Protein AF-A0A1F6C4P4-F1 (afdb_monomer)

Organism: Handelsmanbacteria sp. (strain RIFCSPLOWO2_12_FULL_64_10) (NCBI:txid1817868)

Mean predicted aligned error: 14.85 Å

Foldseek 3Di:
DDFQDDPNDGFQKDWAWDADPVQFWIKIKIFGNPLVVNLVQCVPVVSVVVVLVSQLVVNVVNCVVNLQDAQFAVVQSSVQSVVCSVCSNVVVHGMGMTTGGGWFAWFAKAAKDKAFPPAVPRDQLVVDDLVRRQPPVSFFDWAAAFAFGMFIDAIGAIGWIAGSNRDTHGDPDGHHGDDLVQQADEQWDDDPRTIGGNHTATWDADPSRHIHGAAEDEDAEADPVCAEVVNFFEASHEYEHAAEYDAQHEYHYQAEYHAHFLVYFHEYEELYEYHYQEYFGQAEHDYDQQDVCVQVVVLLQDFPVVSVVNVVRQNSQEYEYEAEYHYQEYENHEYEYQEYAYNEEYENYHYHHAAEYFHCEEYAAGEYEHNAEYAHLYEYYDPVLHAYEYEDEPDVVLCVVLVVLVVVLVVLVVVLVVLVVVLVVLVVVLVVVLVVDVLSVCVVVVHDDDDDDDVSVVVVVVSVVSVVVNVVSVVVNVSSVNNSVNSVVVSVVSPDDDDDPFHWYKYFYQFKHDFNYKYKYKDFDDPLQFAAWWAFPVPPGDTDGNVVVLVVQLVVLCVQQVVVVVVLVVVQVVQCVVCPPPPDGDDRDDDTWHKDKTKIFGDDPDPDDPDPPDAPPDPQWGKIKMWMDISRGSVTIMIMIMITGRHMDHRWMWIWHQDPSGIGTDIDRHPDRDDRVLPVPVSLSVQSSRDRPRDTSNSSNVD

Nearest PDB structures (foldseek):
  4ovu-assembly1_B  TM=3.794E-01  e=8.054E-01  Homo sapiens
  8qhx-assembly1_D  TM=4.792E-01  e=4.291E+00  Synechocystis sp. PCC 6803
  7o3x-assembly1_B  TM=4.342E-01  e=5.529E+00  Synechocystis sp. PCC 6803 substr. Kazusa
  6zw5-assembly1_B  TM=4.478E-01  e=7.494E+00  Nostoc punctiforme
  4zwt-assembly2_K  TM=4.305E-01  e=7.124E+00  Tequatrovirus T4

pLDDT: mean 82.95, std 13.8, range [29.17, 98.5]

Solvent-accessible surface area (backbone atoms only — not comparable to full-atom values): 36366 Å² total; per-residue (Å²): 133,88,71,55,65,59,97,91,40,72,52,44,56,48,78,47,61,47,73,38,82,92,37,38,28,27,34,39,36,41,35,42,78,36,43,71,65,41,27,62,49,51,70,39,70,72,49,34,51,52,49,53,53,51,50,50,53,50,48,52,53,39,32,52,72,72,43,49,75,28,49,68,37,65,68,43,48,54,50,37,52,50,50,28,52,50,24,28,66,69,69,77,36,51,61,27,74,38,70,29,22,42,27,47,77,42,41,71,35,45,60,24,46,70,40,20,84,86,32,72,92,33,39,63,55,78,81,42,56,81,76,59,54,43,47,103,80,57,62,71,50,74,43,49,57,67,37,80,52,34,40,53,44,77,48,38,83,43,45,68,14,31,23,13,58,66,46,82,34,70,42,96,58,81,49,45,82,70,63,66,75,82,35,56,30,58,49,44,42,81,61,84,60,28,32,21,27,63,43,54,24,37,55,44,63,50,101,84,53,19,44,24,40,37,36,68,46,80,44,64,51,35,37,94,87,65,41,33,40,44,82,50,35,60,36,73,35,31,37,37,24,38,48,19,39,36,62,75,32,41,41,27,24,71,26,42,36,40,23,24,43,81,90,40,68,1,32,36,36,39,41,26,30,39,32,23,30,26,36,38,29,43,21,47,37,41,38,52,84,62,57,63,48,64,55,71,67,46,49,65,65,41,56,70,71,56,37,50,53,52,51,54,58,50,62,44,32,28,33,43,26,60,42,41,33,37,30,31,27,38,32,22,31,42,37,35,19,27,28,35,39,28,61,36,39,36,34,40,21,37,41,39,18,61,33,28,37,40,29,42,19,36,42,31,22,23,31,39,36,47,60,39,36,38,38,26,30,22,26,39,19,35,96,87,43,39,56,19,34,40,47,43,70,86,65,60,57,68,58,50,51,50,48,49,51,51,49,50,37,51,54,43,46,55,52,34,54,53,45,48,52,53,41,52,54,52,51,51,50,54,52,57,47,28,76,74,33,72,68,53,35,38,48,75,73,67,49,91,71,84,61,84,52,76,66,43,46,52,52,51,53,54,48,52,54,51,50,53,50,47,55,50,42,54,48,55,42,55,30,39,52,40,36,39,50,44,45,52,50,52,68,66,68,66,76,72,74,83,73,82,89,80,74,59,38,39,36,40,30,33,24,41,38,21,29,36,27,30,43,33,36,54,44,74,61,51,80,84,55,32,74,45,62,27,24,38,73,93,63,84,64,53,75,44,37,46,47,57,54,51,55,51,51,48,47,59,39,48,72,58,38,54,73,46,50,56,56,39,51,52,50,42,54,52,47,51,65,76,41,65,93,51,94,79,71,81,82,76,78,72,81,76,56,44,59,48,73,49,52,33,34,57,62,78,76,75,92,80,71,93,57,96,74,85,78,75,74,35,91,46,60,48,58,37,36,36,42,33,34,32,46,78,42,67,87,51,45,33,34,36,42,34,38,33,32,68,49,73,39,62,26,29,28,40,37,41,39,81,50,101,89,46,76,46,72,38,57,43,74,44,92,64,66,56,75,47,60,95,72,36,68,68,56,47,53,57,28,44,74,42,65,59,98,75,44,26,51,36,63,43,61,72,117

Sequence (703 aa):
MDHLVLDGERLPCRVKVAVYQGGLAAGLGIAAADPARMANLLSDGAKAGLIREALRKQVGEELARQGVTSGVQEEAILAAVEEFVGRVATGSGAMATRKVAEGQPPEPGEDGWLEYPMNPGGHPLHTLGRADQVSASGKVHQVKEGEILVVRHPPRAGQDGCDVRGERVAPGRPPREVSLEGVAGMNTTVAGEKLVAAIEGAYREDSRGRVRVVQEVETEEVNAATGDLPRSGVAATHFWVRRGVRSGFRVFTTEDVFVGSVQEAGALDRDTRVRARNLFVRGQVAGGPLPAEYLDGEMEGLEEAERRRIAHHIERSQIEVEEVFGAREVLGRNASAGTILIQTHSIMAALDAAEDVLVDGNLAGGVVSFGRRLQVVGNLGDAEGSVTRIRVGEEDRAGQKQGRLKADLQGRKAALETLVGRLEAHQEGMERQAKKGAYWAALLKGEKRPPRGPVESRILVQFFQAAKQKARLEQEVADGKREVADLGQMLQGDTGEGGEEGAALEACVGGTVYPGVLVELVRPLETADLEEKVLRKAGGGRVCSLQEIKKELSKEVSDYVTPRQERLEERRQALDQMFKGREQRPHAPELPNKRFQAEVLFAASDEEGAGKDGGVEAPGLHREGVLYVYAREPQKVYFKRVWRVEDPLKDATITVEKGDHGHTVRCVPSRTPPTPWQQDPEVLRRLEAIQILGQSARALLSG

Secondary structure (DSSP, 8-state):
-PPPEETTEEPSEEEEEEEEGGGTEEEEEEEESSHHHHHHHHSSHHHHHHHHHHHHHHHHHHHHHTT--SSB-HHHHHHHHHHHHHHHHTTS-SEEEEEEEE-BPPBPPBPPEEE-TTSGGGS-GGGS-TTTSS-TT-PPPEE-TT-EEEEEE--BPPBPEE-TTS-EE--SSPPPP--STTTB-TTEEE-SSEEEESSSEEEEE-TTS-EEEEEEEEEEEESTTT-SBSSSS-BSEEEEEEEEE-TT-EEEBSS-EEES-SSS--EE-TT-EEEESSEEEEEEEE-PPPPHHHHHT-GGGS-HHHHHHHHHHHHTTEEEESSEEEEEEEES-EEEEEEEEESS-EEEEEEEEEEEEEESS-EEEEEEE-SSEEEESS-BS-TT---EEEEES---HHHHHHHHHHHHHHHHHHHHHHHHHHHHHHHHHHHHHHHH-HHHHHHHTT------SHHHHHHHHHHHHHHHHHHHHHHHHHHHHHHHHHHHHHHHH----PPPTTPPEEEEESSEE-TTEEEEEEEE--GGGTT-EEEEGGGTS-EEEHHHHHHHHHHHHHHHHHHHHHHHHHHHHHHHHHTTT-S--PPPP-----EEEEEEEEPP--S----SS-----TTEEEEEEEEEETTEEEEEEEEEEEEE-S-EESEEEEEEEETTEEEEEEEE-SSPPPPGGG-HHHHHHHHH-EETTEEHHHHH--

InterPro domains:
  IPR005646 Flagellar assembly protein A [PTHR38032] (57-434)
  IPR046866 Flagellar Assembly Protein A , N-terminal region [PF20250] (56-203)

Radius of gyration: 42.53 Å; Cα contacts (8 Å, |Δi|>4): 1517; chains: 1; bounding box: 84×93×125 Å

Structure (mmCIF, N/CA/C/O backbone):
data_AF-A0A1F6C4P4-F1
#
_entry.id   AF-A0A1F6C4P4-F1
#
loop_
_atom_site.group_PDB
_atom_site.id
_atom_site.type_symbol
_atom_site.label_atom_id
_atom_site.label_alt_id
_atom_site.label_comp_id
_atom_site.label_asym_id
_atom_site.label_entity_id
_atom_site.label_seq_id
_atom_site.pdbx_PDB_ins_code
_atom_site.Cartn_x
_atom_site.Cartn_y
_atom_site.Cartn_z
_atom_site.occupancy
_atom_site.B_iso_or_equiv
_atom_site.auth_seq_id
_atom_site.auth_comp_id
_atom_site.auth_asym_id
_atom_site.auth_atom_id
_atom_site.pdbx_PDB_model_num
ATOM 1 N N . MET A 1 1 ? -42.824 43.815 55.209 1.00 46.16 1 MET A N 1
ATOM 2 C CA . MET A 1 1 ? -41.808 43.625 56.264 1.00 46.16 1 MET A CA 1
ATOM 3 C C . MET A 1 1 ? -42.543 43.717 57.574 1.00 46.16 1 MET A C 1
ATOM 5 O O . MET A 1 1 ? -42.784 44.824 58.040 1.00 46.16 1 MET A O 1
ATOM 9 N N . ASP A 1 2 ? -42.951 42.573 58.105 1.00 52.94 2 ASP A N 1
ATOM 10 C CA . ASP A 1 2 ? -43.588 42.527 59.414 1.00 52.94 2 ASP A CA 1
ATOM 11 C C . ASP A 1 2 ? -42.540 42.888 60.457 1.00 52.94 2 ASP A C 1
ATOM 13 O O . ASP A 1 2 ? -41.380 42.473 60.397 1.00 52.94 2 ASP A O 1
ATOM 17 N N . HIS A 1 3 ? -42.905 43.805 61.331 1.00 61.62 3 HIS A N 1
ATOM 18 C CA . HIS A 1 3 ? -42.030 44.258 62.387 1.00 61.62 3 HIS A CA 1
ATOM 19 C C . HIS A 1 3 ? -42.250 43.355 63.587 1.00 61.62 3 HIS A C 1
ATOM 21 O O . HIS A 1 3 ? -43.394 43.148 63.974 1.00 61.62 3 HIS A O 1
ATOM 27 N N . LEU A 1 4 ? -41.177 42.815 64.162 1.00 69.75 4 LEU A N 1
ATOM 28 C CA . LEU A 1 4 ? -41.292 41.984 65.353 1.00 69.75 4 LEU A CA 1
ATOM 29 C C . LEU A 1 4 ? -41.823 42.862 66.494 1.00 69.75 4 LEU A C 1
ATOM 31 O O . LEU A 1 4 ? -41.204 43.880 66.803 1.00 69.75 4 LEU A O 1
ATOM 35 N N . VAL A 1 5 ? -42.977 42.522 67.066 1.00 71.56 5 VAL A N 1
ATOM 36 C CA . VAL A 1 5 ? -43.606 43.287 68.153 1.00 71.56 5 VAL A CA 1
ATOM 37 C C . VAL A 1 5 ? -43.563 42.460 69.432 1.00 71.56 5 VAL A C 1
ATOM 39 O O . VAL A 1 5 ? -43.991 41.309 69.431 1.00 71.56 5 VAL A O 1
ATOM 42 N N . LEU A 1 6 ? -43.065 43.055 70.513 1.00 72.69 6 LEU A N 1
ATOM 43 C CA . LEU A 1 6 ? -43.081 42.498 71.863 1.00 72.69 6 LEU A CA 1
ATOM 44 C C . LEU A 1 6 ? -43.790 43.503 72.778 1.00 72.69 6 LEU A C 1
ATOM 46 O O . LEU A 1 6 ? -43.426 44.676 72.783 1.00 72.69 6 LEU A O 1
ATOM 50 N N . ASP A 1 7 ? -44.833 43.073 73.490 1.00 67.12 7 ASP A N 1
ATOM 51 C CA . ASP A 1 7 ? -45.642 43.921 74.387 1.00 67.12 7 ASP A CA 1
ATOM 52 C C . ASP A 1 7 ? -46.199 45.207 73.737 1.00 67.12 7 ASP A C 1
ATOM 54 O O . ASP A 1 7 ? -46.300 46.259 74.361 1.00 67.12 7 ASP A O 1
ATOM 58 N N . GLY A 1 8 ? -46.556 45.141 72.449 1.00 68.25 8 GLY A N 1
ATOM 59 C CA . GLY A 1 8 ? -47.055 46.294 71.686 1.00 68.25 8 GLY A CA 1
ATOM 60 C C . GLY A 1 8 ? -45.961 47.225 71.146 1.00 68.25 8 GLY A C 1
ATOM 61 O O . GLY A 1 8 ? -46.262 48.129 70.366 1.00 68.25 8 GLY A O 1
ATOM 62 N N . GLU A 1 9 ? -44.688 46.976 71.471 1.00 69.69 9 GLU A N 1
ATOM 63 C CA . GLU A 1 9 ? -43.547 47.724 70.953 1.00 69.69 9 GLU A CA 1
ATOM 64 C C . GLU A 1 9 ? -42.798 46.987 69.843 1.00 69.69 9 GLU A C 1
ATOM 66 O O . GLU A 1 9 ? -42.481 45.802 69.925 1.00 69.69 9 GLU A O 1
ATOM 71 N N . ARG A 1 10 ? -42.434 47.729 68.797 1.00 78.50 10 ARG A N 1
ATOM 72 C CA . ARG A 1 10 ? -41.608 47.224 67.701 1.00 78.50 10 ARG A CA 1
ATOM 73 C C . ARG A 1 10 ? -40.156 47.033 68.145 1.00 78.50 10 ARG A C 1
ATOM 75 O O . ARG A 1 10 ? -39.471 48.007 68.465 1.00 78.50 10 ARG A O 1
ATOM 82 N N . LEU A 1 11 ? -39.662 45.803 68.052 1.00 82.31 11 LEU A N 1
ATOM 83 C CA . LEU A 1 11 ? -38.263 45.473 68.284 1.00 82.31 11 LEU A CA 1
ATOM 84 C C . LEU A 1 11 ? -37.377 46.091 67.189 1.00 82.31 11 LEU A C 1
ATOM 86 O O . LEU A 1 11 ? -37.686 45.981 65.995 1.00 82.31 11 LEU A O 1
ATOM 90 N N . PRO A 1 12 ? -36.247 46.718 67.555 1.00 86.25 12 PRO A N 1
ATOM 91 C CA . PRO A 1 12 ? -35.350 47.356 66.602 1.00 86.25 12 PRO A CA 1
ATOM 92 C C . PRO A 1 12 ? -34.404 46.339 65.943 1.00 86.25 12 PRO A C 1
ATOM 94 O O . PRO A 1 12 ? -33.187 46.496 65.980 1.00 86.25 12 PRO A O 1
ATOM 97 N N . CYS A 1 13 ? -34.944 45.287 65.325 1.00 86.56 13 CYS A N 1
ATOM 98 C CA . CYS A 1 13 ? -34.177 44.330 64.525 1.00 86.56 13 CYS A CA 1
ATOM 99 C C . CYS A 1 13 ? -34.817 44.050 63.167 1.00 86.56 13 CYS A C 1
ATOM 101 O O . CYS A 1 13 ? -35.974 44.382 62.901 1.00 86.56 13 CYS A O 1
ATOM 103 N N . ARG A 1 14 ? -34.022 43.441 62.292 1.00 88.25 14 ARG A N 1
ATOM 104 C CA . ARG A 1 14 ? -34.433 42.893 61.007 1.00 88.25 14 ARG A CA 1
ATOM 105 C C . ARG A 1 14 ? -33.856 41.495 60.872 1.00 88.25 14 ARG A C 1
ATOM 107 O O . ARG A 1 14 ? -32.670 41.291 61.116 1.00 88.25 14 ARG A O 1
ATOM 114 N N . VAL A 1 15 ? -34.704 40.572 60.449 1.00 90.69 15 VAL A N 1
ATOM 115 C CA . VAL A 1 15 ? -34.337 39.208 60.080 1.00 90.69 15 VAL A CA 1
ATOM 116 C C . VAL A 1 15 ? -34.494 39.100 58.571 1.00 90.69 15 VAL A C 1
ATOM 118 O O . VAL A 1 15 ? -35.497 39.559 58.023 1.00 90.69 15 VAL A O 1
ATOM 121 N N . LYS A 1 16 ? -33.493 38.546 57.894 1.00 91.94 16 LYS A N 1
ATOM 122 C CA . LYS A 1 16 ? -33.543 38.295 56.456 1.00 91.94 16 LYS A CA 1
ATOM 123 C C . LYS A 1 16 ? -32.917 36.945 56.154 1.00 91.94 16 LYS A C 1
ATOM 125 O O . LYS A 1 16 ? -31.813 36.666 56.616 1.00 91.94 16 LYS A O 1
ATOM 130 N N . VAL A 1 17 ? -33.596 36.150 55.338 1.00 93.62 17 VAL A N 1
ATOM 131 C CA . VAL A 1 17 ? -33.035 34.937 54.745 1.00 93.62 17 VAL A CA 1
ATOM 132 C C . VAL A 1 17 ? -32.751 35.213 53.275 1.00 93.62 17 VAL A C 1
ATOM 134 O O . VAL A 1 17 ? -33.504 35.921 52.605 1.00 93.62 17 VAL A O 1
ATOM 137 N N . ALA A 1 18 ? -31.643 34.684 52.775 1.00 92.25 18 ALA A N 1
ATOM 138 C CA . ALA A 1 18 ? -31.328 34.689 51.356 1.00 92.25 18 ALA A CA 1
ATOM 139 C C . ALA A 1 18 ? -30.876 33.295 50.924 1.00 92.25 18 ALA A C 1
ATOM 141 O O . ALA A 1 18 ? -30.028 32.687 51.577 1.00 92.25 18 ALA A O 1
ATOM 142 N N . VAL A 1 19 ? -31.425 32.817 49.810 1.00 91.62 19 VAL A N 1
ATOM 143 C CA . VAL A 1 19 ? -30.978 31.593 49.138 1.00 91.62 19 VAL A CA 1
ATOM 144 C C . VAL A 1 19 ? -29.890 31.964 48.130 1.00 91.62 19 VAL A C 1
ATOM 146 O O . VAL A 1 19 ? -30.028 32.946 47.400 1.00 91.62 19 VAL A O 1
ATOM 149 N N . TYR A 1 20 ? -28.797 31.209 48.104 1.00 89.19 20 TYR A N 1
ATOM 150 C CA . TYR A 1 20 ? -27.655 31.435 47.216 1.00 89.19 20 TYR A CA 1
ATOM 151 C C . TYR A 1 20 ? -27.092 30.099 46.701 1.00 89.19 20 TYR A C 1
ATOM 153 O O . TYR A 1 20 ? -27.682 29.047 46.935 1.00 89.19 20 TYR A O 1
ATOM 161 N N . GLN A 1 21 ? -25.997 30.135 45.925 1.00 82.75 21 GLN A N 1
ATOM 162 C CA . GLN A 1 21 ? -25.419 28.944 45.268 1.00 82.75 21 GLN A CA 1
ATOM 163 C C . GLN A 1 21 ? -26.441 28.177 44.407 1.00 82.75 21 GLN A C 1
ATOM 165 O O . GLN A 1 21 ? -26.529 26.955 44.453 1.00 82.75 21 GLN A O 1
ATOM 170 N N . GLY A 1 22 ? -27.258 28.915 43.648 1.00 79.69 22 GLY A N 1
ATOM 171 C CA . GLY A 1 22 ? -28.255 28.319 42.756 1.00 79.69 22 GLY A CA 1
ATOM 172 C C . GLY A 1 22 ? -29.361 27.531 43.467 1.00 79.69 22 GLY A C 1
ATOM 173 O O . GLY A 1 22 ? -29.998 26.717 42.817 1.00 79.69 22 GLY A O 1
ATOM 174 N N . GLY A 1 23 ? -29.577 27.751 44.772 1.00 85.25 23 GLY A N 1
ATOM 175 C CA . GLY A 1 23 ? -30.575 27.019 45.564 1.00 85.25 23 GLY A CA 1
ATOM 176 C C . GLY A 1 23 ? -29.976 26.104 46.634 1.00 85.25 23 GLY A C 1
ATOM 177 O O . GLY A 1 23 ? -30.681 25.698 47.549 1.00 85.25 23 GLY A O 1
ATOM 178 N N . LEU A 1 24 ? -28.677 25.795 46.579 1.00 90.56 24 LEU A N 1
ATOM 179 C CA . LEU A 1 24 ? -28.063 24.786 47.455 1.00 90.56 24 LEU A CA 1
ATOM 180 C C . LEU A 1 24 ? -27.768 25.262 48.884 1.00 90.56 24 LEU A C 1
ATOM 182 O O . LEU A 1 24 ? -27.412 24.449 49.731 1.00 90.56 24 LEU A O 1
ATOM 186 N N . ALA A 1 25 ? -27.917 26.548 49.193 1.00 93.25 25 ALA A N 1
ATOM 187 C CA . ALA A 1 25 ? -27.703 27.044 50.548 1.00 93.25 25 ALA A CA 1
ATOM 188 C C . ALA A 1 25 ? -28.628 28.214 50.891 1.00 93.25 25 ALA A C 1
ATOM 190 O O . ALA A 1 25 ? -28.911 29.067 50.047 1.00 93.25 25 ALA A O 1
ATOM 191 N N . ALA A 1 26 ? -29.041 28.290 52.159 1.00 94.56 26 ALA A N 1
ATOM 192 C CA . ALA A 1 26 ? -29.739 29.443 52.718 1.00 94.56 26 ALA A CA 1
ATOM 193 C C . ALA A 1 26 ? -28.927 30.075 53.850 1.00 94.56 26 ALA A C 1
ATOM 195 O O . ALA A 1 26 ? -28.479 29.402 54.783 1.00 94.56 26 ALA A O 1
ATOM 196 N N . GLY A 1 27 ? -28.767 31.392 53.782 1.00 94.00 27 GLY A N 1
ATOM 197 C CA . GLY A 1 27 ? -28.119 32.200 54.806 1.00 94.00 27 GLY A CA 1
ATOM 198 C C . GLY A 1 27 ? -29.134 33.028 55.565 1.00 94.00 27 GLY A C 1
ATOM 199 O O . GLY A 1 27 ? -30.015 33.643 54.969 1.00 94.00 27 GLY A O 1
ATOM 200 N N . LEU A 1 28 ? -28.968 33.076 56.878 1.00 95.19 28 LEU A N 1
ATOM 201 C CA . LEU A 1 28 ? -29.705 33.927 57.791 1.00 95.19 28 LEU A CA 1
ATOM 202 C C . LEU A 1 28 ? -28.851 35.135 58.162 1.00 95.19 28 LEU A C 1
ATOM 204 O O . LEU A 1 28 ? -27.700 34.974 58.561 1.00 95.19 28 LEU A O 1
ATOM 208 N N . GLY A 1 29 ? -29.433 36.328 58.082 1.00 93.12 29 GLY A N 1
ATOM 209 C CA . GLY A 1 29 ? -28.898 37.560 58.647 1.00 93.12 29 GLY A CA 1
ATOM 210 C C . GLY A 1 29 ? -29.860 38.156 59.670 1.00 93.12 29 GLY A C 1
ATOM 211 O O . GLY A 1 29 ? -31.028 38.397 59.360 1.00 93.12 29 GLY A O 1
ATOM 212 N N . ILE A 1 30 ? -29.363 38.427 60.875 1.00 92.62 30 ILE A N 1
ATOM 213 C CA . ILE A 1 30 ? -30.084 39.152 61.927 1.00 92.62 30 ILE A CA 1
ATOM 214 C C . ILE A 1 30 ? -29.311 40.436 62.211 1.00 92.62 30 ILE A C 1
ATOM 216 O O . ILE A 1 30 ? -28.121 40.374 62.512 1.00 92.62 30 ILE A O 1
ATOM 220 N N . ALA A 1 31 ? -29.967 41.591 62.106 1.00 90.94 31 ALA A N 1
ATOM 221 C CA . ALA A 1 31 ? -29.341 42.896 62.306 1.00 90.94 31 ALA A CA 1
ATOM 222 C C . ALA A 1 31 ? -30.178 43.805 63.213 1.00 90.94 31 ALA A C 1
ATOM 224 O O . ALA A 1 31 ? -31.398 43.886 63.063 1.00 90.94 31 ALA A O 1
ATOM 225 N N . ALA A 1 32 ? -29.530 44.533 64.121 1.00 89.38 32 ALA A N 1
ATOM 226 C CA . ALA A 1 32 ? -30.155 45.556 64.948 1.00 89.38 32 ALA A CA 1
ATOM 227 C C . ALA A 1 32 ? -30.252 46.867 64.154 1.00 89.38 32 ALA A C 1
ATOM 229 O O . ALA A 1 32 ? -29.249 47.400 63.688 1.00 89.38 32 ALA A O 1
ATOM 230 N N . ALA A 1 33 ? -31.467 47.389 63.998 1.00 85.19 33 ALA A N 1
ATOM 231 C CA . ALA A 1 33 ? -31.714 48.694 63.386 1.00 85.19 33 ALA A CA 1
ATOM 232 C C . ALA A 1 33 ? -31.376 49.851 64.344 1.00 85.19 33 ALA A C 1
ATOM 234 O O . ALA A 1 33 ? -31.032 50.936 63.889 1.00 85.19 33 ALA A O 1
ATOM 235 N N . ASP A 1 34 ? -31.464 49.599 65.652 1.00 87.88 34 ASP A N 1
ATOM 236 C CA . ASP A 1 34 ? -31.007 50.481 66.728 1.00 87.88 34 ASP A CA 1
ATOM 237 C C . ASP A 1 34 ? -30.320 49.605 67.797 1.00 87.88 34 ASP A C 1
ATOM 239 O O . ASP A 1 34 ? -31.000 49.003 68.637 1.00 87.88 34 ASP A O 1
ATOM 243 N N . PRO A 1 35 ? -28.982 49.450 67.727 1.00 86.50 35 PRO A N 1
ATOM 244 C CA . PRO A 1 35 ? -28.232 48.571 68.623 1.00 86.50 35 PRO A CA 1
ATOM 245 C C . PRO A 1 35 ? -28.314 48.987 70.092 1.00 86.50 35 PRO A C 1
ATOM 247 O O . PRO A 1 35 ? -28.383 48.118 70.956 1.00 86.50 35 PRO A O 1
ATOM 250 N N . ALA A 1 36 ? -28.351 50.293 70.379 1.00 85.25 36 ALA A N 1
ATOM 251 C CA . ALA A 1 36 ? -28.417 50.804 71.746 1.00 85.25 36 ALA A CA 1
ATOM 252 C C . ALA A 1 36 ? -29.770 50.470 72.385 1.00 85.25 36 ALA A C 1
ATOM 254 O O . ALA A 1 36 ? -29.829 49.948 73.501 1.00 85.25 36 ALA A O 1
ATOM 255 N N . ARG A 1 37 ? -30.866 50.683 71.645 1.00 86.56 37 ARG A N 1
ATOM 256 C CA . ARG A 1 37 ? -32.201 50.284 72.100 1.00 86.56 37 ARG A CA 1
ATOM 257 C C . ARG A 1 37 ? -32.326 48.767 72.233 1.00 86.56 37 ARG A C 1
ATOM 259 O O . ARG A 1 37 ? -32.931 48.298 73.191 1.00 86.56 37 ARG A O 1
ATOM 266 N N . MET A 1 38 ? -31.749 47.998 71.309 1.00 87.56 38 MET A N 1
ATOM 267 C CA . MET A 1 38 ? -31.763 46.536 71.394 1.00 87.56 38 MET A CA 1
ATOM 268 C C . MET A 1 38 ? -30.986 46.020 72.617 1.00 87.56 38 MET A C 1
ATOM 270 O O . MET A 1 38 ? -31.487 45.151 73.323 1.00 87.56 38 MET A O 1
ATOM 274 N N . ALA A 1 39 ? -29.806 46.572 72.912 1.00 86.12 39 ALA A N 1
ATOM 275 C CA . ALA A 1 39 ? -29.010 46.184 74.078 1.00 86.12 39 ALA A CA 1
ATOM 276 C C . ALA A 1 39 ? -29.758 46.439 75.398 1.00 86.12 39 ALA A C 1
ATOM 278 O O . ALA A 1 39 ? -29.762 45.581 76.278 1.00 86.12 39 ALA A O 1
ATOM 279 N N . ASN A 1 40 ? -30.470 47.568 75.499 1.00 85.94 40 ASN A N 1
ATOM 280 C CA . ASN A 1 40 ? -31.311 47.884 76.658 1.00 85.94 40 ASN A CA 1
ATOM 281 C C . ASN A 1 40 ? -32.488 46.913 76.837 1.00 85.94 40 ASN A C 1
ATOM 283 O O . ASN A 1 40 ? -32.909 46.659 77.958 1.00 85.94 40 ASN A O 1
ATOM 287 N N . LEU A 1 41 ? -33.036 46.373 75.747 1.00 85.56 41 LEU A N 1
ATOM 288 C CA . LEU A 1 41 ? -34.099 45.366 75.815 1.00 85.56 41 LEU A CA 1
ATOM 289 C C . LEU A 1 41 ? -33.562 43.980 76.207 1.00 85.56 41 LEU A C 1
ATOM 291 O O . LEU A 1 41 ? -34.283 43.198 76.819 1.00 85.56 41 LEU A O 1
ATOM 295 N N . LEU A 1 42 ? -32.305 43.685 75.869 1.00 86.56 42 LEU A N 1
ATOM 296 C CA . LEU A 1 42 ? -31.632 42.421 76.178 1.00 86.56 42 LEU A CA 1
ATOM 297 C C . LEU A 1 42 ? -31.017 42.373 77.588 1.00 86.56 42 LEU A C 1
ATOM 299 O O . LEU A 1 42 ? -30.671 41.285 78.046 1.00 86.56 42 LEU A O 1
ATOM 303 N N . SER A 1 43 ? -30.865 43.511 78.276 1.00 84.31 43 SER A N 1
ATOM 304 C CA . SER A 1 43 ? -30.339 43.561 79.651 1.00 84.31 43 SER A CA 1
ATOM 305 C C . SER A 1 43 ? -31.354 43.096 80.705 1.00 84.31 43 SER A C 1
ATOM 307 O O . SER A 1 43 ? -30.963 42.689 81.799 1.00 84.31 43 SER A O 1
ATOM 309 N N . ASP A 1 44 ? -32.645 43.100 80.367 1.00 84.38 44 ASP A N 1
ATOM 310 C CA . ASP A 1 44 ? -33.716 42.494 81.158 1.00 84.38 44 ASP A CA 1
ATOM 311 C C . ASP A 1 44 ? -33.814 40.997 80.826 1.00 84.38 44 ASP A C 1
ATOM 313 O O . ASP A 1 44 ? -34.205 40.611 79.723 1.00 84.38 44 ASP A O 1
ATOM 317 N N . GLY A 1 45 ? -33.461 40.140 81.788 1.00 76.88 45 GLY A N 1
ATOM 318 C CA . GLY A 1 45 ? -33.409 38.689 81.594 1.00 76.88 45 GLY A CA 1
ATOM 319 C C . GLY A 1 45 ? -34.740 38.054 81.172 1.00 76.88 45 GLY A C 1
ATOM 320 O O . GLY A 1 45 ? -34.727 37.094 80.400 1.00 76.88 45 GLY A O 1
ATOM 321 N N . ALA A 1 46 ? -35.884 38.597 81.609 1.00 79.50 46 ALA A N 1
ATOM 322 C CA . ALA A 1 46 ? -37.198 38.092 81.209 1.00 79.50 46 ALA A CA 1
ATOM 323 C C . ALA A 1 46 ? -37.512 38.472 79.752 1.00 79.50 46 ALA A C 1
ATOM 325 O O . ALA A 1 46 ? -37.931 37.626 78.957 1.00 79.50 46 ALA A O 1
ATOM 326 N N . LYS A 1 47 ? -37.220 39.720 79.364 1.00 81.50 47 LYS A N 1
ATOM 327 C CA . LYS A 1 47 ? -37.386 40.193 77.979 1.00 81.50 47 LYS A CA 1
ATOM 328 C C . LYS A 1 47 ? -36.402 39.532 77.022 1.00 81.50 47 LYS A C 1
ATOM 330 O O . LYS A 1 47 ? -36.775 39.199 75.902 1.00 81.50 47 LYS A O 1
ATOM 335 N N . ALA A 1 48 ? -35.174 39.264 77.455 1.00 82.75 48 ALA A N 1
ATOM 336 C CA . ALA A 1 48 ? -34.161 38.596 76.646 1.00 82.75 48 ALA A CA 1
ATOM 337 C C . ALA A 1 48 ? -34.552 37.155 76.270 1.00 82.75 48 ALA A C 1
ATOM 339 O O . ALA A 1 48 ? -34.175 36.682 75.195 1.00 82.75 48 ALA A O 1
ATOM 340 N N . GLY A 1 49 ? -35.302 36.452 77.128 1.00 83.12 49 GLY A N 1
ATOM 341 C CA . GLY A 1 49 ? -35.894 35.150 76.801 1.00 83.12 49 GLY A CA 1
ATOM 342 C C . GLY A 1 49 ? -36.961 35.269 75.710 1.00 83.12 49 GLY A C 1
ATOM 343 O O . GLY A 1 49 ? -36.872 34.599 74.681 1.00 83.12 49 GLY A O 1
ATOM 344 N N . LEU A 1 50 ? -37.900 36.203 75.883 1.00 85.31 50 LEU A N 1
ATOM 345 C CA . LEU A 1 50 ? -38.979 36.460 74.922 1.00 85.31 50 LEU A CA 1
ATOM 346 C C . LEU A 1 50 ? -38.462 36.953 73.559 1.00 85.31 50 LEU A C 1
ATOM 348 O O . LEU A 1 50 ? -38.987 36.566 72.518 1.00 85.31 50 LEU A O 1
ATOM 352 N N . ILE A 1 51 ? -37.397 37.762 73.536 1.00 87.44 51 ILE A N 1
ATOM 353 C CA . ILE A 1 51 ? -36.771 38.251 72.297 1.00 87.44 51 ILE A CA 1
ATOM 354 C C . ILE A 1 51 ? -36.134 37.103 71.511 1.00 87.44 51 ILE A C 1
ATOM 356 O O . ILE A 1 51 ? -36.265 37.068 70.289 1.00 87.44 51 ILE A O 1
ATOM 360 N N . ARG A 1 52 ? -35.474 36.145 72.176 1.00 89.38 52 ARG A N 1
ATOM 361 C CA . ARG A 1 52 ? -34.921 34.955 71.503 1.00 89.38 52 ARG A CA 1
ATOM 362 C C . ARG A 1 52 ? -36.018 34.123 70.857 1.00 89.38 52 ARG A C 1
ATOM 364 O O . ARG A 1 52 ? -35.868 33.703 69.713 1.00 89.38 52 ARG A O 1
ATOM 371 N N . GLU A 1 53 ? -37.110 33.904 71.579 1.00 86.38 53 GLU A N 1
ATOM 372 C CA . GLU A 1 53 ? -38.249 33.132 71.089 1.00 86.38 53 GLU A CA 1
ATOM 373 C C . GLU A 1 53 ? -38.934 33.836 69.907 1.00 86.38 53 GLU A C 1
ATOM 375 O O . GLU A 1 53 ? -39.165 33.225 68.862 1.00 86.38 53 GLU A O 1
ATOM 380 N N . ALA A 1 54 ? -39.140 35.152 70.012 1.00 86.81 54 ALA A N 1
ATOM 381 C CA . ALA A 1 54 ? -39.679 35.970 68.933 1.00 86.81 54 ALA A CA 1
ATOM 382 C C . ALA A 1 54 ? -38.756 35.994 67.699 1.00 86.81 54 ALA A C 1
ATOM 384 O O . ALA A 1 54 ? -39.233 35.854 66.573 1.00 86.81 54 ALA A O 1
ATOM 385 N N . LEU A 1 55 ? -37.433 36.100 67.883 1.00 89.00 55 LEU A N 1
ATOM 386 C CA . LEU A 1 55 ? -36.460 36.018 66.789 1.00 89.00 55 LEU A CA 1
ATOM 387 C C . LEU A 1 55 ? -36.502 34.655 66.097 1.00 89.00 55 LEU A C 1
ATOM 389 O O . LEU A 1 55 ? -36.528 34.617 64.871 1.00 89.00 55 LEU A O 1
ATOM 393 N N . ARG A 1 56 ? -36.565 33.544 66.841 1.00 89.00 56 ARG A N 1
ATOM 394 C CA . ARG A 1 56 ? -36.678 32.196 66.252 1.00 89.00 56 ARG A CA 1
ATOM 395 C C . ARG A 1 56 ? -37.957 32.035 65.443 1.00 89.00 56 ARG A C 1
ATOM 397 O O . ARG A 1 56 ? -37.900 31.562 64.311 1.00 89.00 56 ARG A O 1
ATOM 404 N N . LYS A 1 57 ? -39.091 32.497 65.977 1.00 88.19 57 LYS A N 1
ATOM 405 C CA . LYS A 1 57 ? -40.365 32.489 65.250 1.00 88.19 57 LYS A CA 1
ATOM 406 C C . LYS A 1 57 ? -40.259 33.271 63.937 1.00 88.19 57 LYS A C 1
ATOM 408 O O . LYS A 1 57 ? -40.637 32.761 62.888 1.00 88.19 57 LYS A O 1
ATOM 413 N N . GLN A 1 58 ? -39.663 34.462 63.978 1.00 88.50 58 GLN A N 1
ATOM 414 C CA . GLN A 1 58 ? -39.454 35.290 62.789 1.00 88.50 58 GLN A CA 1
ATOM 415 C C . GLN A 1 58 ? -38.494 34.666 61.775 1.00 88.50 58 GLN A C 1
ATOM 417 O O . GLN A 1 58 ? -38.687 34.832 60.573 1.00 88.50 58 GLN A O 1
ATOM 422 N N . VAL A 1 59 ? -37.452 33.972 62.243 1.00 91.38 59 VAL A N 1
ATOM 423 C CA . VAL A 1 59 ? -36.543 33.207 61.380 1.00 91.38 59 VAL A CA 1
ATOM 424 C C . VAL A 1 59 ? -37.308 32.091 60.677 1.00 91.38 59 VAL A C 1
ATOM 426 O O . VAL A 1 59 ? -37.173 31.965 59.466 1.00 91.38 59 VAL A O 1
ATOM 429 N N . GLY A 1 60 ? -38.150 31.341 61.394 1.00 88.38 60 GLY A N 1
ATOM 430 C CA . GLY A 1 60 ? -39.008 30.310 60.804 1.00 88.38 60 GLY A CA 1
ATOM 431 C C . GLY A 1 60 ? -39.974 30.872 59.756 1.00 88.38 60 GLY A C 1
ATOM 432 O O . GLY A 1 60 ? -40.077 30.330 58.659 1.00 88.38 60 GLY A O 1
ATOM 433 N N . GLU A 1 61 ? -40.622 32.004 60.047 1.00 89.56 61 GLU A N 1
ATOM 434 C CA . GLU A 1 61 ? -41.501 32.696 59.094 1.00 89.56 61 GLU A CA 1
ATOM 435 C C . GLU A 1 61 ? -40.746 33.191 57.854 1.00 89.56 61 GLU A C 1
ATOM 437 O O . GLU A 1 61 ? -41.258 33.102 56.740 1.00 89.56 61 GLU A O 1
ATOM 442 N N . GLU A 1 62 ? -39.525 33.705 58.020 1.00 91.12 62 GLU A N 1
ATOM 443 C CA . GLU A 1 62 ? -38.706 34.176 56.902 1.00 91.12 62 GLU A CA 1
ATOM 444 C C . GLU A 1 62 ? -38.128 33.013 56.077 1.00 91.12 62 GLU A C 1
ATOM 446 O O . GLU A 1 62 ? -38.117 33.099 54.852 1.00 91.12 62 GLU A O 1
ATOM 451 N N . LEU A 1 63 ? -37.711 31.908 56.707 1.00 91.31 63 LEU A N 1
ATOM 452 C CA . LEU A 1 63 ? -37.318 30.674 56.014 1.00 91.31 63 LEU A CA 1
ATOM 453 C C . LEU A 1 63 ? -38.481 30.146 55.168 1.00 91.31 63 LEU A C 1
ATOM 455 O O . LEU A 1 63 ? -38.312 29.935 53.967 1.00 91.31 63 LEU A O 1
ATOM 459 N N . ALA A 1 64 ? -39.677 30.044 55.758 1.00 89.88 64 ALA A N 1
ATOM 460 C CA . ALA A 1 64 ? -40.889 29.635 55.054 1.00 89.88 64 ALA A CA 1
ATOM 461 C C . ALA A 1 64 ? -41.242 30.598 53.907 1.00 89.88 64 ALA A C 1
ATOM 463 O O . ALA A 1 64 ? -41.566 30.161 52.804 1.00 89.88 64 ALA A O 1
ATOM 464 N N . ARG A 1 65 ? -41.116 31.914 54.127 1.00 90.12 65 ARG A N 1
ATOM 465 C CA . ARG A 1 65 ? -41.348 32.951 53.106 1.00 90.12 65 ARG A CA 1
ATOM 466 C C . ARG A 1 65 ? -40.388 32.840 51.921 1.00 90.12 65 ARG A C 1
ATOM 468 O O . ARG A 1 65 ? -40.802 33.097 50.795 1.00 90.12 65 ARG A O 1
ATOM 475 N N . GLN A 1 66 ? -39.129 32.465 52.157 1.00 91.38 66 GLN A N 1
ATOM 476 C CA . GLN A 1 66 ? -38.137 32.224 51.098 1.00 91.38 66 GLN A CA 1
ATOM 477 C C . GLN A 1 66 ? -38.236 30.818 50.477 1.00 91.38 66 GLN A C 1
ATOM 479 O O . GLN A 1 66 ? -37.444 30.482 49.589 1.00 91.38 66 GLN A O 1
ATOM 484 N N . GLY A 1 67 ? -39.204 30.011 50.926 1.00 90.00 67 GLY A N 1
ATOM 485 C CA . GLY A 1 67 ? -39.435 28.649 50.458 1.00 90.00 67 GLY A CA 1
ATOM 486 C C . GLY A 1 67 ? -38.396 27.645 50.946 1.00 90.00 67 GLY A C 1
ATOM 487 O O . GLY A 1 67 ? -38.271 26.594 50.339 1.00 90.00 67 GLY A O 1
ATOM 488 N N . VAL A 1 68 ? -37.632 27.952 51.998 1.00 92.75 68 VAL A N 1
ATOM 489 C CA . VAL A 1 68 ? -36.624 27.045 52.561 1.00 92.75 68 VAL A CA 1
ATOM 490 C C . VAL A 1 68 ? -37.329 25.984 53.404 1.00 92.75 68 VAL A C 1
ATOM 492 O O . VAL A 1 68 ? -37.818 26.273 54.495 1.00 92.75 68 VAL A O 1
ATOM 495 N N . THR A 1 69 ? -37.404 24.766 52.882 1.00 90.31 69 THR A N 1
ATOM 496 C CA . THR A 1 69 ? -38.183 23.646 53.439 1.00 90.31 69 THR A CA 1
ATOM 497 C C . THR A 1 69 ? -37.333 22.406 53.709 1.00 90.31 69 THR A C 1
ATOM 499 O O . THR A 1 69 ? -37.768 21.522 54.445 1.00 90.31 69 THR A O 1
ATOM 502 N N . SER A 1 70 ? -36.123 22.345 53.148 1.00 87.56 70 SER A N 1
ATOM 503 C CA . SER A 1 70 ? -35.212 21.205 53.234 1.00 87.56 70 SER A CA 1
ATOM 504 C C . SER A 1 70 ? -33.829 21.636 53.727 1.00 87.56 70 SER A C 1
ATOM 506 O O . SER A 1 70 ? -33.407 22.778 53.535 1.00 87.56 70 SER A O 1
ATOM 508 N N . GLY A 1 71 ? -33.123 20.721 54.396 1.00 89.38 71 GLY A N 1
ATOM 509 C CA . GLY A 1 71 ? -31.742 20.941 54.833 1.00 89.38 71 GLY A CA 1
ATOM 510 C C . GLY A 1 71 ? -31.559 21.984 55.938 1.00 89.38 71 GLY A C 1
ATOM 511 O O . GLY A 1 71 ? -30.437 22.443 56.143 1.00 89.38 71 GLY A O 1
ATOM 512 N N . VAL A 1 72 ? -32.633 22.385 56.631 1.00 93.19 72 VAL A N 1
ATOM 513 C CA . VAL A 1 72 ? -32.597 23.377 57.718 1.00 93.19 72 VAL A CA 1
ATOM 514 C C . VAL A 1 72 ? -31.831 22.825 58.920 1.00 93.19 72 VAL A C 1
ATOM 516 O O . VAL A 1 72 ? -32.127 21.750 59.434 1.00 93.19 72 VAL A O 1
ATOM 519 N N . GLN A 1 73 ? -30.849 23.590 59.384 1.00 93.62 73 GLN A N 1
ATOM 520 C CA . GLN A 1 73 ? -29.973 23.247 60.496 1.00 93.62 73 GLN A CA 1
ATOM 521 C C . GLN A 1 73 ? -30.388 24.047 61.730 1.00 93.62 73 GLN A C 1
ATOM 523 O O . GLN A 1 73 ? -29.952 25.183 61.932 1.00 93.62 73 GLN A O 1
ATOM 528 N N . GLU A 1 74 ? -31.230 23.448 62.571 1.00 91.62 74 GLU A N 1
ATOM 529 C CA . GLU A 1 74 ? -31.804 24.122 63.742 1.00 91.62 74 GLU A CA 1
ATOM 530 C C . GLU A 1 74 ? -30.720 24.645 64.698 1.00 91.62 74 GLU A C 1
ATOM 532 O O . GLU A 1 74 ? -30.771 25.786 65.152 1.00 91.62 74 GLU A O 1
ATOM 537 N N . GLU A 1 75 ? -29.656 23.873 64.920 1.00 91.88 75 GLU A N 1
ATOM 538 C CA . GLU A 1 75 ? -28.512 24.299 65.736 1.00 91.88 75 GLU A CA 1
ATOM 539 C C . GLU A 1 75 ? -27.818 25.552 65.183 1.00 91.88 75 GLU A C 1
ATOM 541 O O . GLU A 1 75 ? -27.389 26.422 65.946 1.00 91.88 75 GLU A O 1
ATOM 546 N N . ALA A 1 76 ? -27.743 25.694 63.856 1.00 92.06 76 ALA A N 1
ATOM 547 C CA . ALA A 1 76 ? -27.170 26.874 63.222 1.00 92.06 76 ALA A CA 1
ATOM 548 C C . ALA A 1 76 ? -28.071 28.104 63.406 1.00 92.06 76 ALA A C 1
ATOM 550 O O . ALA A 1 76 ? -27.558 29.203 63.620 1.00 92.06 76 ALA A O 1
ATOM 551 N N . ILE A 1 77 ? -29.395 27.933 63.385 1.00 93.25 77 ILE A N 1
ATOM 552 C CA . ILE A 1 77 ? -30.352 29.006 63.691 1.00 93.25 77 ILE A CA 1
ATOM 553 C C . ILE A 1 77 ? -30.188 29.462 65.142 1.00 93.25 77 ILE A C 1
ATOM 555 O O . ILE A 1 77 ? -30.043 30.659 65.400 1.00 93.25 77 ILE A O 1
ATOM 559 N N . LEU A 1 78 ? -30.151 28.513 66.083 1.00 92.19 78 LEU A N 1
ATOM 560 C CA . LEU A 1 78 ? -29.943 28.789 67.506 1.00 92.19 78 LEU A CA 1
ATOM 561 C C . LEU A 1 78 ? -28.644 29.561 67.733 1.00 92.19 78 LEU A C 1
ATOM 563 O O . LEU A 1 78 ? -28.643 30.607 68.383 1.00 92.19 78 LEU A O 1
ATOM 567 N N . ALA A 1 79 ? -27.553 29.087 67.135 1.00 91.94 79 ALA A N 1
ATOM 568 C CA . ALA A 1 79 ? -26.259 29.736 67.236 1.00 91.94 79 ALA A CA 1
ATOM 569 C C . ALA A 1 79 ? -26.259 31.142 66.618 1.00 91.94 79 ALA A C 1
ATOM 571 O O . ALA A 1 79 ? -25.661 32.042 67.196 1.00 91.94 79 ALA A O 1
ATOM 572 N N . ALA A 1 80 ? -26.948 31.368 65.493 1.00 92.31 80 ALA A N 1
ATOM 573 C CA . ALA A 1 80 ? -27.062 32.697 64.887 1.00 92.31 80 ALA A CA 1
ATOM 574 C C . ALA A 1 80 ? -27.827 33.688 65.781 1.00 92.31 80 ALA A C 1
ATOM 576 O O . ALA A 1 80 ? -27.450 34.859 65.869 1.00 92.31 80 ALA A O 1
ATOM 577 N N . VAL A 1 81 ? -28.883 33.224 66.459 1.00 92.25 81 VAL A N 1
ATOM 578 C CA . VAL A 1 81 ? -29.656 34.034 67.412 1.00 92.25 81 VAL A CA 1
ATOM 579 C C . VAL A 1 81 ? -28.816 34.371 68.644 1.00 92.25 81 VAL A C 1
ATOM 581 O O . VAL A 1 81 ? -28.755 35.541 69.022 1.00 92.25 81 VAL A O 1
ATOM 584 N N . GLU A 1 82 ? -28.128 33.396 69.243 1.00 92.06 82 GLU A N 1
ATOM 585 C CA . GLU A 1 82 ? -27.259 33.658 70.401 1.00 92.06 82 GLU A CA 1
ATOM 586 C C . GLU A 1 82 ? -26.056 34.534 70.036 1.00 92.06 82 GLU A C 1
ATOM 588 O O . GLU A 1 82 ? -25.693 35.432 70.792 1.00 92.06 82 GLU A O 1
ATOM 593 N N . GLU A 1 83 ? -25.469 34.335 68.856 1.00 91.25 83 GLU A N 1
ATOM 594 C CA . GLU A 1 83 ? -24.388 35.173 68.337 1.00 91.25 83 GLU A CA 1
ATOM 595 C C . GLU A 1 83 ? -24.849 36.624 68.157 1.00 91.25 83 GLU A C 1
ATOM 597 O O . GLU A 1 83 ? -24.150 37.548 68.574 1.00 91.25 83 GLU A O 1
ATOM 602 N N . PHE A 1 84 ? -26.042 36.845 67.595 1.00 93.06 84 PHE A N 1
ATOM 603 C CA . PHE A 1 84 ? -26.631 38.179 67.477 1.00 93.06 84 PHE A CA 1
ATOM 604 C C . PHE A 1 84 ? -26.861 38.824 68.848 1.00 93.06 84 PHE A C 1
ATOM 606 O O . PHE A 1 84 ? -26.409 39.946 69.084 1.00 93.06 84 PHE A O 1
ATOM 613 N N . VAL A 1 85 ? -27.529 38.111 69.760 1.00 89.94 85 VAL A N 1
ATOM 614 C CA . VAL A 1 85 ? -27.832 38.604 71.111 1.00 89.94 85 VAL A CA 1
ATOM 615 C C . VAL A 1 85 ? -26.545 38.933 71.869 1.00 89.94 85 VAL A C 1
ATOM 617 O O . VAL A 1 85 ? -26.435 40.017 72.439 1.00 89.94 85 VAL A O 1
ATOM 620 N N . GLY A 1 86 ? -25.546 38.050 71.822 1.00 88.25 86 GLY A N 1
ATOM 621 C CA . GLY A 1 86 ? -24.248 38.257 72.458 1.00 88.25 86 GLY A CA 1
ATOM 622 C C . GLY A 1 86 ? -23.487 39.450 71.878 1.00 88.25 86 GLY A C 1
ATOM 623 O O . GLY A 1 86 ? -22.948 40.260 72.636 1.00 88.25 86 GLY A O 1
ATOM 624 N N . ARG A 1 87 ? -23.479 39.617 70.548 1.00 89.31 87 ARG A N 1
ATOM 625 C CA . ARG A 1 87 ? -22.815 40.754 69.885 1.00 89.31 87 ARG A CA 1
ATOM 626 C C . ARG A 1 87 ? -23.433 42.094 70.258 1.00 89.31 87 ARG A C 1
ATOM 628 O O . ARG A 1 87 ? -22.701 43.038 70.554 1.00 89.31 87 ARG A O 1
ATOM 635 N N . VAL A 1 88 ? -24.762 42.160 70.300 1.00 87.81 88 VAL A N 1
ATOM 636 C CA . VAL A 1 88 ? -25.476 43.384 70.675 1.00 87.81 88 VAL A CA 1
ATOM 637 C C . VAL A 1 88 ? -25.305 43.685 72.166 1.00 87.81 88 VAL A C 1
ATOM 639 O O . VAL A 1 88 ? -25.016 44.826 72.516 1.00 87.81 88 VAL A O 1
ATOM 642 N N . ALA A 1 89 ? -25.406 42.679 73.041 1.00 83.94 89 ALA A N 1
ATOM 643 C CA . ALA A 1 89 ? -25.247 42.854 74.488 1.00 83.94 89 ALA A CA 1
ATOM 644 C C . ALA A 1 89 ? -23.829 43.298 74.894 1.00 83.94 89 ALA A C 1
ATOM 646 O O . ALA A 1 89 ? -23.665 44.047 75.852 1.00 83.94 89 ALA A O 1
ATOM 647 N N . THR A 1 90 ? -22.803 42.864 74.155 1.00 83.62 90 THR A N 1
ATOM 648 C CA . THR A 1 90 ? -21.394 43.235 74.398 1.00 83.62 90 THR A CA 1
ATOM 649 C C . THR A 1 90 ? -20.942 44.479 73.632 1.00 83.62 90 THR A C 1
ATOM 651 O O . THR A 1 90 ? -19.802 44.910 73.792 1.00 83.62 90 THR A O 1
ATOM 654 N N . GLY A 1 91 ? -21.795 45.044 72.771 1.00 79.62 91 GLY A N 1
ATOM 655 C CA . GLY A 1 91 ? -21.440 46.162 71.892 1.00 79.62 91 GLY A CA 1
ATOM 656 C C . GLY A 1 91 ? -20.413 45.816 70.803 1.00 79.62 91 GLY A C 1
ATOM 657 O O . GLY A 1 91 ? -19.907 46.714 70.136 1.00 79.62 91 GLY A O 1
ATOM 658 N N . SER A 1 92 ? -20.099 44.532 70.607 1.00 75.44 92 SER A N 1
ATOM 659 C CA . SER A 1 92 ? -19.076 44.056 69.665 1.00 75.44 92 SER A CA 1
ATOM 660 C C . SER A 1 92 ? -19.562 43.979 68.211 1.00 75.44 92 SER A C 1
ATOM 662 O O . SER A 1 92 ? -18.756 43.816 67.296 1.00 75.44 92 SER A O 1
ATOM 664 N N . GLY A 1 93 ? -20.867 44.128 67.967 1.00 78.69 93 GLY A N 1
ATOM 665 C CA . GLY A 1 93 ? -21.426 44.229 66.621 1.00 78.69 93 GLY A CA 1
ATOM 666 C C . GLY A 1 93 ? -22.953 44.295 66.602 1.00 78.69 93 GLY A C 1
ATOM 667 O O . GLY A 1 93 ? -23.622 43.905 67.553 1.00 78.69 93 GLY A O 1
ATOM 668 N N . ALA A 1 94 ? -23.517 44.772 65.491 1.00 84.31 94 ALA A N 1
ATOM 669 C CA . ALA A 1 94 ? -24.965 44.932 65.311 1.00 84.31 94 ALA A CA 1
ATOM 670 C C . ALA A 1 94 ? -25.600 43.866 64.401 1.00 84.31 94 ALA A C 1
ATOM 672 O O . ALA A 1 94 ? -26.777 43.979 64.066 1.00 84.31 94 ALA A O 1
ATOM 673 N N . MET A 1 95 ? -24.838 42.862 63.955 1.00 89.25 95 MET A N 1
ATOM 674 C CA . MET A 1 95 ? -25.302 41.865 62.989 1.00 89.25 95 MET A CA 1
ATOM 675 C C . MET A 1 95 ? -24.661 40.495 63.228 1.00 89.25 95 MET A C 1
ATOM 677 O O . MET A 1 95 ? -23.478 40.405 63.566 1.00 89.25 95 MET A O 1
ATOM 681 N N . ALA A 1 96 ? -25.428 39.434 62.986 1.00 89.75 96 ALA A N 1
ATOM 682 C CA . ALA A 1 96 ? -24.934 38.068 62.846 1.00 89.75 96 ALA A CA 1
ATOM 683 C C . ALA A 1 96 ? -25.416 37.480 61.516 1.00 89.75 96 ALA A C 1
ATOM 685 O O . ALA A 1 96 ? -26.561 37.701 61.116 1.00 89.75 96 ALA A O 1
ATOM 686 N N . THR A 1 97 ? -24.540 36.741 60.835 1.00 91.81 97 THR A N 1
ATOM 687 C CA . THR A 1 97 ? -24.864 36.037 59.590 1.00 91.81 97 THR A CA 1
ATOM 688 C C . THR A 1 97 ? -24.372 34.603 59.652 1.00 91.81 97 THR A C 1
ATOM 690 O O . THR A 1 97 ? -23.223 34.378 60.028 1.00 91.81 97 THR A O 1
ATOM 693 N N . ARG A 1 98 ? -25.202 33.639 59.252 1.00 93.12 98 ARG A N 1
ATOM 694 C CA . ARG A 1 98 ? -24.847 32.214 59.287 1.00 93.12 98 ARG A CA 1
ATOM 695 C C . ARG A 1 98 ? -25.572 31.431 58.194 1.00 93.12 98 ARG A C 1
ATOM 697 O O . ARG A 1 98 ? -26.712 31.750 57.870 1.00 93.12 98 ARG A O 1
ATOM 704 N N . LYS A 1 99 ? -24.929 30.400 57.638 1.00 94.75 99 LYS A N 1
ATOM 705 C CA . LYS A 1 99 ? -25.599 29.398 56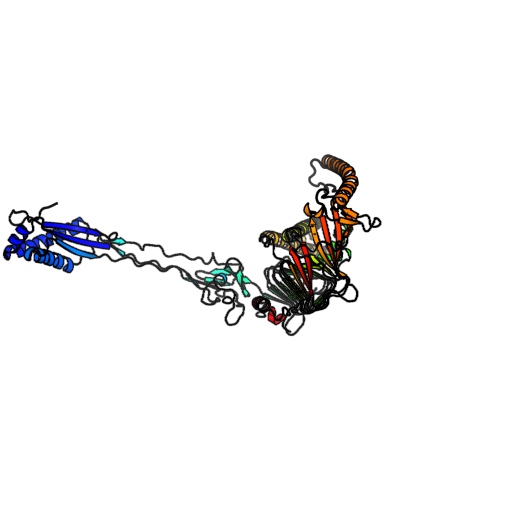.792 1.00 94.75 99 LYS A CA 1
ATOM 706 C C . LYS A 1 99 ? -26.503 28.551 57.687 1.00 94.75 99 LYS A C 1
ATOM 708 O O . LYS A 1 99 ? -26.018 27.989 58.662 1.00 94.75 99 LYS A O 1
ATOM 713 N N . VAL A 1 100 ? -27.795 28.514 57.389 1.00 94.38 100 VAL A N 1
ATOM 714 C CA . VAL A 1 100 ? -28.817 27.855 58.222 1.00 94.38 100 VAL A CA 1
ATOM 715 C C . VAL A 1 100 ? -29.589 26.772 57.487 1.00 94.38 100 VAL A C 1
ATOM 717 O O . VAL A 1 100 ? -30.336 26.041 58.124 1.00 94.38 100 VAL A O 1
ATOM 720 N N . ALA A 1 101 ? -29.414 26.646 56.173 1.00 94.12 101 ALA A N 1
ATOM 721 C CA . ALA A 1 101 ? -29.851 25.468 55.444 1.00 94.12 101 ALA A CA 1
ATOM 722 C C . ALA A 1 101 ? -28.852 25.105 54.347 1.00 94.12 101 ALA A C 1
ATOM 724 O O . ALA A 1 101 ? -28.206 25.988 53.771 1.00 94.12 101 ALA A O 1
ATOM 725 N N . GLU A 1 102 ? -28.740 23.814 54.064 1.00 94.50 102 GLU A N 1
ATOM 726 C CA . GLU A 1 102 ? -27.865 23.261 53.035 1.00 94.50 102 GLU A CA 1
ATOM 727 C C . GLU A 1 102 ? -28.590 22.145 52.287 1.00 94.50 102 GLU A C 1
ATOM 729 O O . GLU A 1 102 ? -29.054 21.180 52.890 1.00 94.50 102 GLU A O 1
ATOM 734 N N . GLY A 1 103 ? -28.717 22.319 50.975 1.00 91.25 103 GLY A N 1
ATOM 735 C CA . GLY A 1 103 ? -29.223 21.304 50.068 1.00 91.25 103 GLY A CA 1
ATOM 736 C C . GLY A 1 103 ? -28.173 20.227 49.808 1.00 91.25 103 GLY A C 1
ATOM 737 O O . GLY A 1 103 ? -26.991 20.384 50.117 1.00 91.25 103 GLY A O 1
ATOM 738 N N . GLN A 1 104 ? -28.605 19.131 49.199 1.00 91.44 104 GLN A N 1
ATOM 739 C CA . GLN A 1 104 ? -27.729 18.063 48.741 1.00 91.44 104 GLN A CA 1
ATOM 740 C C . GLN A 1 104 ? -27.288 18.367 47.300 1.00 91.44 104 GLN A C 1
ATOM 742 O O . GLN A 1 104 ? -28.143 18.407 46.414 1.00 91.44 104 GLN A O 1
ATOM 747 N N . PRO A 1 105 ? -25.995 18.612 47.026 1.00 88.75 105 PRO A N 1
ATOM 748 C CA . PRO A 1 105 ? -25.530 18.832 45.659 1.00 88.75 105 PRO A CA 1
ATOM 749 C C . PRO A 1 105 ? -25.701 17.560 44.805 1.00 88.75 105 PRO A C 1
ATOM 751 O O . PRO A 1 105 ? -25.599 16.458 45.345 1.00 88.75 105 PRO A O 1
ATOM 754 N N . PRO A 1 106 ? -25.944 17.688 43.486 1.00 89.69 106 PRO A N 1
ATOM 755 C CA . PRO A 1 106 ? -25.998 16.536 42.588 1.00 89.69 106 PRO A CA 1
ATOM 756 C C . PRO A 1 106 ? -24.631 15.861 42.442 1.00 89.69 106 PRO A C 1
ATOM 758 O O . PRO A 1 106 ? -23.594 16.530 42.453 1.00 89.69 106 PRO A O 1
ATOM 761 N N . GLU A 1 107 ? -24.638 14.549 42.216 1.00 89.62 107 GLU A N 1
ATOM 762 C CA . GLU A 1 107 ? -23.435 13.777 41.900 1.00 89.62 107 GLU A CA 1
ATOM 763 C C . GLU A 1 107 ? -23.295 13.635 40.376 1.00 89.62 107 GLU A C 1
ATOM 765 O O . GLU A 1 107 ? -24.250 13.224 39.707 1.00 89.62 107 GLU A O 1
ATOM 770 N N . PRO A 1 108 ? -22.134 13.975 39.785 1.00 86.50 108 PRO A N 1
ATOM 771 C CA . PRO A 1 108 ? -21.919 13.792 38.356 1.00 86.50 108 PRO A CA 1
ATOM 772 C C . PRO A 1 108 ? -21.957 12.307 37.983 1.00 86.50 108 PRO A C 1
ATOM 774 O O . PRO A 1 108 ? -21.543 11.446 38.754 1.00 86.50 108 PRO A O 1
ATOM 777 N N . GLY A 1 109 ? -22.452 12.019 36.780 1.00 87.38 109 GLY A N 1
ATOM 778 C CA . GLY A 1 109 ? -22.388 10.674 36.215 1.00 87.38 109 GLY A CA 1
ATOM 779 C C . GLY A 1 109 ? -21.001 10.331 35.672 1.00 87.38 109 GLY A C 1
ATOM 780 O O . GLY A 1 109 ? -20.123 11.191 35.586 1.00 87.38 109 GLY A O 1
ATOM 781 N N . GLU A 1 110 ? -20.826 9.076 35.269 1.00 90.12 110 GLU A N 1
ATOM 782 C CA . GLU A 1 110 ? -19.593 8.577 34.652 1.00 90.12 110 GLU A CA 1
ATOM 783 C C . GLU A 1 110 ? -19.760 8.529 33.130 1.00 90.12 110 GLU A C 1
ATOM 785 O O . GLU A 1 110 ? -20.750 7.990 32.625 1.00 90.12 110 GLU A O 1
ATOM 790 N N . ASP A 1 111 ? -18.791 9.081 32.397 1.00 92.50 111 ASP A N 1
ATOM 791 C CA . ASP A 1 111 ? -18.764 9.025 30.935 1.00 92.50 111 ASP A CA 1
ATOM 792 C C . ASP A 1 111 ? -18.623 7.573 30.449 1.00 92.50 111 ASP A C 1
ATOM 794 O O . ASP A 1 111 ? -17.893 6.765 31.029 1.00 92.50 111 ASP A O 1
ATOM 798 N N . GLY A 1 112 ? -19.304 7.248 29.350 1.00 92.00 112 GLY A N 1
ATOM 799 C CA . GLY A 1 112 ? -19.105 5.982 28.661 1.00 92.00 112 GLY A CA 1
ATOM 800 C C . GLY A 1 112 ? -17.739 5.948 27.981 1.00 92.00 112 GLY A C 1
ATOM 801 O O . GLY A 1 112 ? -17.213 6.977 27.545 1.00 92.00 112 GLY A O 1
ATOM 802 N N . TRP A 1 113 ? -17.160 4.758 27.861 1.00 92.44 113 TRP A N 1
ATOM 803 C CA . TRP A 1 113 ? -15.851 4.577 27.238 1.00 92.44 113 TRP A CA 1
ATOM 804 C C . TRP A 1 113 ? -15.756 3.242 26.495 1.00 92.44 113 TRP A C 1
ATOM 806 O O . TRP A 1 113 ? -16.580 2.344 26.670 1.00 92.44 113 TRP A O 1
ATOM 816 N N . LEU A 1 114 ? -14.774 3.148 25.601 1.00 92.44 114 LEU A N 1
ATOM 817 C CA . LEU A 1 114 ? -14.505 1.953 24.806 1.00 92.44 114 LEU A CA 1
ATOM 818 C C . LEU A 1 114 ? -13.195 1.327 25.272 1.00 92.44 114 LEU A C 1
ATOM 820 O O . LEU A 1 114 ? -12.169 2.005 25.309 1.00 92.44 114 LEU A O 1
ATOM 824 N N . GLU A 1 115 ? -13.246 0.043 25.594 1.00 92.00 115 GLU A N 1
ATOM 825 C CA . GLU A 1 115 ? -12.094 -0.774 25.957 1.00 92.00 115 GLU A CA 1
ATOM 826 C C . GLU A 1 115 ? -11.623 -1.572 24.745 1.00 92.00 115 GLU A C 1
ATOM 828 O O . GLU A 1 115 ? -12.439 -2.212 24.078 1.00 92.00 115 GLU A O 1
ATOM 833 N N . TYR A 1 116 ? -10.314 -1.569 24.488 1.00 90.81 116 TYR A N 1
ATOM 834 C CA . TYR A 1 116 ? -9.675 -2.293 23.385 1.00 90.81 116 TYR A CA 1
ATOM 835 C C . TYR A 1 116 ? -8.781 -3.408 23.949 1.00 90.81 116 TYR A C 1
ATOM 837 O O . TYR A 1 116 ? -7.589 -3.175 24.154 1.00 90.81 116 TYR A O 1
ATOM 845 N N . PRO A 1 117 ? -9.305 -4.623 24.210 1.00 87.12 117 PRO A N 1
ATOM 846 C CA . PRO A 1 117 ? -8.575 -5.666 24.938 1.00 87.12 117 PRO A CA 1
ATOM 847 C C . PRO A 1 117 ? -7.295 -6.140 24.236 1.00 87.12 117 PRO A C 1
ATOM 849 O O . PRO A 1 117 ? -6.398 -6.680 24.877 1.00 87.12 117 PRO A O 1
ATOM 852 N N . MET A 1 118 ? -7.219 -5.950 22.917 1.00 81.44 118 MET A N 1
ATOM 853 C CA . MET A 1 118 ? -6.084 -6.347 22.076 1.00 81.44 118 MET A CA 1
ATOM 854 C C . MET A 1 118 ? -5.020 -5.252 21.944 1.00 81.44 118 MET A C 1
ATOM 856 O O . MET A 1 118 ? -3.940 -5.508 21.413 1.00 81.44 118 MET A O 1
ATOM 860 N N . ASN A 1 119 ? -5.298 -4.036 22.419 1.00 80.00 119 ASN A N 1
ATOM 861 C CA . ASN A 1 119 ? -4.382 -2.913 22.289 1.00 80.00 119 ASN A CA 1
ATOM 862 C C . ASN A 1 119 ? -3.634 -2.647 23.606 1.00 80.00 119 ASN A C 1
ATOM 864 O O . ASN A 1 119 ? -4.205 -2.796 24.693 1.00 80.00 119 ASN A O 1
ATOM 868 N N . PRO A 1 120 ? -2.372 -2.186 23.543 1.00 70.62 120 PRO A N 1
ATOM 869 C CA . PRO A 1 120 ? -1.641 -1.748 24.726 1.00 70.62 120 PRO A CA 1
ATOM 870 C C . PRO A 1 120 ? -2.410 -0.668 25.501 1.00 70.62 120 PRO A C 1
ATOM 872 O O . PRO A 1 120 ? -2.855 0.329 24.937 1.00 70.62 120 PRO A O 1
ATOM 875 N N . GLY A 1 121 ? -2.588 -0.877 26.807 1.00 69.94 121 GLY A N 1
ATOM 876 C CA . GLY A 1 121 ? -3.281 0.075 27.682 1.00 69.94 121 GLY A CA 1
ATOM 877 C C . GLY A 1 121 ? -4.795 0.189 27.462 1.00 69.94 121 GLY A C 1
ATOM 878 O O . GLY A 1 121 ? -5.411 1.043 28.085 1.00 69.94 121 GLY A O 1
ATOM 879 N N . GLY A 1 122 ? -5.407 -0.646 26.613 1.00 74.56 122 GLY A N 1
ATOM 880 C CA . GLY A 1 122 ? -6.856 -0.624 26.387 1.00 74.56 122 GLY A CA 1
ATOM 881 C C . GLY A 1 122 ? -7.349 0.550 25.536 1.00 74.56 122 GLY A C 1
ATOM 882 O O . GLY A 1 122 ? -8.549 0.822 25.527 1.00 74.56 122 GLY A O 1
ATOM 883 N N . HIS A 1 123 ? -6.447 1.237 24.829 1.00 75.62 123 HIS A N 1
ATOM 884 C CA . HIS A 1 123 ? -6.736 2.416 24.008 1.00 75.62 123 HIS A CA 1
ATOM 885 C C . HIS A 1 123 ? -6.634 2.111 22.504 1.00 75.62 123 HIS A C 1
ATOM 887 O O . HIS A 1 123 ? -5.954 1.160 22.125 1.00 75.62 123 HIS A O 1
ATOM 893 N N . PRO A 1 124 ? -7.264 2.901 21.616 1.00 75.44 124 PRO A N 1
ATOM 894 C CA . PRO A 1 124 ? -7.101 2.730 20.172 1.00 75.44 124 PRO A CA 1
ATOM 895 C C . PRO A 1 124 ? -5.632 2.877 19.733 1.00 75.44 124 PRO A C 1
ATOM 897 O O . PRO A 1 124 ? -4.944 3.794 20.191 1.00 75.44 124 PRO A O 1
ATOM 900 N N . LEU A 1 125 ? -5.156 2.042 18.806 1.00 71.94 125 LEU A N 1
ATOM 901 C CA . LEU A 1 125 ? -3.777 2.066 18.302 1.00 71.94 125 LEU A CA 1
ATOM 902 C C . LEU A 1 125 ? -3.423 3.428 17.703 1.00 71.94 125 LEU A C 1
ATOM 904 O O . LEU A 1 125 ? -2.338 3.935 17.969 1.00 71.94 125 LEU A O 1
ATOM 908 N N . HIS A 1 126 ? -4.334 4.068 16.963 1.00 69.69 126 HIS A N 1
ATOM 909 C CA . HIS A 1 126 ? -4.074 5.386 16.366 1.00 69.69 126 HIS A CA 1
ATOM 910 C C . HIS A 1 126 ? -3.803 6.507 17.390 1.00 69.69 126 HIS A C 1
ATOM 912 O O . HIS A 1 126 ? -3.282 7.556 17.015 1.00 69.69 126 HIS A O 1
ATOM 918 N N . THR A 1 127 ? -4.137 6.307 18.672 1.00 69.19 127 THR A N 1
ATOM 919 C CA . THR A 1 127 ? -3.833 7.262 19.757 1.00 69.19 127 THR A CA 1
ATOM 920 C C . THR A 1 127 ? -2.463 7.037 20.402 1.00 69.19 127 THR A C 1
ATOM 922 O O . THR A 1 127 ? -1.999 7.878 21.171 1.00 69.19 127 THR A O 1
ATOM 925 N N . LEU A 1 128 ? -1.805 5.922 20.078 1.00 63.75 128 LEU A N 1
ATOM 926 C CA . LEU A 1 128 ? -0.494 5.540 20.592 1.00 63.75 128 LEU A CA 1
ATOM 927 C C . LEU A 1 128 ? 0.608 5.948 19.605 1.00 63.75 128 LEU A C 1
ATOM 929 O O . LEU A 1 128 ? 0.413 5.924 18.386 1.00 63.75 128 LEU A O 1
ATOM 933 N N . GLY A 1 129 ? 1.798 6.279 20.116 1.00 55.59 129 GLY A N 1
ATOM 934 C CA . GLY A 1 129 ? 2.974 6.477 19.270 1.00 55.59 129 GLY A CA 1
ATOM 935 C C . GLY A 1 129 ? 3.305 5.202 18.486 1.00 55.59 129 GLY A C 1
ATOM 936 O O . GLY A 1 129 ? 3.068 4.096 18.961 1.00 55.59 129 GLY A O 1
ATOM 937 N N . ARG A 1 130 ? 3.891 5.317 17.285 1.00 55.09 130 ARG A N 1
ATOM 938 C CA . ARG A 1 130 ? 4.193 4.157 16.412 1.00 55.09 130 ARG A CA 1
ATOM 939 C C . ARG A 1 130 ? 5.064 3.089 17.098 1.00 55.09 130 ARG A C 1
ATOM 941 O O . ARG A 1 130 ? 4.962 1.917 16.762 1.00 55.09 130 ARG A O 1
ATOM 948 N N . ALA A 1 131 ? 5.909 3.494 18.052 1.00 51.72 131 ALA A N 1
ATOM 949 C CA . ALA A 1 131 ? 6.709 2.592 18.886 1.00 51.72 131 ALA A CA 1
ATOM 950 C C . ALA A 1 131 ? 5.875 1.855 19.953 1.00 51.72 131 ALA A C 1
ATOM 952 O O . ALA A 1 131 ? 6.197 0.719 20.283 1.00 51.72 131 ALA A O 1
ATOM 953 N N . ASP A 1 132 ? 4.793 2.474 20.432 1.00 52.06 132 ASP A N 1
ATOM 954 C CA . ASP A 1 132 ? 3.893 1.953 21.469 1.00 52.06 132 ASP A CA 1
ATOM 955 C C . ASP A 1 132 ? 2.730 1.128 20.883 1.00 52.06 132 ASP A C 1
ATOM 957 O O . ASP A 1 132 ? 2.114 0.337 21.590 1.00 52.06 132 ASP A O 1
ATOM 961 N N . GLN A 1 133 ? 2.433 1.281 19.584 1.00 52.72 133 GLN A N 1
ATOM 962 C CA . GLN A 1 133 ? 1.486 0.437 18.831 1.00 52.72 133 GLN A CA 1
ATOM 963 C C . GLN A 1 133 ? 2.002 -0.993 18.623 1.00 52.72 133 GLN A C 1
ATOM 965 O O . GLN A 1 133 ? 1.229 -1.924 18.394 1.00 52.72 133 GLN A O 1
ATOM 970 N N . VAL A 1 134 ? 3.320 -1.171 18.681 1.00 48.78 134 VAL A N 1
ATOM 971 C CA . VAL A 1 134 ? 3.973 -2.473 18.615 1.00 48.78 134 VAL A CA 1
ATOM 972 C C . VAL A 1 134 ? 3.888 -3.061 20.020 1.00 48.78 134 VAL A C 1
ATOM 974 O O . VAL A 1 134 ? 4.478 -2.524 20.954 1.00 48.78 134 VAL A O 1
ATOM 977 N N . SER A 1 135 ? 3.121 -4.143 20.204 1.00 48.56 135 SER A N 1
ATOM 978 C CA . SER A 1 135 ? 3.050 -4.818 21.508 1.00 48.56 135 SER A CA 1
ATOM 979 C C . SER A 1 135 ? 4.464 -5.137 22.018 1.00 48.56 135 SER A C 1
ATOM 981 O O . SER A 1 135 ? 5.390 -5.290 21.224 1.00 48.56 135 SER A O 1
ATOM 983 N N . ALA A 1 136 ? 4.654 -5.347 23.324 1.00 43.75 136 ALA A N 1
ATOM 984 C CA . ALA A 1 136 ? 5.938 -5.838 23.847 1.00 43.75 136 ALA A CA 1
ATOM 985 C C . ALA A 1 136 ? 6.403 -7.165 23.191 1.00 43.75 136 ALA A C 1
ATOM 987 O O . ALA A 1 136 ? 7.562 -7.548 23.329 1.00 43.75 136 ALA A O 1
ATOM 988 N N . SER A 1 137 ? 5.513 -7.861 22.465 1.00 44.69 137 SER A N 1
ATOM 989 C CA . SER A 1 137 ? 5.829 -9.045 21.655 1.00 44.69 137 SER A CA 1
ATOM 990 C C . SER A 1 137 ? 5.995 -8.772 20.153 1.00 44.69 137 SER A C 1
ATOM 992 O O . SER A 1 137 ? 6.414 -9.669 19.427 1.00 44.69 137 SER A O 1
ATOM 994 N N . GLY A 1 138 ? 5.657 -7.572 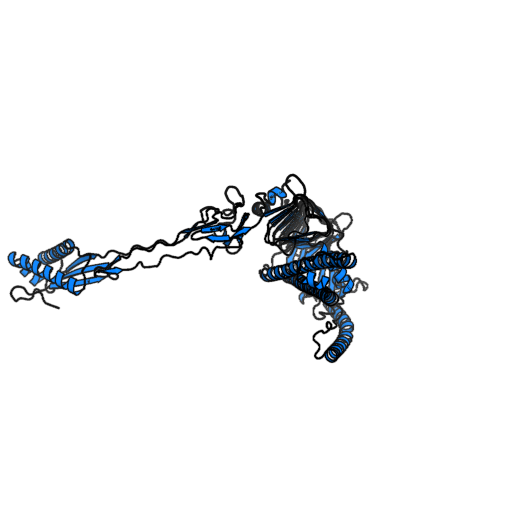19.680 1.00 51.91 138 GLY A N 1
ATOM 995 C CA . GLY A 1 138 ? 5.723 -7.158 18.283 1.00 51.91 138 GLY A CA 1
ATOM 996 C C . GLY A 1 138 ? 4.771 -7.882 17.339 1.00 51.91 138 GLY A C 1
ATOM 997 O O . GLY A 1 138 ? 4.894 -7.701 16.139 1.00 51.91 138 GLY A O 1
ATOM 998 N N . LYS A 1 139 ? 3.840 -8.702 17.837 1.00 58.75 139 LYS A N 1
ATOM 999 C CA . LYS A 1 139 ? 2.989 -9.568 17.007 1.00 58.75 139 LYS A CA 1
ATOM 1000 C C . LYS A 1 139 ? 1.632 -8.944 16.711 1.00 58.75 139 LYS A C 1
ATOM 1002 O O . LYS A 1 139 ? 1.003 -8.367 17.598 1.00 58.75 139 LYS A O 1
ATOM 1007 N N . VAL A 1 140 ? 1.171 -9.126 15.478 1.00 71.12 140 VAL A N 1
ATOM 1008 C CA . VAL A 1 140 ? -0.221 -8.896 15.071 1.00 71.12 140 VAL A CA 1
ATOM 1009 C C . VAL A 1 140 ? -1.127 -9.925 15.742 1.00 71.12 140 VAL A C 1
ATOM 1011 O O . VAL A 1 140 ? -0.837 -11.123 15.717 1.00 71.12 140 VAL A O 1
ATOM 1014 N N . HIS A 1 141 ? -2.220 -9.461 16.350 1.00 81.75 141 HIS A N 1
ATOM 1015 C CA . HIS A 1 141 ? -3.189 -10.336 17.004 1.00 81.75 141 HIS A CA 1
ATOM 1016 C C . HIS A 1 141 ? -4.035 -11.062 15.956 1.00 81.75 141 HIS A C 1
ATOM 1018 O O . HIS A 1 141 ? -4.683 -10.429 15.123 1.00 81.75 141 HIS A O 1
ATOM 1024 N N . GLN A 1 142 ? -4.023 -12.390 16.015 1.00 87.56 142 GLN A N 1
ATOM 1025 C CA . GLN A 1 142 ? -4.938 -13.236 15.256 1.00 87.56 142 GLN A CA 1
ATOM 1026 C C . GLN A 1 142 ? -6.217 -13.423 16.055 1.00 87.56 142 GLN A C 1
ATOM 1028 O O . GLN A 1 142 ? -6.150 -13.691 17.255 1.00 87.56 142 GLN A O 1
ATOM 1033 N N . VAL A 1 143 ? -7.355 -13.294 15.385 1.00 91.56 143 VAL A N 1
ATOM 1034 C CA . VAL A 1 143 ? -8.677 -13.399 15.996 1.00 91.56 143 VAL A CA 1
ATOM 1035 C C . VAL A 1 143 ? -9.520 -14.420 15.260 1.00 91.56 143 VAL A C 1
ATOM 1037 O O . VAL A 1 143 ? -9.434 -14.543 14.038 1.00 91.56 143 VAL A O 1
ATOM 1040 N N . LYS A 1 144 ? -10.356 -15.143 15.999 1.00 94.94 144 LYS A N 1
ATOM 1041 C CA . LYS A 1 144 ? -11.360 -16.044 15.423 1.00 94.94 144 LYS A CA 1
ATOM 1042 C C . LYS A 1 144 ? -12.675 -15.314 15.189 1.00 94.94 144 LYS A C 1
ATOM 1044 O O . LYS A 1 144 ? -12.981 -14.329 15.858 1.00 94.94 144 LYS A O 1
ATOM 1049 N N . GLU A 1 145 ? -13.494 -15.843 14.285 1.00 96.00 145 GLU A N 1
ATOM 1050 C CA . GLU A 1 145 ? -14.875 -15.382 14.128 1.00 96.00 145 GLU A CA 1
ATOM 1051 C C . GLU A 1 145 ? -15.616 -15.421 15.481 1.00 96.00 145 GLU A C 1
ATOM 1053 O O . GLU A 1 145 ? -15.559 -16.409 16.217 1.00 96.00 145 GLU A O 1
ATOM 1058 N N . GLY A 1 146 ? -16.289 -14.320 15.821 1.00 95.88 146 GLY A N 1
ATOM 1059 C CA . GLY A 1 146 ? -16.999 -14.125 17.085 1.00 95.88 146 GLY A CA 1
ATOM 1060 C C . GLY A 1 146 ? -16.139 -13.639 18.258 1.00 95.88 146 GLY A C 1
ATOM 1061 O O . GLY A 1 146 ? -16.687 -13.354 19.325 1.00 95.88 146 GLY A O 1
ATOM 1062 N N . GLU A 1 147 ? -14.820 -13.515 18.096 1.00 97.00 147 GLU A N 1
ATOM 1063 C CA . GLU A 1 147 ? -13.933 -13.010 19.146 1.00 97.00 147 GLU A CA 1
ATOM 1064 C C . GLU A 1 147 ? -14.150 -11.512 19.410 1.00 97.00 147 GLU A C 1
ATOM 1066 O O . GLU A 1 147 ? -14.478 -10.742 18.506 1.00 97.00 147 GLU A O 1
ATOM 1071 N N . ILE A 1 148 ? -14.009 -11.095 20.671 1.00 96.19 148 ILE A N 1
ATOM 1072 C CA . ILE A 1 148 ? -14.308 -9.730 21.121 1.00 96.19 148 ILE A CA 1
ATOM 1073 C C . ILE A 1 148 ? -13.139 -8.810 20.781 1.00 96.19 148 ILE A C 1
ATOM 1075 O O . ILE A 1 148 ? -12.032 -9.025 21.260 1.00 96.19 148 ILE A O 1
ATOM 1079 N N . LEU A 1 149 ? -13.415 -7.753 20.022 1.00 94.88 149 LEU A N 1
ATOM 1080 C CA . LEU A 1 149 ? -12.419 -6.777 19.583 1.00 94.88 149 LEU A CA 1
ATOM 1081 C C . LEU A 1 149 ? -12.463 -5.485 20.403 1.00 94.88 149 LEU A C 1
ATOM 1083 O O . LEU A 1 149 ? -11.423 -4.918 20.723 1.00 94.88 149 LEU A O 1
ATOM 1087 N N . VAL A 1 150 ? -13.669 -5.019 20.737 1.00 95.62 150 VAL A N 1
ATOM 1088 C CA . VAL A 1 150 ? -13.904 -3.806 21.536 1.00 95.62 150 VAL A CA 1
ATOM 1089 C C . VAL A 1 150 ? -15.079 -4.058 22.471 1.00 95.62 150 VAL A C 1
ATOM 1091 O O . VAL A 1 150 ? -16.071 -4.674 22.072 1.00 95.62 150 VAL A O 1
ATOM 1094 N N . VAL A 1 151 ? -14.990 -3.568 23.704 1.00 96.25 151 VAL A N 1
ATOM 1095 C CA . VAL A 1 151 ? -16.093 -3.593 24.673 1.00 96.25 151 VAL A CA 1
ATOM 1096 C C . VAL A 1 151 ? -16.552 -2.166 24.938 1.00 96.25 151 VAL A C 1
ATOM 1098 O O . VAL A 1 151 ? -15.742 -1.289 25.233 1.00 96.25 151 VAL A O 1
ATOM 1101 N N . ARG A 1 152 ? -17.858 -1.923 24.831 1.00 95.69 152 ARG A N 1
ATOM 1102 C CA . ARG A 1 152 ? -18.474 -0.658 25.222 1.00 95.69 152 ARG A CA 1
ATOM 1103 C C . ARG A 1 152 ? -18.873 -0.718 26.686 1.00 95.69 152 ARG A C 1
ATOM 1105 O O . ARG A 1 152 ? -19.607 -1.605 27.113 1.00 95.69 152 ARG A O 1
ATOM 1112 N N . HIS A 1 153 ? -18.420 0.278 27.434 1.00 94.31 153 HIS A N 1
ATOM 1113 C CA . HIS A 1 153 ? -18.882 0.553 28.785 1.00 94.31 153 HIS A CA 1
ATOM 1114 C C . HIS A 1 153 ? -19.842 1.744 28.706 1.00 94.31 153 HIS A C 1
ATOM 1116 O O . HIS A 1 153 ? -19.388 2.862 28.441 1.00 94.31 153 HIS A O 1
ATOM 1122 N N . PRO A 1 154 ? -21.164 1.527 28.843 1.00 92.06 154 PRO A N 1
ATOM 1123 C CA . PRO A 1 154 ? -22.144 2.597 28.697 1.00 92.06 154 PRO A CA 1
ATOM 1124 C C . PRO A 1 154 ? -22.000 3.636 29.819 1.00 92.06 154 PRO A C 1
ATOM 1126 O O . PRO A 1 154 ? -21.570 3.288 30.925 1.00 92.06 154 PRO A O 1
ATOM 1129 N N . PRO A 1 155 ? -22.376 4.901 29.564 1.00 92.88 155 PRO A N 1
ATOM 1130 C CA . PRO A 1 155 ? -22.343 5.930 30.592 1.00 92.88 155 PRO A CA 1
ATOM 1131 C C . PRO A 1 155 ? -23.260 5.593 31.770 1.00 92.88 155 PRO A C 1
ATOM 1133 O O . PRO A 1 155 ? -24.324 4.988 31.604 1.00 92.88 155 PRO A O 1
ATOM 1136 N N . ARG A 1 156 ? -22.890 6.060 32.964 1.00 90.25 156 ARG A N 1
ATOM 1137 C CA . ARG A 1 156 ? -23.746 5.984 34.154 1.00 90.25 156 ARG A CA 1
ATOM 1138 C C . ARG A 1 156 ? -24.342 7.345 34.449 1.00 90.25 156 ARG A C 1
ATOM 1140 O O . ARG A 1 156 ? -23.622 8.334 34.555 1.00 90.25 156 ARG A O 1
ATOM 1147 N N . ALA A 1 157 ? -25.664 7.388 34.597 1.00 86.50 157 ALA A N 1
ATOM 1148 C CA . ALA A 1 157 ? -26.357 8.602 35.001 1.00 86.50 157 ALA A CA 1
ATOM 1149 C C . ALA A 1 157 ? -25.856 9.074 36.374 1.00 86.50 157 ALA A C 1
ATOM 1151 O O . ALA A 1 157 ? -25.650 8.264 37.278 1.00 86.50 157 ALA A O 1
ATOM 1152 N N . GLY A 1 158 ? -25.673 10.387 36.512 1.00 85.88 158 GLY A N 1
ATOM 1153 C CA . GLY A 1 158 ? -25.422 11.006 37.809 1.00 85.88 158 GLY A CA 1
ATOM 1154 C C . GLY A 1 158 ? -26.660 10.954 38.699 1.00 85.88 158 GLY A C 1
ATOM 1155 O O . GLY A 1 158 ? -27.770 10.697 38.222 1.00 85.88 158 GLY A O 1
ATOM 1156 N N . GLN A 1 159 ? -26.473 11.222 39.987 1.00 89.31 159 GLN A N 1
ATOM 1157 C CA . GLN A 1 159 ? -27.573 11.293 40.943 1.00 89.31 159 GLN A CA 1
ATOM 1158 C C . GLN A 1 159 ? -28.030 12.737 41.100 1.00 89.31 159 GLN A C 1
ATOM 1160 O O . GLN A 1 159 ? -27.218 13.661 41.191 1.00 89.31 159 GLN A O 1
ATOM 1165 N N . ASP A 1 160 ? -29.343 12.937 41.133 1.00 91.06 160 ASP A N 1
ATOM 1166 C CA . ASP A 1 160 ? -29.892 14.259 41.382 1.00 91.06 160 ASP A CA 1
ATOM 1167 C C . ASP A 1 160 ? -29.642 14.696 42.822 1.00 91.06 160 ASP A C 1
ATOM 1169 O O . ASP A 1 160 ? -29.756 13.914 43.765 1.00 91.06 160 ASP A O 1
ATOM 1173 N N . GLY A 1 161 ? -29.355 15.981 42.973 1.00 90.69 161 GLY A N 1
ATOM 1174 C CA . GLY A 1 161 ? -29.365 16.663 44.250 1.00 90.69 161 GLY A CA 1
ATOM 1175 C C . GLY A 1 161 ? -30.748 17.215 44.580 1.00 90.69 161 GLY A C 1
ATOM 1176 O O . GLY A 1 161 ? -31.696 17.141 43.790 1.00 90.69 161 GLY A O 1
ATOM 1177 N N . CYS A 1 162 ? -30.845 17.845 45.742 1.00 92.31 162 CYS A N 1
ATOM 1178 C CA . CYS A 1 162 ? -32.033 18.552 46.189 1.00 92.31 162 CYS A CA 1
ATOM 1179 C C . CYS A 1 162 ? -31.625 19.897 46.789 1.00 92.31 162 CYS A C 1
ATOM 1181 O O . CYS A 1 162 ? -30.726 19.961 47.627 1.00 92.31 162 CYS A O 1
ATOM 1183 N N . ASP A 1 163 ? -32.253 20.978 46.345 1.00 93.31 163 ASP A N 1
ATOM 1184 C CA . ASP A 1 163 ? -31.971 22.315 46.854 1.00 93.31 163 ASP A CA 1
ATOM 1185 C C . ASP A 1 163 ? -32.634 22.552 48.230 1.00 93.31 163 ASP A C 1
ATOM 1187 O O . ASP A 1 163 ? -33.375 21.714 48.752 1.00 93.31 163 ASP A O 1
ATOM 1191 N N . VAL A 1 164 ? -32.389 23.709 48.853 1.00 93.75 164 VAL A N 1
ATOM 1192 C CA . VAL A 1 164 ? -32.986 24.032 50.166 1.00 93.75 164 VAL A CA 1
ATOM 1193 C C . VAL A 1 164 ? -34.507 24.239 50.112 1.00 93.75 164 VAL A C 1
ATOM 1195 O O . VAL A 1 164 ? -35.144 24.355 51.160 1.00 93.75 164 VAL A O 1
ATOM 1198 N N . ARG A 1 165 ? -35.102 24.301 48.914 1.00 92.00 165 ARG A N 1
ATOM 1199 C CA . ARG A 1 165 ? -36.547 24.434 48.678 1.00 92.00 165 ARG A CA 1
ATOM 1200 C C . ARG A 1 165 ? -37.245 23.098 48.434 1.00 92.00 165 ARG A C 1
ATOM 1202 O O . ARG A 1 165 ? -38.472 23.066 48.336 1.00 92.00 165 ARG A O 1
ATOM 1209 N N . GLY A 1 166 ? -36.488 22.004 48.374 1.00 86.75 166 GLY A N 1
ATOM 1210 C CA . GLY A 1 166 ? -37.014 20.682 48.052 1.00 86.75 166 GLY A CA 1
ATOM 1211 C C . GLY A 1 166 ? -37.107 20.411 46.547 1.00 86.75 166 GLY A C 1
ATOM 1212 O O . GLY A 1 166 ? -37.683 19.400 46.149 1.00 86.75 166 GLY A O 1
ATOM 1213 N N . GLU A 1 167 ? -36.567 21.291 45.700 1.00 90.00 167 GLU A N 1
ATOM 1214 C CA . GLU A 1 167 ? -36.568 21.129 44.249 1.00 90.00 167 GLU A CA 1
ATOM 1215 C C . GLU A 1 167 ? -35.393 20.250 43.794 1.00 90.00 167 GLU A C 1
ATOM 1217 O O . GLU A 1 167 ? -34.307 20.251 44.379 1.00 90.00 167 GLU A O 1
ATOM 1222 N N . ARG A 1 168 ? -35.617 19.467 42.733 1.00 89.56 168 ARG A N 1
ATOM 1223 C CA . ARG A 1 168 ? -34.606 18.584 42.137 1.00 89.56 168 ARG A CA 1
ATOM 1224 C C . ARG A 1 168 ? -33.531 19.414 41.434 1.00 89.56 168 ARG A C 1
ATOM 1226 O O . ARG A 1 168 ? -33.850 20.206 40.549 1.00 89.56 168 ARG A O 1
ATOM 1233 N N . VAL A 1 169 ? -32.262 19.146 41.737 1.00 88.19 169 VAL A N 1
ATOM 1234 C CA . VAL A 1 169 ? -31.108 19.738 41.043 1.00 88.19 169 VAL A CA 1
ATOM 1235 C C . VAL A 1 169 ? -30.425 18.656 40.213 1.00 88.19 169 VAL A C 1
ATOM 1237 O O . VAL A 1 169 ? -29.880 17.707 40.767 1.00 88.19 169 VAL A O 1
ATOM 1240 N N . ALA A 1 170 ? -30.455 18.778 38.886 1.00 84.81 170 ALA A N 1
ATOM 1241 C CA . ALA A 1 170 ? -29.804 17.817 37.996 1.00 84.81 170 ALA A CA 1
ATOM 1242 C C . ALA A 1 170 ? -28.274 18.036 37.936 1.00 84.81 170 ALA A C 1
ATOM 1244 O O . ALA A 1 170 ? -27.810 19.168 38.114 1.00 84.81 170 ALA A O 1
ATOM 1245 N N . PRO A 1 171 ? -27.477 16.994 37.633 1.00 85.31 171 PRO A N 1
ATOM 1246 C CA . PRO A 1 171 ? -26.047 17.138 37.365 1.00 85.31 171 PRO A CA 1
ATOM 1247 C C . PRO A 1 171 ? -25.761 18.142 36.238 1.00 85.31 171 PRO A C 1
ATOM 1249 O O . PRO A 1 171 ? -26.484 18.211 35.246 1.00 85.31 171 PRO A O 1
ATOM 1252 N N . GLY A 1 172 ? -24.669 18.903 36.366 1.00 78.50 172 GLY A N 1
ATOM 1253 C CA . GLY A 1 172 ? -24.363 20.026 35.465 1.00 78.50 172 GLY A CA 1
ATOM 1254 C C . GLY A 1 172 ? -24.022 19.649 34.017 1.00 78.50 172 GLY A C 1
ATOM 1255 O O . GLY A 1 172 ? -24.044 20.512 33.141 1.00 78.50 172 GLY A O 1
ATOM 1256 N N . ARG A 1 173 ? -23.710 18.378 33.741 1.00 81.31 173 ARG A N 1
ATOM 1257 C CA . ARG A 1 173 ? -23.456 17.869 32.388 1.00 81.31 173 ARG A CA 1
ATOM 1258 C C . ARG A 1 173 ? -23.993 16.440 32.263 1.00 81.31 173 ARG A C 1
ATOM 1260 O O . ARG A 1 173 ? -23.737 15.638 33.162 1.00 81.31 173 ARG A O 1
ATOM 1267 N N . PRO A 1 174 ? -24.692 16.096 31.166 1.00 78.69 174 PRO A N 1
ATOM 1268 C CA . PRO A 1 174 ? -25.022 14.707 30.886 1.00 78.69 174 PRO A CA 1
ATOM 1269 C C . PRO A 1 174 ? -23.740 13.901 30.604 1.00 78.69 174 PRO A C 1
ATOM 1271 O O . PRO A 1 174 ? -22.833 14.427 29.947 1.00 78.69 174 PRO A O 1
ATOM 1274 N N . PRO A 1 175 ? -23.664 12.638 31.055 1.00 85.88 175 PRO A N 1
ATOM 1275 C CA . PRO A 1 175 ? -22.568 11.742 30.702 1.00 85.88 175 PRO A CA 1
ATOM 1276 C C . PRO A 1 175 ? -22.360 11.644 29.189 1.00 85.88 175 PRO A C 1
ATOM 1278 O O . PRO A 1 175 ? -23.320 11.648 28.412 1.00 85.88 175 PRO A O 1
ATOM 1281 N N . ARG A 1 176 ? -21.104 11.544 28.756 1.00 88.50 176 ARG A N 1
ATOM 1282 C CA . ARG A 1 176 ? -20.758 11.364 27.345 1.00 88.50 176 ARG A CA 1
ATOM 1283 C C . ARG A 1 176 ? -21.098 9.947 26.883 1.00 88.50 176 ARG A C 1
ATOM 1285 O O . ARG A 1 176 ? -20.666 8.969 27.483 1.00 88.50 176 ARG A O 1
ATOM 1292 N N . GLU A 1 177 ? -21.808 9.856 25.765 1.00 90.31 177 GLU A N 1
ATOM 1293 C CA . GLU A 1 177 ? -22.051 8.600 25.053 1.00 90.31 177 GLU A CA 1
ATOM 1294 C C . GLU A 1 177 ? -20.885 8.230 24.129 1.00 90.31 177 GLU A C 1
ATOM 1296 O O . GLU A 1 177 ? -20.207 9.092 23.557 1.00 90.31 177 GLU A O 1
ATOM 1301 N N . VAL A 1 178 ? -20.698 6.925 23.945 1.00 90.62 178 VAL A N 1
ATOM 1302 C CA . VAL A 1 178 ? -19.762 6.328 22.983 1.00 90.62 178 VAL A CA 1
ATOM 1303 C C . VAL A 1 178 ? -20.497 5.276 22.159 1.00 90.62 178 VAL A C 1
ATOM 1305 O O . VAL A 1 178 ? -21.434 4.654 22.652 1.00 90.62 178 VAL A O 1
ATOM 1308 N N . SER A 1 179 ? -20.089 5.074 20.908 1.00 90.75 179 SER A N 1
ATOM 1309 C CA . SER A 1 179 ? -20.754 4.166 19.964 1.00 90.75 179 SER A CA 1
ATOM 1310 C C . SER A 1 179 ? -19.748 3.183 19.377 1.00 90.75 179 SER A C 1
ATOM 1312 O O . SER A 1 179 ? -18.639 3.573 19.003 1.00 90.75 179 SER A O 1
ATOM 1314 N N . LEU A 1 180 ? -20.151 1.912 19.287 1.00 93.81 180 LEU A N 1
ATOM 1315 C CA . LEU A 1 180 ? -19.358 0.868 18.637 1.00 93.81 180 LEU A CA 1
ATOM 1316 C C . LEU A 1 180 ? -19.399 1.004 17.114 1.00 93.81 180 LEU A C 1
ATOM 1318 O O . LEU A 1 180 ? -18.410 0.720 16.451 1.00 93.81 180 LEU A O 1
ATOM 1322 N N . GLU A 1 181 ? -20.499 1.506 16.555 1.00 91.31 181 GLU A N 1
ATOM 1323 C CA . GLU A 1 181 ? -20.649 1.769 15.121 1.00 91.31 181 GLU A CA 1
ATOM 1324 C C . GLU A 1 181 ? -19.628 2.798 14.625 1.00 91.31 181 GLU A C 1
ATOM 1326 O O . GLU A 1 181 ? -19.124 2.682 13.510 1.00 91.31 181 GLU A O 1
ATOM 1331 N N . GLY A 1 182 ? -19.285 3.782 15.465 1.00 86.50 182 GLY A N 1
ATOM 1332 C CA . GLY A 1 182 ? -18.273 4.792 15.148 1.00 86.50 182 GLY A CA 1
ATOM 1333 C C . GLY A 1 182 ? -16.854 4.231 15.005 1.00 86.50 182 GLY A C 1
ATOM 1334 O O . GLY A 1 182 ? -16.032 4.836 14.320 1.00 86.50 182 GLY A O 1
ATOM 1335 N N . VAL A 1 183 ? -16.576 3.075 15.615 1.00 90.00 183 VAL A N 1
ATOM 1336 C CA . VAL A 1 183 ? -15.255 2.423 15.602 1.00 90.00 183 VAL A CA 1
ATOM 1337 C C . VAL A 1 183 ? -15.250 1.097 14.837 1.00 90.00 183 VAL A C 1
ATOM 1339 O O . VAL A 1 183 ? -14.194 0.489 14.683 1.00 90.00 183 VAL A O 1
ATOM 1342 N N . ALA A 1 184 ? -16.404 0.656 14.329 1.00 89.81 184 ALA A N 1
ATOM 1343 C CA . ALA A 1 184 ? -16.551 -0.567 13.553 1.00 89.81 184 ALA A CA 1
ATOM 1344 C C . ALA A 1 184 ? -16.004 -0.389 12.129 1.00 89.81 184 ALA A C 1
ATOM 1346 O O . ALA A 1 184 ? -16.477 0.434 11.339 1.00 89.81 184 ALA A O 1
ATOM 1347 N N . GLY A 1 185 ? -14.992 -1.179 11.795 1.00 88.69 185 GLY A N 1
ATOM 1348 C CA . GLY A 1 185 ? -14.411 -1.300 10.466 1.00 88.69 185 GLY A CA 1
ATOM 1349 C C . GLY A 1 185 ? -14.861 -2.574 9.751 1.00 88.69 185 GLY A C 1
ATOM 1350 O O . GLY A 1 185 ? -15.780 -3.282 10.166 1.00 88.69 185 GLY A O 1
ATOM 1351 N N . MET A 1 186 ? -14.209 -2.870 8.629 1.00 82.44 186 MET A N 1
ATOM 1352 C CA . MET A 1 186 ? -14.547 -4.015 7.781 1.00 82.44 186 MET A CA 1
ATOM 1353 C C . MET A 1 186 ? -14.400 -5.355 8.521 1.00 82.44 186 MET A C 1
ATOM 1355 O O . MET A 1 186 ? -13.498 -5.530 9.338 1.00 82.44 186 MET A O 1
ATOM 1359 N N . ASN A 1 187 ? -15.281 -6.307 8.205 1.00 92.25 187 ASN A N 1
ATOM 1360 C CA . ASN A 1 187 ? -15.319 -7.643 8.810 1.00 92.25 187 ASN A CA 1
ATOM 1361 C C . ASN A 1 187 ? -15.450 -7.637 10.344 1.00 92.25 187 ASN A C 1
ATOM 1363 O O . ASN A 1 187 ? -14.915 -8.503 11.036 1.00 92.25 187 ASN A O 1
ATOM 1367 N N . THR A 1 188 ? -16.194 -6.669 10.873 1.00 94.75 188 THR A N 1
ATOM 1368 C CA . THR A 1 188 ? -16.613 -6.632 12.277 1.00 94.75 188 THR A CA 1
ATOM 1369 C C . THR A 1 188 ? -18.132 -6.584 12.373 1.00 94.75 188 THR A C 1
ATOM 1371 O O . THR A 1 188 ? -18.827 -6.290 11.399 1.00 94.75 188 THR A O 1
ATOM 1374 N N . THR A 1 189 ? -18.680 -6.932 13.530 1.00 96.62 189 THR A N 1
ATOM 1375 C CA . THR A 1 189 ? -20.121 -6.887 13.792 1.00 96.62 189 THR A CA 1
ATOM 1376 C C . THR A 1 189 ? -20.369 -6.381 15.204 1.00 96.62 189 THR A C 1
ATOM 1378 O O . THR A 1 189 ? -19.708 -6.807 16.149 1.00 96.62 189 THR A O 1
ATOM 1381 N N . VAL A 1 190 ? -21.322 -5.463 15.360 1.00 96.38 190 VAL A N 1
ATOM 1382 C CA . VAL A 1 190 ? -21.771 -4.997 16.678 1.00 96.38 190 VAL A CA 1
ATOM 1383 C C . VAL A 1 190 ? -22.762 -6.014 17.245 1.00 96.38 190 VAL A C 1
ATOM 1385 O O . VAL A 1 190 ? -23.784 -6.311 16.627 1.00 96.38 190 VAL A O 1
ATOM 1388 N N . ALA A 1 191 ? -22.456 -6.555 18.421 1.00 94.31 191 ALA A N 1
ATOM 1389 C CA . ALA A 1 191 ? -23.250 -7.545 19.137 1.00 94.31 191 ALA A CA 1
ATOM 1390 C C . ALA A 1 191 ? -23.502 -7.070 20.579 1.00 94.31 191 ALA A C 1
ATOM 1392 O O . ALA A 1 191 ? -22.781 -7.424 21.515 1.00 94.31 191 ALA A O 1
ATOM 1393 N N . GLY A 1 192 ? -24.537 -6.244 20.760 1.00 93.31 192 GLY A N 1
ATOM 1394 C CA . GLY A 1 192 ? -24.826 -5.590 22.039 1.00 93.31 192 GLY A CA 1
ATOM 1395 C C . GLY A 1 192 ? -23.735 -4.579 22.398 1.00 93.31 192 GLY A C 1
ATOM 1396 O O . GLY A 1 192 ? -23.367 -3.753 21.573 1.00 93.31 192 GLY A O 1
ATOM 1397 N N . GLU A 1 193 ? -23.176 -4.680 23.603 1.00 95.69 193 GLU A N 1
ATOM 1398 C CA . GLU A 1 193 ? -22.086 -3.812 24.082 1.00 95.69 193 GLU A CA 1
ATOM 1399 C C . GLU A 1 193 ? -20.688 -4.293 23.642 1.00 95.69 193 GLU A C 1
ATOM 1401 O O . GLU A 1 193 ? -19.682 -4.012 24.292 1.00 95.69 193 GLU A O 1
ATOM 1406 N N . LYS A 1 194 ? -20.599 -5.070 22.557 1.00 97.31 194 LYS A N 1
ATOM 1407 C CA . LYS A 1 194 ? -19.339 -5.630 22.053 1.00 97.31 194 LYS A CA 1
ATOM 1408 C C . LYS A 1 194 ? -19.230 -5.457 20.547 1.00 97.31 194 LYS A C 1
ATOM 1410 O O . LYS A 1 194 ? -20.192 -5.704 19.824 1.00 97.31 194 LYS A O 1
ATOM 1415 N N . LEU A 1 195 ? -18.045 -5.096 20.072 1.00 97.56 195 LEU A N 1
ATOM 1416 C CA . LEU A 1 195 ? -17.654 -5.280 18.680 1.00 97.56 195 LEU A CA 1
ATOM 1417 C C . LEU A 1 195 ? -16.937 -6.623 18.573 1.00 97.56 195 LEU A C 1
ATOM 1419 O O . LEU A 1 195 ? -15.972 -6.857 19.301 1.00 97.56 195 LEU A O 1
ATOM 1423 N N . VAL A 1 196 ? -17.406 -7.496 17.689 1.00 97.38 196 VAL A N 1
ATOM 1424 C CA . VAL A 1 196 ? -16.831 -8.829 17.477 1.00 97.38 196 VAL A CA 1
ATOM 1425 C C . VAL A 1 196 ? -16.308 -8.994 16.056 1.00 97.38 196 VAL A C 1
ATOM 1427 O O . VAL A 1 196 ? -16.758 -8.315 15.128 1.00 97.38 196 VAL A O 1
ATOM 1430 N N . ALA A 1 197 ? -15.355 -9.903 15.881 1.00 96.69 197 ALA A N 1
ATOM 1431 C CA . ALA A 1 197 ? -14.852 -10.306 14.577 1.00 96.69 197 ALA A CA 1
ATOM 1432 C C . ALA A 1 197 ? -15.942 -11.036 13.776 1.00 96.69 197 ALA A C 1
ATOM 1434 O O . ALA A 1 197 ? -16.563 -11.968 14.282 1.00 96.69 197 ALA A O 1
ATOM 1435 N N . ALA A 1 198 ? -16.168 -10.633 12.523 1.00 93.88 198 ALA A N 1
ATOM 1436 C CA . ALA A 1 198 ? -17.115 -11.307 11.629 1.00 93.88 198 ALA A CA 1
ATOM 1437 C C . ALA A 1 198 ? -16.475 -12.457 10.833 1.00 93.88 198 ALA A C 1
ATOM 1439 O O . ALA A 1 198 ? -17.186 -13.254 10.234 1.00 93.88 198 ALA A O 1
ATOM 1440 N N . ILE A 1 199 ? -15.141 -12.517 10.801 1.00 93.62 199 ILE A N 1
ATOM 1441 C CA . ILE A 1 199 ? -14.345 -13.575 10.171 1.00 93.62 199 ILE A CA 1
ATOM 1442 C C . ILE A 1 199 ? -13.111 -13.857 11.034 1.00 93.62 199 ILE A C 1
ATOM 1444 O O . ILE A 1 199 ? -12.768 -13.058 11.904 1.00 93.62 199 ILE A O 1
ATOM 1448 N N . GLU A 1 200 ? -12.415 -14.954 10.753 1.00 93.56 200 GLU A N 1
ATOM 1449 C CA . GLU A 1 200 ? -11.061 -15.193 11.258 1.00 93.56 200 GLU A CA 1
ATOM 1450 C C . GLU A 1 200 ? -10.014 -14.384 10.470 1.00 93.56 200 GLU A C 1
ATOM 1452 O O . GLU A 1 200 ? -10.109 -14.258 9.243 1.00 93.56 200 GLU A O 1
ATOM 1457 N N . GLY A 1 201 ? -9.007 -13.851 11.167 1.00 91.81 201 GLY A N 1
ATOM 1458 C CA . GLY A 1 201 ? -7.876 -13.167 10.542 1.00 91.81 201 GLY A CA 1
ATOM 1459 C C . GLY A 1 201 ? -7.100 -12.245 11.480 1.00 91.81 201 GLY A C 1
ATOM 1460 O O . GLY A 1 201 ? -7.186 -12.341 12.703 1.00 91.81 201 GLY A O 1
ATOM 1461 N N . ALA A 1 202 ? -6.359 -11.311 10.891 1.00 89.25 202 ALA A N 1
ATOM 1462 C CA . ALA A 1 202 ? -5.536 -10.344 11.600 1.00 89.25 202 ALA A CA 1
ATOM 1463 C C . ALA A 1 202 ? -6.353 -9.132 12.075 1.00 89.25 202 ALA A C 1
ATOM 1465 O O . ALA A 1 202 ? -6.958 -8.416 11.272 1.00 89.25 202 ALA A O 1
ATOM 1466 N N . TYR A 1 203 ? -6.312 -8.850 13.376 1.00 89.38 203 TYR A N 1
ATOM 1467 C CA . TYR A 1 203 ? -6.835 -7.614 13.957 1.00 89.38 203 TYR A CA 1
ATOM 1468 C C . TYR A 1 203 ? -5.990 -6.409 13.525 1.00 89.38 203 TYR A C 1
ATOM 1470 O O . TYR A 1 203 ? -4.764 -6.407 13.682 1.00 89.38 203 TYR A O 1
ATOM 1478 N N . ARG A 1 204 ? -6.642 -5.365 13.002 1.00 85.31 204 ARG A N 1
ATOM 1479 C CA . ARG A 1 204 ? -6.008 -4.116 12.550 1.00 85.31 204 ARG A CA 1
ATOM 1480 C C . ARG A 1 204 ? -6.905 -2.907 12.826 1.00 85.31 204 ARG A C 1
ATOM 1482 O O . ARG A 1 204 ? -8.116 -3.043 12.956 1.00 85.31 204 ARG A O 1
ATOM 1489 N N . GLU A 1 205 ? -6.317 -1.714 12.804 1.00 83.44 205 GLU A N 1
ATOM 1490 C CA . GLU A 1 205 ? -7.054 -0.454 12.650 1.00 83.44 205 GLU A CA 1
ATOM 1491 C C . GLU A 1 205 ? -6.847 0.100 11.231 1.00 83.44 205 GLU A C 1
ATOM 1493 O O . GLU A 1 205 ? -5.768 -0.051 10.652 1.00 83.44 205 GLU A O 1
ATOM 1498 N N . ASP A 1 206 ? -7.887 0.693 10.641 1.00 73.31 206 ASP A N 1
ATOM 1499 C CA . ASP A 1 206 ? -7.765 1.437 9.384 1.00 73.31 206 ASP A CA 1
ATOM 1500 C C . ASP A 1 206 ? -7.161 2.839 9.609 1.00 73.31 206 ASP A C 1
ATOM 1502 O O . ASP A 1 206 ? -6.914 3.260 10.739 1.00 73.31 206 ASP A O 1
ATOM 1506 N N . SER A 1 207 ? -6.932 3.596 8.532 1.00 64.62 207 SER A N 1
ATOM 1507 C CA . SER A 1 207 ? -6.361 4.952 8.604 1.00 64.62 207 SER A CA 1
ATOM 1508 C C . SER A 1 207 ? -7.212 5.963 9.387 1.00 64.62 207 SER A C 1
ATOM 1510 O O . SER A 1 207 ? -6.732 7.049 9.702 1.00 64.62 207 SER A O 1
ATOM 1512 N N . ARG A 1 208 ? -8.465 5.625 9.719 1.00 67.88 208 ARG A N 1
ATOM 1513 C CA . ARG A 1 208 ? -9.379 6.440 10.533 1.00 67.88 208 ARG A CA 1
ATOM 1514 C C . ARG A 1 208 ? -9.494 5.928 11.970 1.00 67.88 208 ARG A C 1
ATOM 1516 O O . ARG A 1 208 ? -10.335 6.427 12.714 1.00 67.88 208 ARG A O 1
ATOM 1523 N N . GLY A 1 209 ? -8.690 4.936 12.351 1.00 75.31 209 GLY A N 1
ATOM 1524 C CA . GLY A 1 209 ? -8.712 4.344 13.684 1.00 75.31 209 GLY A CA 1
ATOM 1525 C C . GLY A 1 209 ? -9.872 3.377 13.925 1.00 75.31 209 GLY A C 1
ATOM 1526 O O . GLY A 1 209 ? -10.174 3.079 15.079 1.00 75.31 209 GLY A O 1
ATOM 1527 N N . ARG A 1 210 ? -10.556 2.902 12.871 1.00 85.69 210 ARG A N 1
ATOM 1528 C CA . ARG A 1 210 ? -11.633 1.911 13.017 1.00 85.69 210 ARG A CA 1
ATOM 1529 C C . ARG A 1 210 ? -11.065 0.504 13.048 1.00 85.69 210 ARG A C 1
ATOM 1531 O O . ARG A 1 210 ? -10.234 0.145 12.216 1.00 85.69 210 ARG A O 1
ATOM 1538 N N . VAL A 1 211 ? -11.581 -0.305 13.960 1.00 91.25 211 VAL A N 1
ATOM 1539 C CA . VAL A 1 211 ? -11.174 -1.692 14.174 1.00 91.25 211 VAL A CA 1
ATOM 1540 C C . VAL A 1 211 ? -11.717 -2.580 13.063 1.00 91.25 211 VAL A C 1
ATOM 1542 O O . VAL A 1 211 ? -12.919 -2.608 12.818 1.00 91.25 211 VAL A O 1
ATOM 1545 N N . ARG A 1 212 ? -10.846 -3.337 12.403 1.00 90.56 212 ARG A N 1
ATOM 1546 C CA . ARG A 1 212 ? -11.190 -4.265 11.322 1.00 90.56 212 ARG A CA 1
ATOM 1547 C C . ARG A 1 212 ? -10.472 -5.601 11.480 1.00 90.56 212 ARG A C 1
ATOM 1549 O O . ARG A 1 212 ? -9.451 -5.691 12.161 1.00 90.56 212 ARG A O 1
ATOM 1556 N N . VAL A 1 213 ? -10.976 -6.618 10.787 1.00 92.19 213 VAL A N 1
ATOM 1557 C CA . VAL A 1 213 ? -10.304 -7.919 10.658 1.00 92.19 213 VAL A CA 1
ATOM 1558 C C . VAL A 1 213 ? -9.919 -8.140 9.201 1.00 92.19 213 VAL A C 1
ATOM 1560 O O . VAL A 1 213 ? -10.763 -8.052 8.306 1.00 92.19 213 VAL A O 1
ATOM 1563 N N . VAL A 1 214 ? -8.638 -8.396 8.951 1.00 90.50 214 VAL A N 1
ATOM 1564 C CA . VAL A 1 214 ? -8.104 -8.658 7.610 1.00 90.50 214 VAL A CA 1
ATOM 1565 C C . VAL A 1 214 ? -7.885 -10.153 7.453 1.00 90.50 214 VAL A C 1
ATOM 1567 O O . VAL A 1 214 ? -7.195 -10.770 8.259 1.00 90.50 214 VAL A O 1
ATOM 1570 N N . GLN A 1 215 ? -8.469 -10.742 6.414 1.00 93.00 215 GLN A N 1
ATOM 1571 C CA . GLN A 1 215 ? -8.281 -12.160 6.129 1.00 93.00 215 GLN A CA 1
ATOM 1572 C C . GLN A 1 215 ? -6.824 -12.436 5.736 1.00 93.00 215 GLN A C 1
ATOM 1574 O O . GLN A 1 215 ? -6.232 -11.658 4.988 1.00 93.00 215 GLN A O 1
ATOM 1579 N N . GLU A 1 216 ? -6.279 -13.571 6.164 1.00 93.69 216 GLU A N 1
ATOM 1580 C CA . GLU A 1 216 ? -4.958 -14.046 5.749 1.00 93.69 216 GLU A CA 1
ATOM 1581 C C . GLU A 1 216 ? -5.082 -15.399 5.044 1.00 93.69 216 GLU A C 1
ATOM 1583 O O . GLU A 1 216 ? -5.767 -16.302 5.524 1.00 93.69 216 GLU A O 1
ATOM 1588 N N . VAL A 1 217 ? -4.447 -15.538 3.881 1.00 94.94 217 VAL A N 1
ATOM 1589 C CA . VAL A 1 217 ? -4.491 -16.759 3.068 1.00 94.94 217 VAL A CA 1
ATOM 1590 C C . VAL A 1 217 ? -3.073 -17.199 2.733 1.00 94.94 217 VAL A C 1
ATOM 1592 O O . VAL A 1 217 ? -2.338 -16.497 2.038 1.00 94.94 217 VAL A O 1
ATOM 1595 N N . GLU A 1 218 ? -2.715 -18.398 3.187 1.00 95.31 218 GLU A N 1
ATOM 1596 C CA . GLU A 1 218 ? -1.495 -19.091 2.777 1.00 95.31 218 GLU A CA 1
ATOM 1597 C C . GLU A 1 218 ? -1.778 -19.977 1.558 1.00 95.31 218 GLU A C 1
ATOM 1599 O O . GLU A 1 218 ? -2.780 -20.697 1.497 1.00 95.31 218 GLU A O 1
ATOM 1604 N N . THR A 1 219 ? -0.883 -19.949 0.577 1.00 95.50 219 THR A N 1
ATOM 1605 C CA . THR A 1 219 ? -0.895 -20.880 -0.548 1.00 95.50 219 THR A CA 1
ATOM 1606 C C . THR A 1 219 ? 0.520 -21.314 -0.899 1.00 95.50 219 THR A C 1
ATOM 1608 O O . THR A 1 219 ? 1.483 -20.567 -0.732 1.00 95.50 219 THR A O 1
ATOM 1611 N N . GLU A 1 220 ? 0.661 -22.529 -1.418 1.00 95.12 220 GLU A N 1
ATOM 1612 C CA . GLU A 1 220 ? 1.970 -23.052 -1.810 1.00 95.12 220 GLU A CA 1
ATOM 1613 C C . GLU A 1 220 ? 2.535 -22.300 -3.024 1.00 95.12 220 GLU A C 1
ATOM 1615 O O . GLU A 1 220 ? 3.681 -21.858 -3.012 1.00 95.12 220 GLU A O 1
ATOM 1620 N N . GLU A 1 221 ? 1.734 -22.108 -4.071 1.00 96.31 221 GLU A N 1
ATOM 1621 C CA . GLU A 1 221 ? 2.173 -21.493 -5.323 1.00 96.31 221 GLU A CA 1
ATOM 1622 C C . GLU A 1 221 ? 0.974 -20.966 -6.108 1.00 96.31 221 GLU A C 1
ATOM 1624 O O . GLU A 1 221 ? -0.078 -21.598 -6.103 1.00 96.31 221 GLU A O 1
ATOM 1629 N N . VAL A 1 222 ? 1.138 -19.858 -6.830 1.00 97.56 222 VAL A N 1
ATOM 1630 C CA . VAL A 1 222 ? 0.104 -19.347 -7.737 1.00 97.56 222 VAL A CA 1
ATOM 1631 C C . VAL A 1 222 ? 0.372 -19.848 -9.155 1.00 97.56 222 VAL A C 1
ATOM 1633 O O . VAL A 1 222 ? 1.342 -19.440 -9.791 1.00 97.56 222 VAL A O 1
ATOM 1636 N N . ASN A 1 223 ? -0.465 -20.759 -9.648 1.00 96.50 223 ASN A N 1
ATOM 1637 C CA . ASN A 1 223 ? -0.307 -21.436 -10.934 1.00 96.50 223 ASN A CA 1
ATOM 1638 C C . ASN A 1 223 ? -1.667 -21.844 -11.541 1.00 96.50 223 ASN A C 1
ATOM 1640 O O . ASN A 1 223 ? -2.729 -21.436 -11.076 1.00 96.50 223 ASN A O 1
ATOM 1644 N N . ALA A 1 224 ? -1.658 -22.694 -12.575 1.00 91.94 224 ALA A N 1
ATOM 1645 C CA . ALA A 1 224 ? -2.878 -23.121 -13.270 1.00 91.94 224 ALA A CA 1
ATOM 1646 C C . ALA A 1 224 ? -3.887 -23.869 -12.382 1.00 91.94 224 ALA A C 1
ATOM 1648 O O . ALA A 1 224 ? -5.073 -23.895 -12.709 1.00 91.94 224 ALA A O 1
ATOM 1649 N N . ALA A 1 225 ? -3.436 -24.479 -11.282 1.00 91.81 225 ALA A N 1
ATOM 1650 C CA . ALA A 1 225 ? -4.305 -25.171 -10.339 1.00 91.81 225 ALA A CA 1
ATOM 1651 C C . ALA A 1 225 ? -4.966 -24.205 -9.345 1.00 91.81 225 ALA A C 1
ATOM 1653 O O . ALA A 1 225 ? -6.151 -24.354 -9.045 1.00 91.81 225 ALA A O 1
ATOM 1654 N N . THR A 1 226 ? -4.229 -23.209 -8.846 1.00 93.44 226 THR A N 1
ATOM 1655 C CA . THR A 1 226 ? -4.779 -22.216 -7.908 1.00 93.44 226 THR A CA 1
ATOM 1656 C C . THR A 1 226 ? -5.591 -21.136 -8.619 1.00 93.44 226 THR A C 1
ATOM 1658 O O . THR A 1 226 ? -6.621 -20.699 -8.100 1.00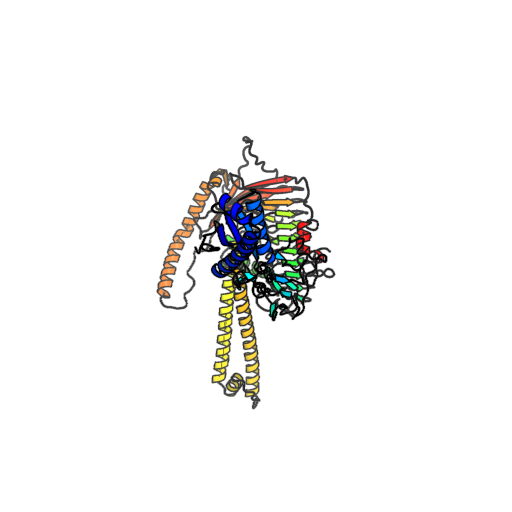 93.44 226 THR A O 1
ATOM 1661 N N . GLY A 1 227 ? -5.163 -20.759 -9.827 1.00 92.38 227 GLY A N 1
ATOM 1662 C CA . GLY A 1 227 ? -5.607 -19.556 -10.521 1.00 92.38 227 GLY A CA 1
ATOM 1663 C C . GLY A 1 227 ? -5.022 -18.287 -9.899 1.00 92.38 227 GLY A C 1
ATOM 1664 O O . GLY A 1 227 ? -4.169 -18.365 -9.015 1.00 92.38 227 GLY A O 1
ATOM 1665 N N . ASP A 1 228 ? -5.503 -17.136 -10.371 1.00 93.00 228 ASP A N 1
ATOM 1666 C CA . ASP A 1 228 ? -5.180 -15.814 -9.821 1.00 93.00 228 ASP A CA 1
ATOM 1667 C C . ASP A 1 228 ? -5.628 -15.678 -8.354 1.00 93.00 228 ASP A C 1
ATOM 1669 O O . ASP A 1 228 ? -6.560 -16.359 -7.906 1.00 93.00 228 ASP A O 1
ATOM 1673 N N . LEU A 1 229 ? -4.992 -14.762 -7.620 1.00 93.38 229 LEU A N 1
ATOM 1674 C CA . LEU A 1 229 ? -5.355 -14.405 -6.249 1.00 93.38 229 LEU A CA 1
ATOM 1675 C C . LEU A 1 229 ? -5.777 -12.929 -6.146 1.00 93.38 229 LEU A C 1
ATOM 1677 O O . LEU A 1 229 ? -4.951 -12.058 -6.386 1.00 93.38 229 LEU A O 1
ATOM 1681 N N . PRO A 1 230 ? -7.023 -12.619 -5.756 1.00 88.12 230 PRO A N 1
ATOM 1682 C CA . PRO A 1 230 ? -8.161 -13.528 -5.756 1.00 88.12 230 PRO A CA 1
ATOM 1683 C C . PRO A 1 230 ? -8.453 -14.019 -7.181 1.00 88.12 230 PRO A C 1
ATOM 1685 O O . PRO A 1 230 ? -7.987 -13.451 -8.167 1.00 88.12 230 PRO A O 1
ATOM 1688 N N . ARG A 1 231 ? -9.311 -15.037 -7.308 1.00 81.56 231 ARG A N 1
ATOM 1689 C CA . ARG A 1 231 ? -9.726 -15.561 -8.624 1.00 81.56 231 ARG A CA 1
ATOM 1690 C C . ARG A 1 231 ? -10.354 -14.502 -9.541 1.00 81.56 231 ARG A C 1
ATOM 1692 O O . ARG A 1 231 ? -10.423 -14.717 -10.746 1.00 81.56 231 ARG A O 1
ATOM 1699 N N . SER A 1 232 ? -10.841 -13.401 -8.970 1.00 74.12 232 SER A N 1
ATOM 1700 C CA . SER A 1 232 ? -11.496 -12.301 -9.673 1.00 74.12 232 SER A CA 1
ATOM 1701 C C . SER A 1 232 ? -11.363 -10.997 -8.891 1.00 74.12 232 SER A C 1
ATOM 1703 O O . SER A 1 232 ? -11.617 -11.015 -7.684 1.00 74.12 232 SER A O 1
ATOM 1705 N N . GLY A 1 233 ? -11.108 -9.878 -9.569 1.00 73.19 233 GLY A N 1
ATOM 1706 C CA . GLY A 1 233 ? -11.066 -8.558 -8.931 1.00 73.19 233 GLY A CA 1
ATOM 1707 C C . GLY A 1 233 ? -9.835 -8.348 -8.045 1.00 73.19 233 GLY A C 1
ATOM 1708 O O . GLY A 1 233 ? -8.765 -8.896 -8.309 1.00 73.19 233 GLY A O 1
ATOM 1709 N N . VAL A 1 234 ? -10.008 -7.539 -7.008 1.00 75.19 234 VAL A N 1
ATOM 1710 C CA . VAL A 1 234 ? -9.023 -7.191 -5.983 1.00 75.19 234 VAL A CA 1
ATOM 1711 C C . VAL A 1 234 ? -9.626 -7.541 -4.624 1.00 75.19 234 VAL A C 1
ATOM 1713 O O . VAL A 1 234 ? -10.767 -7.192 -4.334 1.00 75.19 234 VAL A O 1
ATOM 1716 N N . ALA A 1 235 ? -8.883 -8.262 -3.788 1.00 80.88 235 ALA A N 1
ATOM 1717 C CA . ALA A 1 235 ? -9.338 -8.617 -2.443 1.00 80.88 235 ALA A CA 1
ATOM 1718 C C . ALA A 1 235 ? -8.760 -7.670 -1.385 1.00 80.88 235 ALA A C 1
ATOM 1720 O O . ALA A 1 235 ? -7.743 -7.029 -1.618 1.00 80.88 235 ALA A O 1
ATOM 1721 N N . ALA A 1 236 ? -9.364 -7.633 -0.199 1.00 84.81 236 ALA A N 1
ATOM 1722 C CA . ALA A 1 236 ? -8.748 -7.052 0.992 1.00 84.81 236 ALA A CA 1
ATOM 1723 C C . ALA A 1 236 ? -8.223 -8.179 1.896 1.00 84.81 236 ALA A C 1
ATOM 1725 O O . ALA A 1 236 ? -8.753 -8.442 2.978 1.00 84.81 236 ALA A O 1
ATOM 1726 N N . THR A 1 237 ? -7.228 -8.901 1.383 1.00 89.38 237 THR A N 1
ATOM 1727 C CA . THR A 1 237 ? -6.711 -10.147 1.966 1.00 89.38 237 THR A CA 1
ATOM 1728 C C . THR A 1 237 ? -5.190 -10.132 1.932 1.00 89.38 237 THR A C 1
ATOM 1730 O O . THR A 1 237 ? -4.600 -9.859 0.884 1.00 89.38 237 THR A O 1
ATOM 1733 N N . HIS A 1 238 ? -4.550 -10.466 3.048 1.00 94.50 238 HIS A N 1
ATOM 1734 C CA . HIS A 1 238 ? -3.122 -10.749 3.064 1.00 94.50 238 HIS A CA 1
ATOM 1735 C C . HIS A 1 238 ? -2.855 -12.091 2.381 1.00 94.50 238 HIS A C 1
ATOM 1737 O O . HIS A 1 238 ? -3.459 -13.103 2.744 1.00 94.50 238 HIS A O 1
ATOM 1743 N N . PHE A 1 239 ? -1.936 -12.120 1.418 1.00 97.44 239 PHE A N 1
ATOM 1744 C CA . PHE A 1 239 ? -1.548 -13.358 0.741 1.00 97.44 239 PHE A CA 1
ATOM 1745 C C . PHE A 1 239 ? -0.119 -13.743 1.093 1.00 97.44 239 PHE A C 1
ATOM 1747 O O . PHE A 1 239 ? 0.807 -12.961 0.892 1.00 97.44 239 PHE A O 1
ATOM 1754 N N . TRP A 1 240 ? 0.075 -14.978 1.543 1.00 97.38 240 TRP A N 1
ATOM 1755 C CA . TRP A 1 240 ? 1.396 -15.576 1.676 1.00 97.38 240 TRP A CA 1
ATOM 1756 C C . TRP A 1 240 ? 1.542 -16.726 0.680 1.00 97.38 240 TRP A C 1
ATOM 1758 O O . TRP A 1 240 ? 0.909 -17.770 0.806 1.00 97.38 240 TRP A O 1
ATOM 1768 N N . VAL A 1 241 ? 2.386 -16.524 -0.328 1.00 97.88 241 VAL A N 1
ATOM 1769 C CA . VAL A 1 241 ? 2.704 -17.494 -1.377 1.00 97.88 241 VAL A CA 1
ATOM 1770 C C . VAL A 1 241 ? 4.072 -18.119 -1.097 1.00 97.88 241 VAL A C 1
ATOM 1772 O O . VAL A 1 241 ? 5.096 -17.454 -1.223 1.00 97.88 241 VAL A O 1
ATOM 1775 N N . ARG A 1 242 ? 4.138 -19.398 -0.726 1.00 95.62 242 ARG A N 1
ATOM 1776 C CA . ARG A 1 242 ? 5.389 -20.001 -0.226 1.00 95.62 242 ARG A CA 1
ATOM 1777 C C . ARG A 1 242 ? 6.490 -20.134 -1.273 1.00 95.62 242 ARG A C 1
ATOM 1779 O O . ARG A 1 242 ? 7.641 -19.851 -0.965 1.00 95.62 242 ARG A O 1
ATOM 1786 N N . ARG A 1 243 ? 6.156 -20.550 -2.497 1.00 95.06 243 ARG A N 1
ATOM 1787 C CA . ARG A 1 243 ? 7.138 -20.839 -3.562 1.00 95.06 243 ARG A CA 1
ATOM 1788 C C . ARG A 1 243 ? 7.224 -19.786 -4.645 1.00 95.06 243 ARG A C 1
ATOM 1790 O O . ARG A 1 243 ? 8.294 -19.559 -5.202 1.00 95.06 243 ARG A O 1
ATOM 1797 N N . GLY A 1 244 ? 6.110 -19.156 -4.985 1.00 96.12 244 GLY A N 1
ATOM 1798 C CA . GLY A 1 244 ? 6.115 -18.152 -6.033 1.00 96.12 244 GLY A CA 1
ATOM 1799 C C . GLY A 1 244 ? 4.833 -18.033 -6.827 1.00 96.12 244 GLY A C 1
ATOM 1800 O O . GLY A 1 244 ? 3.864 -18.767 -6.634 1.00 96.12 244 GLY A O 1
ATOM 1801 N N . VAL A 1 245 ? 4.864 -17.087 -7.755 1.00 97.50 245 VAL A N 1
ATOM 1802 C CA . VAL A 1 245 ? 3.795 -16.854 -8.722 1.00 97.50 245 VAL A CA 1
ATOM 1803 C C . VAL A 1 245 ? 4.338 -17.213 -10.097 1.00 97.50 245 VAL A C 1
ATOM 1805 O O . VAL A 1 245 ? 5.370 -16.690 -10.523 1.00 97.50 245 VAL A O 1
ATOM 1808 N N . ARG A 1 246 ? 3.655 -18.135 -10.775 1.00 96.38 246 ARG A N 1
ATOM 1809 C CA . ARG A 1 246 ? 4.023 -18.619 -12.106 1.00 96.38 246 ARG A CA 1
ATOM 1810 C C . ARG A 1 246 ? 3.589 -17.651 -13.194 1.00 96.38 246 ARG A C 1
ATOM 1812 O O . ARG A 1 246 ? 2.671 -16.856 -13.018 1.00 96.38 246 ARG A O 1
ATOM 1819 N N . SER A 1 247 ? 4.241 -17.761 -14.345 1.00 93.50 247 SER A N 1
ATOM 1820 C CA . SER A 1 247 ? 3.986 -16.892 -15.491 1.00 93.50 247 SER A CA 1
ATOM 1821 C C . SER A 1 247 ? 2.516 -16.874 -15.915 1.00 93.50 247 SER A C 1
ATOM 1823 O O . SER A 1 247 ? 1.866 -17.920 -15.976 1.00 93.50 247 SER A O 1
ATOM 1825 N N . GLY A 1 248 ? 1.997 -15.680 -16.208 1.00 90.00 248 GLY A N 1
ATOM 1826 C CA . GLY A 1 248 ? 0.617 -15.466 -16.640 1.00 90.00 248 GLY A CA 1
ATOM 1827 C C . GLY A 1 248 ? -0.413 -15.362 -15.511 1.00 90.00 248 GLY A C 1
ATOM 1828 O O . GLY A 1 248 ? -1.583 -15.132 -15.815 1.00 90.00 248 GLY A O 1
ATOM 1829 N N . PHE A 1 249 ? -0.004 -15.498 -14.244 1.00 93.62 249 PHE A N 1
ATOM 1830 C CA . PHE A 1 249 ? -0.892 -15.373 -13.084 1.00 93.62 249 PHE A CA 1
ATOM 1831 C C . PHE A 1 249 ? -0.752 -14.030 -12.368 1.00 93.62 249 PHE A C 1
ATOM 1833 O O . PHE A 1 249 ? 0.257 -13.323 -12.476 1.00 93.62 249 PHE A O 1
ATOM 1840 N N . ARG A 1 250 ? -1.805 -13.668 -11.634 1.00 93.50 250 ARG A N 1
ATOM 1841 C CA . ARG A 1 250 ? -1.954 -12.365 -10.989 1.00 93.50 250 ARG A CA 1
ATOM 1842 C C . ARG A 1 250 ? -2.189 -12.503 -9.489 1.00 93.50 250 ARG A C 1
ATOM 1844 O O . ARG A 1 250 ? -2.878 -13.425 -9.053 1.00 93.50 250 ARG A O 1
ATOM 1851 N N . VAL A 1 251 ? -1.656 -11.554 -8.721 1.00 96.56 251 VAL A N 1
ATOM 1852 C CA . VAL A 1 251 ? -1.948 -11.388 -7.289 1.00 96.56 251 VAL A CA 1
ATOM 1853 C C . VAL A 1 251 ? -2.351 -9.941 -7.020 1.00 96.56 251 VAL A C 1
ATOM 1855 O O . VAL A 1 251 ? -1.486 -9.070 -7.010 1.00 96.56 251 VAL A O 1
ATOM 1858 N N . PHE A 1 252 ? -3.645 -9.676 -6.839 1.00 93.75 252 PHE A N 1
ATOM 1859 C CA . PHE A 1 252 ? -4.217 -8.343 -6.649 1.00 93.75 252 PHE A CA 1
ATOM 1860 C C . PHE A 1 252 ? -4.940 -8.220 -5.305 1.00 93.75 252 PHE A C 1
ATOM 1862 O O . PHE A 1 252 ? -5.995 -8.809 -5.079 1.00 93.75 252 PHE A O 1
ATOM 1869 N N . THR A 1 253 ? -4.406 -7.396 -4.416 1.00 91.25 253 THR A N 1
ATOM 1870 C CA . THR A 1 253 ? -5.000 -7.108 -3.111 1.00 91.25 253 THR A CA 1
ATOM 1871 C C . THR A 1 253 ? -4.796 -5.644 -2.724 1.00 91.25 253 THR A C 1
ATOM 1873 O O . THR A 1 253 ? -3.894 -4.983 -3.233 1.00 91.25 253 THR A O 1
ATOM 1876 N N . THR A 1 254 ? -5.638 -5.124 -1.836 1.00 84.94 254 THR A N 1
ATOM 1877 C CA . THR A 1 254 ? -5.427 -3.835 -1.154 1.00 84.94 254 THR A CA 1
ATOM 1878 C C . THR A 1 254 ? -4.603 -3.988 0.126 1.00 84.94 254 THR A C 1
ATOM 1880 O O . THR A 1 254 ? -4.462 -3.041 0.889 1.00 84.94 254 THR A O 1
ATOM 1883 N N . GLU A 1 255 ? -4.114 -5.196 0.403 1.00 90.69 255 GLU A N 1
ATOM 1884 C CA . GLU A 1 255 ? -3.349 -5.548 1.598 1.00 90.69 255 GLU A CA 1
ATOM 1885 C C . GLU A 1 255 ? -1.957 -6.071 1.204 1.00 90.69 255 GLU A C 1
ATOM 1887 O O . GLU A 1 255 ? -1.494 -5.877 0.079 1.00 90.69 255 GLU A O 1
ATOM 1892 N N . ASP A 1 256 ? -1.259 -6.706 2.141 1.00 95.19 256 ASP A N 1
ATOM 1893 C CA . ASP A 1 256 ? 0.137 -7.119 1.957 1.00 95.19 256 ASP A CA 1
ATOM 1894 C C . ASP A 1 256 ? 0.278 -8.497 1.291 1.00 95.19 256 ASP A C 1
ATOM 1896 O O . ASP A 1 256 ? -0.545 -9.395 1.494 1.00 95.19 256 ASP A O 1
ATOM 1900 N N . VAL A 1 257 ? 1.364 -8.684 0.536 1.00 98.44 257 VAL A N 1
ATOM 1901 C CA . VAL A 1 257 ? 1.717 -9.947 -0.124 1.00 98.44 257 VAL A CA 1
ATOM 1902 C C . VAL A 1 257 ? 3.138 -10.367 0.237 1.00 98.44 257 VAL A C 1
ATOM 1904 O O . VAL A 1 257 ? 4.095 -9.628 -0.005 1.00 98.44 257 VAL A O 1
ATOM 1907 N N . PHE A 1 258 ? 3.289 -11.583 0.760 1.00 98.19 258 PHE A N 1
ATOM 1908 C CA . PHE A 1 258 ? 4.579 -12.237 0.985 1.00 98.19 258 PHE A CA 1
ATOM 1909 C C . PHE A 1 258 ? 4.785 -13.359 -0.029 1.00 98.19 258 PHE A C 1
ATOM 1911 O O . PHE A 1 258 ? 3.885 -14.162 -0.274 1.00 98.19 258 PHE A O 1
ATOM 1918 N N . VAL A 1 259 ? 5.986 -13.438 -0.599 1.00 98.19 259 VAL A N 1
ATOM 1919 C CA . VAL A 1 259 ? 6.395 -14.490 -1.530 1.00 98.19 259 VAL A CA 1
ATOM 1920 C C . VAL A 1 259 ? 7.711 -15.106 -1.059 1.00 98.19 259 VAL A C 1
ATOM 1922 O O . VAL A 1 259 ? 8.745 -14.437 -1.016 1.00 98.19 259 VAL A O 1
ATOM 1925 N N . GLY A 1 260 ? 7.687 -16.393 -0.719 1.00 96.25 260 GLY A N 1
ATOM 1926 C CA . GLY A 1 260 ? 8.789 -17.082 -0.043 1.00 96.25 260 GLY A CA 1
ATOM 1927 C C . GLY A 1 260 ? 8.519 -17.338 1.436 1.00 96.25 260 GLY A C 1
ATOM 1928 O O . GLY A 1 260 ? 7.549 -16.850 2.004 1.00 96.25 260 GLY A O 1
ATOM 1929 N N . SER A 1 261 ? 9.407 -18.078 2.086 1.00 90.31 261 SER A N 1
ATOM 1930 C CA . SER A 1 261 ? 9.455 -18.289 3.538 1.00 90.31 261 SER A CA 1
ATOM 1931 C C . SER A 1 261 ? 10.906 -18.259 4.005 1.00 90.31 261 SER A C 1
ATOM 1933 O O . SER A 1 261 ? 11.806 -18.423 3.191 1.00 90.31 261 SER A O 1
ATOM 1935 N N . VAL A 1 262 ? 11.178 -18.121 5.306 1.00 84.69 262 VAL A N 1
ATOM 1936 C CA . VAL A 1 262 ? 12.565 -18.154 5.825 1.00 84.69 262 VAL A CA 1
ATOM 1937 C C . VAL A 1 262 ? 13.339 -19.392 5.331 1.00 84.69 262 VAL A C 1
ATOM 1939 O O . VAL A 1 262 ? 14.541 -19.320 5.084 1.00 84.69 262 VAL A O 1
ATOM 1942 N N . GLN A 1 263 ? 12.649 -20.517 5.134 1.00 86.19 263 GLN A N 1
ATOM 1943 C CA . GLN A 1 263 ? 13.237 -21.789 4.718 1.00 86.19 263 GLN A CA 1
ATOM 1944 C C . GLN A 1 263 ? 13.325 -21.967 3.192 1.00 86.19 263 GLN A C 1
ATOM 1946 O O . GLN A 1 263 ? 14.203 -22.690 2.726 1.00 86.19 263 GLN A O 1
ATOM 1951 N N . GLU A 1 264 ? 12.451 -21.329 2.410 1.00 86.88 264 GLU A N 1
ATOM 1952 C CA . GLU A 1 264 ? 12.351 -21.526 0.957 1.00 86.88 264 GLU A CA 1
ATOM 1953 C C . GLU A 1 264 ? 12.239 -20.177 0.233 1.00 86.88 264 GLU A C 1
ATOM 1955 O O . GLU A 1 264 ? 11.329 -19.386 0.481 1.00 86.88 264 GLU A O 1
ATOM 1960 N N . ALA A 1 265 ? 13.176 -19.887 -0.673 1.00 91.50 265 ALA A N 1
ATOM 1961 C CA . ALA A 1 265 ? 13.121 -18.664 -1.467 1.00 91.50 265 ALA A CA 1
ATOM 1962 C C . ALA A 1 265 ? 11.950 -18.731 -2.457 1.00 91.50 265 ALA A C 1
ATOM 1964 O O . ALA A 1 265 ? 11.891 -19.639 -3.284 1.00 91.50 265 ALA A O 1
ATOM 1965 N N . GLY A 1 266 ? 11.046 -17.754 -2.386 1.00 94.62 266 GLY A N 1
ATOM 1966 C CA . GLY A 1 266 ? 9.941 -17.625 -3.330 1.00 94.62 266 GLY A CA 1
ATOM 1967 C C . GLY A 1 266 ? 10.259 -16.646 -4.454 1.00 94.62 266 GLY A C 1
ATOM 1968 O O . GLY A 1 266 ? 10.963 -15.667 -4.224 1.00 94.62 266 GLY A O 1
ATOM 1969 N N . ALA A 1 267 ? 9.741 -16.883 -5.659 1.00 96.56 267 ALA A N 1
ATOM 1970 C CA . ALA A 1 267 ? 10.042 -16.056 -6.831 1.00 96.56 267 ALA A CA 1
ATOM 1971 C C . ALA A 1 267 ? 8.790 -15.584 -7.582 1.00 96.56 267 ALA A C 1
ATOM 1973 O O . ALA A 1 267 ? 7.719 -16.188 -7.502 1.00 96.56 267 ALA A O 1
ATOM 1974 N N . LEU A 1 268 ? 8.938 -14.507 -8.350 1.00 97.62 268 LEU A N 1
ATOM 1975 C CA . LEU A 1 268 ? 7.942 -14.073 -9.328 1.00 97.62 268 LEU A CA 1
ATOM 1976 C C . LEU A 1 268 ? 8.473 -14.355 -10.736 1.00 97.62 268 LEU A C 1
ATOM 1978 O O . LEU A 1 268 ? 9.423 -13.710 -11.177 1.00 97.62 268 LEU A O 1
ATOM 1982 N N . ASP A 1 269 ? 7.852 -15.302 -11.443 1.00 95.50 269 ASP A N 1
ATOM 1983 C CA . ASP A 1 269 ? 8.188 -15.624 -12.836 1.00 95.50 269 ASP A CA 1
ATOM 1984 C C . ASP A 1 269 ? 7.739 -14.500 -13.780 1.00 95.50 269 ASP A C 1
ATOM 1986 O O . ASP A 1 269 ? 6.878 -13.700 -13.425 1.00 95.50 269 ASP A O 1
ATOM 1990 N N . ARG A 1 270 ? 8.266 -14.466 -15.012 1.00 90.50 270 ARG A N 1
ATOM 1991 C CA . ARG A 1 270 ? 7.911 -13.493 -16.070 1.00 90.50 270 ARG A CA 1
ATOM 1992 C C . ARG A 1 270 ? 6.403 -13.412 -16.320 1.00 90.50 270 ARG A C 1
ATOM 1994 O O . ARG A 1 270 ? 5.716 -14.414 -16.181 1.00 90.50 270 ARG A O 1
ATOM 2001 N N . ASP A 1 271 ? 5.888 -12.265 -16.757 1.00 88.25 271 ASP A N 1
ATOM 2002 C CA . ASP A 1 271 ? 4.458 -12.070 -17.074 1.00 88.25 271 ASP A CA 1
ATOM 2003 C C . ASP A 1 271 ? 3.505 -12.319 -15.896 1.00 88.25 271 ASP A C 1
ATOM 2005 O O . ASP A 1 271 ? 2.319 -12.593 -16.080 1.00 88.25 271 ASP A O 1
ATOM 2009 N N . THR A 1 272 ? 4.021 -12.232 -14.669 1.00 93.06 272 THR A N 1
ATOM 2010 C CA . THR A 1 272 ? 3.189 -12.097 -13.471 1.00 93.06 272 THR A CA 1
ATOM 2011 C C . THR A 1 272 ? 2.832 -10.643 -13.239 1.00 93.06 272 THR A C 1
ATOM 2013 O O . THR A 1 272 ? 3.664 -9.753 -13.441 1.00 93.06 272 THR A O 1
ATOM 2016 N N . ARG A 1 273 ? 1.607 -10.403 -12.772 1.00 92.19 273 ARG A N 1
ATOM 2017 C CA . ARG A 1 273 ? 1.166 -9.070 -12.347 1.00 92.19 273 ARG A CA 1
ATOM 2018 C C . ARG A 1 273 ? 0.869 -9.081 -10.865 1.00 92.19 273 ARG A C 1
ATOM 2020 O O . ARG A 1 273 ? 0.144 -9.954 -10.391 1.00 92.19 273 ARG A O 1
ATOM 2027 N N . VAL A 1 274 ? 1.386 -8.092 -10.154 1.00 95.12 274 VAL A N 1
ATOM 2028 C CA . VAL A 1 274 ? 1.133 -7.959 -8.721 1.00 95.12 274 VAL A CA 1
ATOM 2029 C C . VAL A 1 274 ? 0.663 -6.552 -8.426 1.00 95.12 274 VAL A C 1
ATOM 2031 O O . VAL A 1 274 ? 1.242 -5.587 -8.918 1.00 95.12 274 VAL A O 1
ATOM 2034 N N . ARG A 1 275 ? -0.398 -6.465 -7.629 1.00 93.56 275 ARG A N 1
ATOM 2035 C CA . ARG A 1 275 ? -0.912 -5.227 -7.068 1.00 93.56 275 ARG A CA 1
ATOM 2036 C C . ARG A 1 275 ? -1.171 -5.445 -5.588 1.00 93.56 275 ARG A C 1
ATOM 2038 O O . ARG A 1 275 ? -1.904 -6.370 -5.246 1.00 93.56 275 ARG A O 1
ATOM 2045 N N . ALA A 1 276 ? -0.544 -4.648 -4.738 1.00 94.38 276 ALA A N 1
ATOM 2046 C CA . ALA A 1 276 ? -0.599 -4.834 -3.292 1.00 94.38 276 ALA A CA 1
ATOM 2047 C C . ALA A 1 276 ? -0.348 -3.519 -2.554 1.00 94.38 276 ALA A C 1
ATOM 2049 O O . ALA A 1 276 ? 0.234 -2.589 -3.115 1.00 94.38 276 ALA A O 1
ATOM 2050 N N . ARG A 1 277 ? -0.704 -3.467 -1.269 1.00 90.19 277 ARG A N 1
ATOM 2051 C CA . ARG A 1 277 ? -0.244 -2.392 -0.385 1.00 90.19 277 ARG A CA 1
ATOM 2052 C C . ARG A 1 277 ? 1.261 -2.495 -0.158 1.00 90.19 277 ARG A C 1
ATOM 2054 O O . ARG A 1 277 ? 1.992 -1.548 -0.419 1.00 90.19 277 ARG A O 1
ATOM 2061 N N . ASN A 1 278 ? 1.726 -3.671 0.257 1.00 96.56 278 ASN A N 1
ATOM 2062 C CA . ASN A 1 278 ? 3.142 -4.016 0.351 1.00 96.56 278 ASN A CA 1
ATOM 2063 C C . ASN A 1 278 ? 3.413 -5.348 -0.357 1.00 96.56 278 ASN A C 1
ATOM 2065 O O . ASN A 1 278 ? 2.578 -6.252 -0.327 1.00 96.56 278 ASN A O 1
ATOM 2069 N N . LEU A 1 279 ? 4.596 -5.494 -0.951 1.00 98.50 279 LEU A N 1
ATOM 2070 C CA . LEU A 1 279 ? 5.044 -6.735 -1.583 1.00 98.50 279 LEU A CA 1
ATOM 2071 C C . LEU A 1 279 ? 6.455 -7.077 -1.119 1.00 98.50 279 LEU A C 1
ATOM 2073 O O . LEU A 1 279 ? 7.377 -6.291 -1.321 1.00 98.50 279 LEU A O 1
ATOM 2077 N N . PHE A 1 280 ? 6.634 -8.282 -0.586 1.00 98.38 280 PHE A N 1
ATOM 2078 C CA . PHE A 1 280 ? 7.944 -8.785 -0.185 1.00 98.38 280 PHE A CA 1
ATOM 2079 C C . PHE A 1 280 ? 8.240 -10.130 -0.835 1.00 98.38 280 PHE A C 1
ATOM 2081 O O . PHE A 1 280 ? 7.523 -11.104 -0.616 1.00 98.38 280 PHE A O 1
ATOM 2088 N N . VAL A 1 281 ? 9.309 -10.184 -1.625 1.00 98.06 281 VAL A N 1
ATOM 2089 C CA . VAL A 1 281 ? 9.746 -11.374 -2.359 1.00 98.06 281 VAL A CA 1
ATOM 2090 C C . VAL A 1 281 ? 11.124 -11.789 -1.861 1.00 98.06 281 VAL A C 1
ATOM 2092 O O . VAL A 1 281 ? 12.119 -11.111 -2.101 1.00 98.06 281 VAL A O 1
ATOM 2095 N N . ARG A 1 282 ? 11.208 -12.926 -1.170 1.00 95.56 282 ARG A N 1
ATOM 2096 C CA . ARG A 1 282 ? 12.483 -13.427 -0.629 1.00 95.56 282 ARG A CA 1
ATOM 2097 C C . ARG A 1 282 ? 13.483 -13.826 -1.717 1.00 95.56 282 ARG A C 1
ATOM 2099 O O . ARG A 1 282 ? 14.688 -13.815 -1.491 1.00 95.56 282 ARG A O 1
ATOM 2106 N N . GLY A 1 283 ? 12.995 -14.257 -2.873 1.00 93.81 283 GLY A N 1
ATOM 2107 C CA . GLY A 1 283 ? 13.811 -14.655 -4.012 1.00 93.81 283 GLY A CA 1
ATOM 2108 C C . GLY A 1 283 ? 13.799 -13.621 -5.132 1.00 93.81 283 GLY A C 1
ATOM 2109 O O . GLY A 1 283 ? 13.675 -12.416 -4.916 1.00 93.81 283 GLY A O 1
ATOM 2110 N N . GLN A 1 284 ? 13.976 -14.120 -6.350 1.00 95.38 284 GLN A N 1
ATOM 2111 C CA . GLN A 1 284 ? 14.106 -13.302 -7.546 1.00 95.38 284 GLN A CA 1
ATOM 2112 C C . GLN A 1 284 ? 12.744 -12.836 -8.070 1.00 95.38 284 GLN A C 1
ATOM 2114 O O . GLN A 1 284 ? 11.773 -13.595 -8.117 1.00 95.38 284 GLN A O 1
ATOM 2119 N N . VAL A 1 285 ? 12.706 -11.597 -8.553 1.00 97.19 285 VAL A N 1
ATOM 2120 C CA . VAL A 1 285 ? 11.611 -11.060 -9.358 1.00 97.19 285 VAL A CA 1
ATOM 2121 C C . VAL A 1 285 ? 12.078 -11.000 -10.809 1.00 97.19 285 VAL A C 1
ATOM 2123 O O . VAL A 1 285 ? 12.809 -10.094 -11.209 1.00 97.19 285 VAL A O 1
ATOM 2126 N N . ALA A 1 286 ? 11.678 -11.998 -11.595 1.00 93.75 286 ALA A N 1
ATOM 2127 C CA . ALA A 1 286 ? 12.139 -12.190 -12.962 1.00 93.75 286 ALA A CA 1
ATOM 2128 C C . ALA A 1 286 ? 11.142 -11.624 -13.975 1.00 93.75 286 ALA A C 1
ATOM 2130 O O . ALA A 1 286 ? 9.939 -11.889 -13.924 1.00 93.75 286 ALA A O 1
ATOM 2131 N N . GLY A 1 287 ? 11.639 -10.860 -14.938 1.00 86.19 287 GLY A N 1
ATOM 2132 C CA . GLY A 1 287 ? 10.894 -10.357 -16.086 1.00 86.19 287 GLY A CA 1
ATOM 2133 C C . GLY A 1 287 ? 11.517 -10.769 -17.416 1.00 86.19 287 GLY A C 1
ATOM 2134 O O . GLY A 1 287 ? 12.519 -11.491 -17.476 1.00 86.19 287 GLY A O 1
ATOM 2135 N N . GLY A 1 288 ? 10.846 -10.388 -18.501 1.00 78.81 288 GLY A N 1
ATOM 2136 C CA . GLY A 1 288 ? 11.418 -10.438 -19.844 1.00 78.81 288 GLY A CA 1
ATOM 2137 C C . GLY A 1 288 ? 12.272 -9.196 -20.114 1.00 78.81 288 GLY A C 1
ATOM 2138 O O . GLY A 1 288 ? 12.198 -8.239 -19.351 1.00 78.81 288 GLY A O 1
ATOM 2139 N N . PRO A 1 289 ? 13.063 -9.166 -21.197 1.00 79.44 289 PRO A N 1
ATOM 2140 C CA . PRO A 1 289 ? 13.719 -7.929 -21.600 1.00 79.44 289 PRO A CA 1
ATOM 2141 C C . PRO A 1 289 ? 12.658 -6.838 -21.796 1.00 79.44 289 PRO A C 1
ATOM 2143 O O . PRO A 1 289 ? 11.662 -7.037 -22.506 1.00 79.44 289 PRO A O 1
ATOM 2146 N N . LEU A 1 290 ? 12.849 -5.708 -21.115 1.00 84.50 290 LEU A N 1
ATOM 2147 C CA . LEU A 1 290 ? 12.038 -4.525 -21.358 1.00 84.50 290 LEU A CA 1
ATOM 2148 C C . LEU A 1 290 ? 12.410 -3.959 -22.740 1.00 84.50 290 LEU A C 1
ATOM 2150 O O . LEU A 1 290 ? 13.585 -4.009 -23.108 1.00 84.50 290 LEU A O 1
ATOM 2154 N N . PRO A 1 291 ? 11.438 -3.464 -23.526 1.00 86.31 291 PRO A N 1
ATOM 2155 C CA . PRO A 1 291 ? 11.709 -2.926 -24.855 1.00 86.31 291 PRO A CA 1
ATOM 2156 C C . PRO A 1 291 ? 12.712 -1.777 -24.782 1.00 86.31 291 PRO A C 1
ATOM 2158 O O . PRO A 1 291 ? 12.591 -0.913 -23.908 1.00 86.31 291 PRO A O 1
ATOM 2161 N N . ALA A 1 292 ? 13.693 -1.778 -25.686 1.00 81.88 292 ALA A N 1
ATOM 2162 C CA . ALA A 1 292 ? 14.762 -0.784 -25.699 1.00 81.88 292 ALA A CA 1
ATOM 2163 C C . ALA A 1 292 ? 14.179 0.628 -25.806 1.00 81.88 292 ALA A C 1
ATOM 2165 O O . ALA A 1 292 ? 14.519 1.492 -25.019 1.00 81.88 292 ALA A O 1
ATOM 2166 N N . GLU A 1 293 ? 13.154 0.823 -26.634 1.00 80.94 293 GLU A N 1
ATOM 2167 C CA . GLU A 1 293 ? 12.493 2.113 -26.842 1.00 80.94 293 GLU A CA 1
ATOM 2168 C C . GLU A 1 293 ? 11.847 2.658 -25.554 1.00 80.94 293 GLU A C 1
ATOM 2170 O O . GLU A 1 293 ? 11.784 3.872 -25.332 1.00 80.94 293 GLU A O 1
ATOM 2175 N N . TYR A 1 294 ? 11.377 1.765 -24.674 1.00 81.12 294 TYR A N 1
ATOM 2176 C CA . TYR A 1 294 ? 10.885 2.135 -23.346 1.00 81.12 294 TYR A CA 1
ATOM 2177 C C . TYR A 1 294 ? 12.032 2.522 -22.416 1.00 81.12 294 TYR A C 1
ATOM 2179 O O . TYR A 1 294 ? 11.981 3.578 -21.774 1.00 81.12 294 TYR A O 1
ATOM 2187 N N . LEU A 1 295 ? 13.079 1.694 -22.388 1.00 76.00 295 LEU A N 1
ATOM 2188 C CA . LEU A 1 295 ? 14.272 1.932 -21.584 1.00 76.00 295 LEU A CA 1
ATOM 2189 C C . LEU A 1 295 ? 15.059 3.160 -22.035 1.00 76.00 295 LEU A C 1
ATOM 2191 O O . LEU A 1 295 ? 15.633 3.814 -21.178 1.00 76.00 295 LEU A O 1
ATOM 2195 N N . ASP A 1 296 ? 14.998 3.540 -23.309 1.00 71.19 296 ASP A N 1
ATOM 2196 C CA . ASP A 1 296 ? 15.676 4.687 -23.928 1.00 71.19 296 ASP A CA 1
ATOM 2197 C C . ASP A 1 296 ? 14.783 5.939 -23.944 1.00 71.19 296 ASP A C 1
ATOM 2199 O O . ASP A 1 296 ? 15.249 7.074 -24.047 1.00 71.19 296 ASP A O 1
ATOM 2203 N N . GLY A 1 297 ? 13.489 5.778 -23.629 1.00 67.94 297 GLY A N 1
ATOM 2204 C CA . GLY A 1 297 ? 12.542 6.890 -23.487 1.00 67.94 297 GLY A CA 1
ATOM 2205 C C . GLY A 1 297 ? 12.154 7.493 -24.832 1.00 67.94 297 GLY A C 1
ATOM 2206 O O . GLY A 1 297 ? 11.860 8.684 -24.921 1.00 67.94 297 GLY A O 1
ATOM 2207 N N . GLU A 1 298 ? 12.157 6.659 -25.866 1.00 71.12 298 GLU A N 1
ATOM 2208 C CA . GLU A 1 298 ? 11.832 7.005 -27.249 1.00 71.12 298 GLU A CA 1
ATOM 2209 C C . GLU A 1 298 ? 10.379 6.659 -27.612 1.00 71.12 298 GLU A C 1
ATOM 2211 O O . GLU A 1 298 ? 9.918 6.930 -28.718 1.00 71.12 298 GLU A O 1
ATOM 2216 N N . MET A 1 299 ? 9.618 6.138 -26.644 1.00 69.81 299 MET A N 1
ATOM 2217 C CA . MET A 1 299 ? 8.208 5.746 -26.765 1.00 69.81 299 MET A CA 1
ATOM 2218 C C . MET A 1 299 ? 7.305 6.776 -27.444 1.00 69.81 299 MET A C 1
ATOM 2220 O O . MET A 1 299 ? 6.368 6.422 -28.158 1.00 69.81 299 MET A O 1
ATOM 2224 N N . GLU A 1 300 ? 7.552 8.058 -27.194 1.00 62.19 300 GLU A N 1
ATOM 2225 C CA . GLU A 1 300 ? 6.714 9.150 -27.685 1.00 62.19 300 GLU A CA 1
ATOM 2226 C C . GLU A 1 300 ? 6.968 9.484 -29.168 1.00 62.19 300 GLU A C 1
ATOM 2228 O O . GLU A 1 300 ? 6.146 10.153 -29.793 1.00 62.19 300 GLU A O 1
ATOM 2233 N N . GLY A 1 301 ? 8.087 9.020 -29.738 1.00 63.34 301 GLY A N 1
ATOM 2234 C CA . GLY A 1 301 ? 8.402 9.139 -31.165 1.00 63.34 301 GLY A CA 1
ATOM 2235 C C . GLY A 1 301 ? 7.829 8.010 -32.026 1.00 63.34 301 GLY A C 1
ATOM 2236 O O . GLY A 1 301 ? 7.826 8.127 -33.252 1.00 63.34 301 GLY A O 1
ATOM 2237 N N . LEU A 1 302 ? 7.331 6.941 -31.399 1.00 71.44 302 LEU A N 1
ATOM 2238 C CA . LEU A 1 302 ? 6.831 5.754 -32.085 1.00 71.44 302 LEU A CA 1
ATOM 2239 C C . LEU A 1 302 ? 5.440 5.966 -32.683 1.00 71.44 302 LEU A C 1
ATOM 2241 O O . LEU A 1 302 ? 4.616 6.739 -32.178 1.00 71.44 302 LEU A O 1
ATOM 2245 N N . GLU A 1 303 ? 5.141 5.206 -33.736 1.00 75.19 303 GLU A N 1
ATOM 2246 C CA . GLU A 1 303 ? 3.778 5.123 -34.243 1.00 75.19 303 GLU A CA 1
ATOM 2247 C C . GLU A 1 303 ? 2.828 4.586 -33.166 1.00 75.19 303 GLU A C 1
ATOM 2249 O O . GLU A 1 303 ? 3.167 3.731 -32.349 1.00 75.19 303 GLU A O 1
ATOM 2254 N N . GLU A 1 304 ? 1.584 5.059 -33.198 1.00 70.69 304 GLU A N 1
ATOM 2255 C CA . GLU A 1 304 ? 0.554 4.727 -32.213 1.00 70.69 304 GLU A CA 1
ATOM 2256 C C . GLU A 1 304 ? 0.386 3.211 -31.993 1.00 70.69 304 GLU A C 1
ATOM 2258 O O . GLU A 1 304 ? 0.207 2.760 -30.863 1.00 70.69 304 GLU A O 1
ATOM 2263 N N . ALA A 1 305 ? 0.449 2.418 -33.066 1.00 74.88 305 ALA A N 1
ATOM 2264 C CA . ALA A 1 305 ? 0.306 0.966 -32.996 1.00 74.88 305 ALA A CA 1
ATOM 2265 C C . ALA A 1 305 ? 1.479 0.298 -32.259 1.00 74.88 305 ALA A C 1
ATOM 2267 O O . ALA A 1 305 ? 1.270 -0.610 -31.452 1.00 74.88 305 ALA A O 1
ATOM 2268 N N . GLU A 1 306 ? 2.700 0.763 -32.507 1.00 79.94 306 GLU A N 1
ATOM 2269 C CA . GLU A 1 306 ? 3.912 0.254 -31.871 1.00 79.94 306 GLU A CA 1
ATOM 2270 C C . GLU A 1 306 ? 3.998 0.691 -30.409 1.00 79.94 306 GLU A C 1
ATOM 2272 O O . GLU A 1 306 ? 4.222 -0.141 -29.528 1.00 79.94 306 GLU A O 1
ATOM 2277 N N . ARG A 1 307 ? 3.661 1.955 -30.122 1.00 77.56 307 ARG A N 1
ATOM 2278 C CA . ARG A 1 307 ? 3.547 2.469 -28.752 1.00 77.56 307 ARG A CA 1
ATOM 2279 C C . ARG A 1 307 ? 2.563 1.644 -27.924 1.00 77.56 307 ARG A C 1
ATOM 2281 O O . ARG A 1 307 ? 2.881 1.262 -26.801 1.00 77.56 307 ARG A O 1
ATOM 2288 N N . ARG A 1 308 ? 1.391 1.313 -28.483 1.00 75.38 308 ARG A N 1
ATOM 2289 C CA . ARG A 1 308 ? 0.409 0.424 -27.831 1.00 75.38 308 ARG A CA 1
ATOM 2290 C C . ARG A 1 308 ? 0.952 -0.983 -27.616 1.00 75.38 308 ARG A C 1
ATOM 2292 O O . ARG A 1 308 ? 0.705 -1.567 -26.568 1.00 75.38 308 ARG A O 1
ATOM 2299 N N . ARG A 1 309 ? 1.681 -1.538 -28.589 1.00 84.25 309 ARG A N 1
ATOM 2300 C CA . ARG A 1 309 ? 2.286 -2.872 -28.467 1.00 84.25 309 ARG A CA 1
ATOM 2301 C C . ARG A 1 309 ? 3.289 -2.923 -27.315 1.00 84.25 309 ARG A C 1
ATOM 2303 O O . ARG A 1 309 ? 3.254 -3.875 -26.539 1.00 84.25 309 ARG A O 1
ATOM 2310 N N . ILE A 1 310 ? 4.156 -1.919 -27.207 1.00 84.00 310 ILE A N 1
ATOM 2311 C CA . ILE A 1 310 ? 5.151 -1.834 -26.136 1.00 84.00 310 ILE A CA 1
ATOM 2312 C C . ILE A 1 310 ? 4.479 -1.568 -24.785 1.00 84.00 310 ILE A C 1
ATOM 2314 O O . ILE A 1 310 ? 4.792 -2.264 -23.823 1.00 84.00 310 ILE A O 1
ATOM 2318 N N . ALA A 1 311 ? 3.511 -0.648 -24.714 1.00 79.00 311 ALA A N 1
ATOM 2319 C CA . ALA A 1 311 ? 2.734 -0.407 -23.494 1.00 79.00 311 ALA A CA 1
ATOM 2320 C C . ALA A 1 311 ? 2.088 -1.701 -22.974 1.00 79.00 311 ALA A C 1
ATOM 2322 O O . ALA A 1 311 ? 2.286 -2.080 -21.824 1.00 79.00 311 ALA A O 1
ATOM 2323 N N . HIS A 1 312 ? 1.443 -2.461 -23.861 1.00 79.75 312 HIS A N 1
ATOM 2324 C CA . HIS A 1 312 ? 0.849 -3.755 -23.523 1.00 79.75 312 HIS A CA 1
ATOM 2325 C C . HIS A 1 312 ? 1.880 -4.799 -23.062 1.00 79.75 312 HIS A C 1
ATOM 2327 O O . HIS A 1 312 ? 1.589 -5.627 -22.201 1.00 79.75 312 HIS A O 1
ATOM 2333 N N . HIS A 1 313 ? 3.094 -4.790 -23.623 1.00 81.88 313 HIS A N 1
ATOM 2334 C CA . HIS A 1 313 ? 4.188 -5.657 -23.162 1.00 81.88 313 HIS A CA 1
ATOM 2335 C C . HIS A 1 313 ? 4.630 -5.302 -21.738 1.00 81.88 313 HIS A C 1
ATOM 2337 O O . HIS A 1 313 ? 4.830 -6.193 -20.917 1.00 81.88 313 HIS A O 1
ATOM 2343 N N . ILE A 1 314 ? 4.722 -4.010 -21.430 1.00 82.06 314 ILE A N 1
ATOM 2344 C CA . ILE A 1 314 ? 5.089 -3.512 -20.101 1.00 82.06 314 ILE A CA 1
ATOM 2345 C C . ILE A 1 314 ? 3.998 -3.847 -19.070 1.00 82.06 314 ILE A C 1
ATOM 2347 O O . ILE A 1 314 ? 4.302 -4.363 -17.995 1.00 82.06 314 ILE A O 1
ATOM 2351 N N . GLU A 1 315 ? 2.727 -3.625 -19.413 1.00 76.94 315 GLU A N 1
ATOM 2352 C CA . GLU A 1 315 ? 1.564 -3.882 -18.546 1.00 76.94 315 GLU A CA 1
ATOM 2353 C C . GLU A 1 315 ? 1.408 -5.364 -18.161 1.00 76.94 315 GLU A C 1
ATOM 2355 O O . GLU A 1 315 ? 0.902 -5.693 -17.084 1.00 76.94 315 GLU A O 1
ATOM 2360 N N . ARG A 1 316 ? 1.846 -6.290 -19.023 1.00 77.44 316 ARG A N 1
ATOM 2361 C CA . ARG A 1 316 ? 1.777 -7.742 -18.766 1.00 77.44 316 ARG A CA 1
ATOM 2362 C C . ARG A 1 316 ? 2.651 -8.208 -17.606 1.00 77.44 316 ARG A C 1
ATOM 2364 O O . ARG A 1 316 ? 2.339 -9.232 -17.009 1.00 77.44 316 ARG A O 1
ATOM 2371 N N . SER A 1 317 ? 3.707 -7.468 -17.289 1.00 75.31 317 SER A N 1
ATOM 2372 C CA . SER A 1 3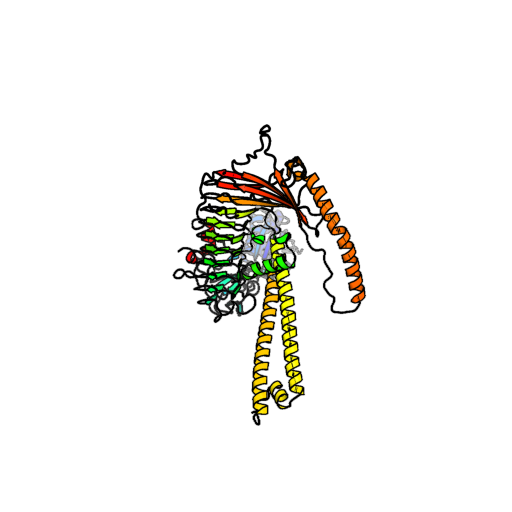17 ? 4.692 -7.811 -16.256 1.00 75.31 317 SER A CA 1
ATOM 2373 C C . SER A 1 317 ? 4.803 -6.725 -15.177 1.00 75.31 317 SER A C 1
ATOM 2375 O O . SER A 1 317 ? 5.834 -6.616 -14.507 1.00 75.31 317 SER A O 1
ATOM 2377 N N . GLN A 1 318 ? 3.770 -5.899 -15.016 1.00 85.94 318 GLN A N 1
ATOM 2378 C CA . GLN A 1 318 ? 3.816 -4.759 -14.110 1.00 85.94 318 GLN A CA 1
ATOM 2379 C C . GLN A 1 318 ? 3.601 -5.172 -12.647 1.00 85.94 318 GLN A C 1
ATOM 2381 O O . GLN A 1 318 ? 2.697 -5.952 -12.326 1.00 85.94 318 GLN A O 1
ATOM 2386 N N . ILE A 1 319 ? 4.434 -4.610 -11.773 1.00 94.06 319 ILE A N 1
ATOM 2387 C CA . ILE A 1 319 ? 4.292 -4.660 -10.318 1.00 94.06 319 ILE A CA 1
ATOM 2388 C C . ILE A 1 319 ? 3.901 -3.263 -9.837 1.00 94.06 319 ILE A C 1
ATOM 2390 O O . ILE A 1 319 ? 4.616 -2.296 -10.093 1.00 94.06 319 ILE A O 1
ATOM 2394 N N . GLU A 1 320 ? 2.769 -3.168 -9.150 1.00 92.31 320 GLU A N 1
ATOM 2395 C CA . GLU A 1 320 ? 2.245 -1.924 -8.590 1.00 92.31 320 GLU A CA 1
ATOM 2396 C C . GLU A 1 320 ? 2.054 -2.086 -7.087 1.00 92.31 320 GLU A C 1
ATOM 2398 O O . GLU A 1 320 ? 1.179 -2.816 -6.627 1.00 92.31 320 GLU A O 1
ATOM 2403 N N . VAL A 1 321 ? 2.883 -1.409 -6.311 1.00 94.25 321 VAL A N 1
ATOM 2404 C CA . VAL A 1 321 ? 2.852 -1.478 -4.855 1.00 94.25 321 VAL A CA 1
ATOM 2405 C C . VAL A 1 321 ? 2.549 -0.088 -4.317 1.00 94.25 321 VAL A C 1
ATOM 2407 O O . VAL A 1 321 ? 3.017 0.905 -4.861 1.00 94.25 321 VAL A O 1
ATOM 2410 N N . GLU A 1 322 ? 1.714 0.013 -3.293 1.00 84.69 322 GLU A N 1
ATOM 2411 C CA . GLU A 1 322 ? 1.348 1.317 -2.735 1.00 84.69 322 GLU A CA 1
ATOM 2412 C C . GLU A 1 322 ? 2.461 1.874 -1.843 1.00 84.69 322 GLU A C 1
ATOM 2414 O O . GLU A 1 322 ? 2.905 3.004 -2.021 1.00 84.69 322 GLU A O 1
ATOM 2419 N N . GLU A 1 323 ? 2.955 1.053 -0.918 1.00 87.75 323 GLU A N 1
ATOM 2420 C CA . GLU A 1 323 ? 3.900 1.455 0.114 1.00 87.75 323 GLU A CA 1
ATOM 2421 C C . GLU A 1 323 ? 5.296 0.876 -0.133 1.00 87.75 323 GLU A C 1
ATOM 2423 O O . GLU A 1 323 ? 6.152 1.583 -0.651 1.00 87.75 323 GLU A O 1
ATOM 2428 N N . VAL A 1 324 ? 5.564 -0.382 0.236 1.00 96.31 324 VAL A N 1
ATOM 2429 C CA . VAL A 1 324 ? 6.923 -0.952 0.195 1.00 96.31 324 VAL A CA 1
ATOM 2430 C C . VAL A 1 324 ? 6.999 -2.174 -0.707 1.00 96.31 324 VAL A C 1
ATOM 2432 O O . VAL A 1 324 ? 6.316 -3.174 -0.479 1.00 96.31 324 VAL A O 1
ATOM 2435 N N . PHE A 1 325 ? 7.899 -2.119 -1.687 1.00 98.44 325 PHE A N 1
ATOM 2436 C CA . PHE A 1 325 ? 8.330 -3.272 -2.468 1.00 98.44 325 PHE A CA 1
ATOM 2437 C C . PHE A 1 325 ? 9.729 -3.711 -2.025 1.00 98.44 325 PHE A C 1
ATOM 2439 O O . PHE A 1 325 ? 10.701 -2.996 -2.248 1.00 98.44 325 PHE A O 1
ATOM 2446 N N . GLY A 1 326 ? 9.836 -4.886 -1.408 1.00 98.00 326 GLY A N 1
ATOM 2447 C CA . GLY A 1 326 ? 11.110 -5.504 -1.047 1.00 98.00 326 GLY A CA 1
ATOM 2448 C C . GLY A 1 326 ? 11.374 -6.774 -1.847 1.00 98.00 326 GLY A C 1
ATOM 2449 O O . GLY A 1 326 ? 10.515 -7.651 -1.918 1.00 98.00 326 GLY A O 1
ATOM 2450 N N . ALA A 1 327 ? 12.568 -6.909 -2.416 1.00 97.62 327 ALA A N 1
ATOM 2451 C CA . ALA A 1 327 ? 12.980 -8.118 -3.119 1.00 97.62 327 ALA A CA 1
ATOM 2452 C C . ALA A 1 327 ? 14.458 -8.443 -2.894 1.00 97.62 327 ALA A C 1
ATOM 2454 O O . ALA A 1 327 ? 15.277 -7.557 -2.638 1.00 97.62 327 ALA A O 1
ATOM 2455 N N . ARG A 1 328 ? 14.835 -9.714 -3.056 1.00 95.81 328 ARG A N 1
ATOM 2456 C CA . ARG A 1 328 ? 16.258 -10.072 -3.075 1.00 95.81 328 ARG A CA 1
ATOM 2457 C C . ARG A 1 328 ? 16.952 -9.542 -4.322 1.00 95.81 328 ARG A C 1
ATOM 2459 O O . ARG A 1 328 ? 18.021 -8.945 -4.221 1.00 95.81 328 ARG A O 1
ATOM 2466 N N . GLU A 1 329 ? 16.349 -9.767 -5.484 1.00 96.12 329 GLU A N 1
ATOM 2467 C CA . GLU A 1 329 ? 16.892 -9.401 -6.793 1.00 96.12 329 GLU A CA 1
ATOM 2468 C C . GLU A 1 329 ? 15.756 -9.062 -7.763 1.00 96.12 329 GLU A C 1
ATOM 2470 O O . GLU A 1 329 ? 14.707 -9.715 -7.744 1.00 96.12 329 GLU A O 1
ATOM 2475 N N . VAL A 1 330 ? 15.971 -8.073 -8.632 1.00 97.19 330 VAL A N 1
ATOM 2476 C CA . VAL A 1 330 ? 15.004 -7.655 -9.656 1.00 97.19 330 VAL A CA 1
ATOM 2477 C C . VAL A 1 330 ? 15.670 -7.659 -11.029 1.00 97.19 330 VAL A C 1
ATOM 2479 O O . VAL A 1 330 ? 16.635 -6.934 -11.254 1.00 97.19 330 VAL A O 1
ATOM 2482 N N . LEU A 1 331 ? 15.145 -8.456 -11.964 1.00 94.88 331 LEU A N 1
ATOM 2483 C CA . LEU A 1 331 ? 15.709 -8.609 -13.308 1.00 94.88 331 LEU A CA 1
ATOM 2484 C C . LEU A 1 331 ? 14.659 -8.331 -14.383 1.00 94.88 331 LEU A C 1
ATOM 2486 O O . LEU A 1 331 ? 13.648 -9.030 -14.437 1.00 94.88 331 LEU A O 1
ATOM 2490 N N . GLY A 1 332 ? 14.900 -7.374 -15.284 1.00 91.50 332 GLY A N 1
ATOM 2491 C CA . GLY A 1 332 ? 14.047 -7.177 -16.465 1.00 91.50 332 GLY A CA 1
ATOM 2492 C C . GLY A 1 332 ? 12.608 -6.767 -16.133 1.00 91.50 332 GLY A C 1
ATOM 2493 O O . GLY A 1 332 ? 11.668 -7.208 -16.791 1.00 91.50 332 GLY A O 1
ATOM 2494 N N . ARG A 1 333 ? 12.390 -6.019 -15.047 1.00 92.06 333 ARG A N 1
ATOM 2495 C CA . ARG A 1 333 ? 11.048 -5.799 -14.485 1.00 92.06 333 ARG A CA 1
ATOM 2496 C C . ARG A 1 333 ? 10.650 -4.349 -14.394 1.00 92.06 333 ARG A C 1
ATOM 2498 O O . ARG A 1 333 ? 11.490 -3.509 -14.117 1.00 92.06 333 ARG A O 1
ATOM 2505 N N . ASN A 1 334 ? 9.356 -4.095 -14.582 1.00 91.44 334 ASN A N 1
ATOM 2506 C CA . ASN A 1 334 ? 8.747 -2.802 -14.307 1.00 91.44 334 ASN A CA 1
ATOM 2507 C C . ASN A 1 334 ? 8.029 -2.847 -12.953 1.00 91.44 334 ASN A C 1
ATOM 2509 O O . ASN A 1 334 ? 7.055 -3.593 -12.803 1.00 91.44 334 ASN A O 1
ATOM 2513 N N . ALA A 1 335 ? 8.522 -2.076 -11.989 1.00 93.44 335 ALA A N 1
ATOM 2514 C CA . ALA A 1 335 ? 7.982 -2.010 -10.640 1.00 93.44 335 ALA A CA 1
ATOM 2515 C C . ALA A 1 335 ? 7.839 -0.559 -10.182 1.00 93.44 335 ALA A C 1
ATOM 2517 O O . ALA A 1 335 ? 8.799 0.210 -10.239 1.00 93.44 335 ALA A O 1
ATOM 2518 N N . SER A 1 336 ? 6.652 -0.222 -9.682 1.00 92.38 336 SER A N 1
ATOM 2519 C CA . SER A 1 336 ? 6.382 1.057 -9.029 1.00 92.38 336 SER A CA 1
ATOM 2520 C C . SER A 1 336 ? 5.983 0.853 -7.570 1.00 92.38 336 SER A C 1
ATOM 2522 O O . SER A 1 336 ? 5.150 -0.017 -7.302 1.00 92.38 336 SER A O 1
ATOM 2524 N N . ALA A 1 337 ? 6.536 1.644 -6.649 1.00 92.44 337 ALA A N 1
ATOM 2525 C CA . ALA A 1 337 ? 6.207 1.588 -5.221 1.00 92.44 337 ALA A CA 1
ATOM 2526 C C . ALA A 1 337 ? 6.342 2.951 -4.525 1.00 92.44 337 ALA A C 1
ATOM 2528 O O . ALA A 1 337 ? 6.891 3.886 -5.098 1.00 92.44 337 ALA A O 1
ATOM 2529 N N . GLY A 1 338 ? 5.909 3.075 -3.269 1.00 86.94 338 GLY A N 1
ATOM 2530 C CA . GLY A 1 338 ? 6.331 4.194 -2.421 1.00 86.94 338 GLY A CA 1
ATOM 2531 C C . GLY A 1 338 ? 7.839 4.141 -2.144 1.00 86.94 338 GLY A C 1
ATOM 2532 O O . GLY A 1 338 ? 8.582 5.071 -2.441 1.00 86.94 338 GLY A O 1
ATOM 2533 N N . THR A 1 339 ? 8.311 2.996 -1.659 1.00 94.75 339 THR A N 1
ATOM 2534 C CA . THR A 1 339 ? 9.715 2.683 -1.382 1.00 94.75 339 THR A CA 1
ATOM 2535 C C . THR A 1 339 ? 10.085 1.345 -2.026 1.00 94.75 339 THR A C 1
ATOM 2537 O O . THR A 1 339 ? 9.352 0.365 -1.878 1.00 94.75 339 THR A O 1
ATOM 2540 N N . ILE A 1 340 ? 11.237 1.275 -2.695 1.00 98.12 340 ILE A N 1
ATOM 2541 C CA . ILE A 1 340 ? 11.784 0.047 -3.290 1.00 98.12 340 ILE A CA 1
ATOM 2542 C C . ILE A 1 340 ? 13.065 -0.356 -2.549 1.00 98.12 340 ILE A C 1
ATOM 2544 O O . ILE A 1 340 ? 13.997 0.438 -2.445 1.00 98.12 340 ILE A O 1
ATOM 2548 N N . LEU A 1 341 ? 13.118 -1.597 -2.063 1.00 98.19 341 LEU A N 1
ATOM 2549 C CA . LEU A 1 341 ? 14.237 -2.185 -1.321 1.00 98.19 341 LEU A CA 1
ATOM 2550 C C . LEU A 1 341 ? 14.754 -3.432 -2.051 1.00 98.19 341 LEU A C 1
ATOM 2552 O O . LEU A 1 341 ? 14.009 -4.392 -2.249 1.00 98.19 341 LEU A O 1
ATOM 2556 N N . ILE A 1 342 ? 16.030 -3.444 -2.433 1.00 98.19 342 ILE A N 1
ATOM 2557 C CA . ILE A 1 342 ? 16.652 -4.557 -3.165 1.00 98.19 342 ILE A CA 1
ATOM 2558 C C . ILE A 1 342 ? 17.907 -5.020 -2.422 1.00 98.19 342 ILE A C 1
ATOM 2560 O O . ILE A 1 342 ? 18.810 -4.225 -2.170 1.00 98.19 342 ILE A O 1
ATOM 2564 N N . GLN A 1 343 ? 17.971 -6.302 -2.048 1.00 95.88 343 GLN A N 1
ATOM 2565 C CA . GLN A 1 343 ? 19.067 -6.837 -1.216 1.00 95.88 343 GLN A CA 1
ATOM 2566 C C . GLN A 1 343 ? 20.365 -7.100 -1.978 1.00 95.88 343 GLN A C 1
ATOM 2568 O O . GLN A 1 343 ? 21.437 -7.109 -1.382 1.00 95.88 343 GLN A O 1
ATOM 2573 N N . THR A 1 344 ? 20.272 -7.413 -3.269 1.00 95.69 344 THR A N 1
ATOM 2574 C CA . THR A 1 344 ? 21.434 -7.783 -4.084 1.00 95.69 344 THR A CA 1
ATOM 2575 C C . THR A 1 344 ? 21.520 -6.896 -5.313 1.00 95.69 344 THR A C 1
ATOM 2577 O O . THR A 1 344 ? 22.132 -5.840 -5.248 1.00 95.69 344 THR A O 1
ATOM 2580 N N . HIS A 1 345 ? 20.901 -7.264 -6.429 1.00 96.69 345 HIS A N 1
ATOM 2581 C CA . HIS A 1 345 ? 21.072 -6.538 -7.681 1.00 96.69 345 HIS A CA 1
ATOM 2582 C C . HIS A 1 345 ? 19.736 -6.174 -8.327 1.00 96.69 345 HIS A C 1
ATOM 2584 O O . HIS A 1 345 ? 18.730 -6.875 -8.190 1.00 96.69 345 HIS A O 1
ATOM 2590 N N . SER A 1 346 ? 19.752 -5.058 -9.050 1.00 97.06 346 SER A N 1
ATOM 2591 C CA . SER A 1 346 ? 18.711 -4.656 -9.986 1.00 97.06 346 SER A CA 1
ATOM 2592 C C . SER A 1 346 ? 19.327 -4.552 -11.370 1.00 97.06 346 SER A C 1
ATOM 2594 O O . SER A 1 346 ? 20.214 -3.723 -11.577 1.00 97.06 346 SER A O 1
ATOM 2596 N N . ILE A 1 347 ? 18.878 -5.383 -12.310 1.00 95.00 347 ILE A N 1
ATOM 2597 C CA . ILE A 1 347 ? 19.470 -5.454 -13.651 1.00 95.00 347 ILE A CA 1
ATOM 2598 C C . ILE A 1 347 ? 18.389 -5.303 -14.719 1.00 95.00 347 ILE A C 1
ATOM 2600 O O . ILE A 1 347 ? 17.387 -6.022 -14.703 1.00 95.00 347 ILE A O 1
ATOM 2604 N N . MET A 1 348 ? 18.598 -4.390 -15.672 1.00 92.38 348 MET A N 1
ATOM 2605 C CA . MET A 1 348 ? 17.673 -4.119 -16.786 1.00 92.38 348 MET A CA 1
ATOM 2606 C C . MET A 1 348 ? 16.234 -3.840 -16.327 1.00 92.38 348 MET A C 1
ATOM 2608 O O . MET A 1 348 ? 15.269 -4.230 -16.986 1.00 92.38 348 MET A O 1
ATOM 2612 N N . ALA A 1 349 ? 16.078 -3.205 -15.167 1.00 93.12 349 ALA A N 1
ATOM 2613 C CA . ALA A 1 349 ? 14.782 -2.953 -14.552 1.00 93.12 349 ALA A CA 1
ATOM 2614 C C . ALA A 1 349 ? 14.329 -1.504 -14.770 1.00 93.12 349 ALA A C 1
ATOM 2616 O O . ALA A 1 349 ? 15.138 -0.589 -14.905 1.00 93.12 349 ALA A O 1
ATOM 2617 N N . ALA A 1 350 ? 13.016 -1.307 -14.790 1.00 92.31 350 ALA A N 1
ATOM 2618 C CA . ALA A 1 350 ? 12.370 -0.014 -14.664 1.00 92.31 350 ALA A CA 1
ATOM 2619 C C . ALA A 1 350 ? 11.810 0.103 -13.242 1.00 92.31 350 ALA A C 1
ATOM 2621 O O . ALA A 1 350 ? 10.839 -0.574 -12.900 1.00 92.31 350 ALA A O 1
ATOM 2622 N N . LEU A 1 351 ? 12.458 0.915 -12.411 1.00 93.94 351 LEU A N 1
ATOM 2623 C CA . LEU A 1 351 ? 12.090 1.138 -11.017 1.00 93.94 351 LEU A CA 1
ATOM 2624 C C . LEU A 1 351 ? 11.556 2.559 -10.852 1.00 93.94 351 LEU A C 1
ATOM 2626 O O . LEU A 1 351 ? 12.237 3.521 -11.202 1.00 93.94 351 LEU A O 1
ATOM 2630 N N . ASP A 1 352 ? 10.354 2.694 -10.310 1.00 90.94 352 ASP A N 1
ATOM 2631 C CA . ASP A 1 352 ? 9.707 3.987 -10.087 1.00 90.94 352 ASP A CA 1
ATOM 2632 C C . ASP A 1 352 ? 9.224 4.090 -8.637 1.00 90.94 352 ASP A C 1
ATOM 2634 O O . ASP A 1 352 ? 8.228 3.474 -8.256 1.00 90.94 352 ASP A O 1
ATOM 2638 N N . ALA A 1 353 ? 9.960 4.820 -7.801 1.00 90.94 353 ALA A N 1
ATOM 2639 C CA . ALA A 1 353 ? 9.607 5.013 -6.400 1.00 90.94 353 ALA A CA 1
ATOM 2640 C C . ALA A 1 353 ? 9.056 6.418 -6.136 1.00 90.94 353 ALA A C 1
ATOM 2642 O O . ALA A 1 353 ? 9.637 7.416 -6.570 1.00 90.94 353 ALA A O 1
ATOM 2643 N N . ALA A 1 354 ? 7.979 6.526 -5.356 1.00 84.69 354 ALA A N 1
ATOM 2644 C CA . ALA A 1 354 ? 7.485 7.826 -4.900 1.00 84.69 354 ALA A CA 1
ATOM 2645 C C . ALA A 1 354 ? 8.476 8.508 -3.943 1.00 84.69 354 ALA A C 1
ATOM 2647 O O . ALA A 1 354 ? 8.646 9.718 -4.009 1.00 84.69 354 ALA A O 1
ATOM 2648 N N . GLU A 1 355 ? 9.169 7.733 -3.110 1.00 86.56 355 GLU A N 1
ATOM 2649 C CA . GLU A 1 355 ? 10.142 8.209 -2.128 1.00 86.56 355 GLU A CA 1
ATOM 2650 C C . GLU A 1 355 ? 11.540 7.687 -2.481 1.00 86.56 355 GLU A C 1
ATOM 2652 O O . GLU A 1 355 ? 12.336 8.395 -3.101 1.00 86.56 355 GLU A O 1
ATOM 2657 N N . ASP A 1 356 ? 11.826 6.429 -2.146 1.00 92.25 356 ASP A N 1
ATOM 2658 C CA . ASP A 1 356 ? 13.188 5.902 -2.082 1.00 92.25 356 ASP A CA 1
ATOM 2659 C C . ASP A 1 356 ? 13.394 4.671 -2.965 1.00 92.25 356 ASP A C 1
ATOM 2661 O O . ASP A 1 356 ? 12.551 3.772 -3.002 1.00 92.25 356 ASP A O 1
ATOM 2665 N N . VAL A 1 357 ? 14.581 4.569 -3.566 1.00 96.19 357 VAL A N 1
ATOM 2666 C CA . VAL A 1 357 ? 15.107 3.319 -4.137 1.00 96.19 357 VAL A CA 1
ATOM 2667 C C . VAL A 1 357 ? 16.413 2.974 -3.427 1.00 96.19 357 VAL A C 1
ATOM 2669 O O . VAL A 1 357 ? 17.394 3.700 -3.559 1.00 96.19 357 VAL A O 1
ATOM 2672 N N . LEU A 1 358 ? 16.441 1.872 -2.675 1.00 97.31 358 LEU A N 1
ATOM 2673 C CA . LEU A 1 358 ? 17.609 1.426 -1.910 1.00 97.31 358 LEU A CA 1
ATOM 2674 C C . LEU A 1 358 ? 18.073 0.053 -2.412 1.00 97.31 358 LEU A C 1
ATOM 2676 O O . LEU A 1 358 ? 17.340 -0.932 -2.321 1.00 97.31 358 LEU A O 1
ATOM 2680 N N . VAL A 1 359 ? 19.296 -0.018 -2.935 1.00 97.81 359 VAL A N 1
ATOM 2681 C CA . VAL A 1 359 ? 19.903 -1.225 -3.512 1.00 97.81 359 VAL A CA 1
ATOM 2682 C C . VAL A 1 359 ? 21.214 -1.531 -2.794 1.00 97.81 359 VAL A C 1
ATOM 2684 O O . VAL A 1 359 ? 22.158 -0.747 -2.838 1.00 97.81 359 VAL A O 1
ATOM 2687 N N . ASP A 1 360 ? 21.288 -2.689 -2.143 1.00 96.81 360 ASP A N 1
ATOM 2688 C CA . ASP A 1 360 ? 22.457 -3.108 -1.352 1.00 96.81 360 ASP A CA 1
ATOM 2689 C C . ASP A 1 360 ? 23.609 -3.684 -2.198 1.00 96.81 360 ASP A C 1
ATOM 2691 O O . ASP A 1 360 ? 24.716 -3.881 -1.700 1.00 96.81 360 ASP A O 1
ATOM 2695 N N . GLY A 1 361 ? 23.386 -3.940 -3.485 1.00 96.06 361 GLY A N 1
ATOM 2696 C CA . GLY A 1 361 ? 24.435 -4.288 -4.443 1.00 96.06 361 GLY A CA 1
ATOM 2697 C C . GLY A 1 361 ? 24.370 -3.401 -5.679 1.00 96.06 361 GLY A C 1
ATOM 2698 O O . GLY A 1 361 ? 24.397 -2.181 -5.563 1.00 96.06 361 GLY A O 1
ATOM 2699 N N . ASN A 1 362 ? 24.336 -4.003 -6.867 1.00 97.12 362 ASN A N 1
ATOM 2700 C CA . ASN A 1 362 ? 24.510 -3.269 -8.130 1.00 97.12 362 ASN A CA 1
ATOM 2701 C C . ASN A 1 362 ? 23.168 -2.869 -8.745 1.00 97.12 362 ASN A C 1
ATOM 2703 O O . ASN A 1 362 ? 22.238 -3.676 -8.769 1.00 97.12 362 ASN A O 1
ATOM 2707 N N . LEU A 1 363 ? 23.108 -1.673 -9.324 1.00 97.00 363 LEU A N 1
ATOM 2708 C CA . LEU A 1 363 ? 22.016 -1.221 -10.181 1.00 97.00 363 LEU A CA 1
ATOM 2709 C C . LEU A 1 363 ? 22.581 -1.002 -11.586 1.00 97.00 363 LEU A C 1
ATOM 2711 O O . LEU A 1 363 ? 23.312 -0.039 -11.802 1.00 97.00 363 LEU A O 1
ATOM 2715 N N . ALA A 1 364 ? 22.267 -1.892 -12.527 1.00 95.06 364 ALA A N 1
ATOM 2716 C CA . ALA A 1 364 ? 22.855 -1.884 -13.866 1.00 95.06 364 ALA A CA 1
ATOM 2717 C C . ALA A 1 364 ? 21.795 -2.040 -14.961 1.00 95.06 364 ALA A C 1
ATOM 2719 O O . ALA A 1 364 ? 21.108 -3.054 -15.070 1.00 95.06 364 ALA A O 1
ATOM 2720 N N . GLY A 1 365 ? 21.698 -1.026 -15.809 1.00 90.38 365 GLY A N 1
ATOM 2721 C CA . GLY A 1 365 ? 20.812 -0.993 -16.956 1.00 90.38 365 GLY A CA 1
ATOM 2722 C C . GLY A 1 365 ? 19.339 -0.777 -16.626 1.00 90.38 365 GLY A C 1
ATOM 2723 O O . GLY A 1 365 ? 18.819 -1.194 -15.588 1.00 90.38 365 GLY A O 1
ATOM 2724 N N . GLY A 1 366 ? 18.653 -0.137 -17.566 1.00 90.69 366 GLY A N 1
ATOM 2725 C CA . GLY A 1 366 ? 17.251 0.227 -17.437 1.00 90.69 366 GLY A CA 1
ATOM 2726 C C . GLY A 1 366 ? 17.071 1.652 -16.921 1.00 90.69 366 GLY A C 1
ATOM 2727 O O . GLY A 1 366 ? 17.882 2.535 -17.205 1.00 90.69 366 GLY A O 1
ATOM 2728 N N . VAL A 1 367 ? 15.976 1.895 -16.203 1.00 91.12 367 VAL A N 1
ATOM 2729 C CA . VAL A 1 367 ? 15.578 3.238 -15.766 1.00 91.12 367 VAL A CA 1
ATOM 2730 C C . VAL A 1 367 ? 15.172 3.241 -14.299 1.00 91.12 367 VAL A C 1
ATOM 2732 O O . VAL A 1 367 ? 14.443 2.365 -13.846 1.00 91.12 367 VAL A O 1
ATOM 2735 N N . VAL A 1 368 ? 15.620 4.245 -13.554 1.00 92.81 368 VAL A N 1
ATOM 2736 C CA . VAL A 1 368 ? 15.255 4.461 -12.156 1.00 92.81 368 VAL A CA 1
ATOM 2737 C C . VAL A 1 368 ? 14.733 5.880 -11.961 1.00 92.81 368 VAL A C 1
ATOM 2739 O O . VAL A 1 368 ? 15.329 6.840 -12.445 1.00 92.81 368 VAL A O 1
ATOM 2742 N N . SER A 1 369 ? 13.615 6.004 -11.254 1.00 90.12 369 SER A N 1
ATOM 2743 C CA . SER A 1 369 ? 13.020 7.270 -10.818 1.00 90.12 369 SER A CA 1
ATOM 2744 C C . SER A 1 369 ? 12.727 7.181 -9.322 1.00 90.12 369 SER A C 1
ATOM 2746 O O . SER A 1 369 ? 12.326 6.127 -8.829 1.00 90.12 369 SER A O 1
ATOM 2748 N N . PHE A 1 370 ? 12.957 8.267 -8.589 1.00 88.81 370 PHE A N 1
ATOM 2749 C CA . PHE A 1 370 ? 12.758 8.337 -7.137 1.00 88.81 370 PHE A CA 1
ATOM 2750 C C . PHE A 1 370 ? 12.401 9.768 -6.725 1.00 88.81 370 PHE A C 1
ATOM 2752 O O . PHE A 1 370 ? 12.671 10.707 -7.476 1.00 88.81 370 PHE A O 1
ATOM 2759 N N . GLY A 1 371 ? 11.694 9.949 -5.608 1.00 80.62 371 GLY A N 1
ATOM 2760 C CA . GLY A 1 371 ? 11.222 11.275 -5.169 1.00 80.62 371 GLY A CA 1
ATOM 2761 C C . GLY A 1 371 ? 12.022 11.898 -4.032 1.00 80.62 371 GLY A C 1
ATOM 2762 O O . GLY A 1 371 ? 11.916 13.098 -3.813 1.00 80.62 371 GLY A O 1
ATOM 2763 N N . ARG A 1 372 ? 12.846 11.112 -3.334 1.00 83.38 372 ARG A N 1
ATOM 2764 C CA . ARG A 1 372 ? 13.667 11.581 -2.218 1.00 83.38 372 ARG A CA 1
ATOM 2765 C C . ARG A 1 372 ? 15.119 11.144 -2.356 1.00 83.38 372 ARG A C 1
ATOM 2767 O O . ARG A 1 372 ? 15.979 11.986 -2.600 1.00 83.38 372 ARG A O 1
ATOM 2774 N N . ARG A 1 373 ? 15.405 9.841 -2.242 1.00 88.56 373 ARG A N 1
ATOM 2775 C CA . ARG A 1 373 ? 16.782 9.322 -2.339 1.00 88.56 373 ARG A CA 1
ATOM 2776 C C . ARG A 1 373 ? 16.917 8.051 -3.173 1.00 88.56 373 ARG A C 1
ATOM 2778 O O . ARG A 1 373 ? 16.085 7.147 -3.100 1.00 88.56 373 ARG A O 1
ATOM 2785 N N . LEU A 1 374 ? 18.025 7.960 -3.899 1.00 92.94 374 LEU A N 1
ATOM 2786 C CA . LEU A 1 374 ? 18.556 6.728 -4.473 1.00 92.94 374 LEU A CA 1
ATOM 2787 C C . LEU A 1 374 ? 19.811 6.330 -3.701 1.00 92.94 374 LEU A C 1
ATOM 2789 O O . LEU A 1 374 ? 20.732 7.121 -3.524 1.00 92.94 374 LEU A O 1
ATOM 2793 N N . GLN A 1 375 ? 19.871 5.083 -3.265 1.00 94.00 375 GLN A N 1
ATOM 2794 C CA . GLN A 1 375 ? 21.048 4.520 -2.627 1.00 94.00 375 GLN A CA 1
ATOM 2795 C C . GLN A 1 375 ? 21.465 3.256 -3.365 1.00 94.00 375 GLN A C 1
ATOM 2797 O O . GLN A 1 375 ? 20.657 2.345 -3.526 1.00 94.00 375 GLN A O 1
ATOM 2802 N N . VAL A 1 376 ? 22.731 3.181 -3.768 1.00 96.12 376 VAL A N 1
ATOM 2803 C CA . VAL A 1 376 ? 23.326 1.989 -4.380 1.00 96.12 376 VAL A CA 1
ATOM 2804 C C . VAL A 1 376 ? 24.625 1.680 -3.647 1.00 96.12 376 VAL A C 1
ATOM 2806 O O . VAL A 1 376 ? 25.596 2.416 -3.763 1.00 96.12 376 VAL A O 1
ATOM 2809 N N . VAL A 1 377 ? 24.661 0.617 -2.849 1.00 95.25 377 VAL A N 1
ATOM 2810 C CA . VAL A 1 377 ? 25.869 0.255 -2.085 1.00 95.25 377 VAL A CA 1
ATOM 2811 C C . VAL A 1 377 ? 26.954 -0.321 -2.993 1.00 95.25 377 VAL A C 1
ATOM 2813 O O . VAL A 1 377 ? 28.135 -0.070 -2.769 1.00 95.25 377 VAL A O 1
ATOM 2816 N N . GLY A 1 378 ? 26.566 -1.062 -4.032 1.00 94.31 378 GLY A N 1
ATOM 2817 C CA . GLY A 1 378 ? 27.471 -1.554 -5.065 1.00 94.31 378 GLY A CA 1
ATOM 2818 C C . GLY A 1 378 ? 27.654 -0.565 -6.216 1.00 94.31 378 GLY A C 1
ATOM 2819 O O . GLY A 1 378 ? 27.677 0.652 -6.037 1.00 94.31 378 GLY A O 1
ATOM 2820 N N . ASN A 1 379 ? 27.808 -1.103 -7.423 1.00 95.12 379 ASN A N 1
ATOM 2821 C CA . ASN A 1 379 ? 28.052 -0.323 -8.631 1.00 95.12 379 ASN A CA 1
ATOM 2822 C C . ASN A 1 379 ? 26.759 0.237 -9.229 1.00 95.12 379 ASN A C 1
ATOM 2824 O O . ASN A 1 379 ? 25.731 -0.445 -9.264 1.00 95.12 379 ASN A O 1
ATOM 2828 N N . LEU A 1 380 ? 26.853 1.451 -9.765 1.00 94.75 380 LEU A N 1
ATOM 2829 C CA . LEU A 1 380 ? 25.825 2.061 -10.596 1.00 94.75 380 LEU A CA 1
ATOM 2830 C C . LEU A 1 380 ? 26.283 1.991 -12.060 1.00 94.75 380 LEU A C 1
ATOM 2832 O O . LEU A 1 380 ? 27.306 2.567 -12.425 1.00 94.75 380 LEU A O 1
ATOM 2836 N N . GLY A 1 381 ? 25.537 1.270 -12.893 1.00 93.62 381 GLY A N 1
ATOM 2837 C CA . GLY A 1 381 ? 25.985 0.843 -14.219 1.00 93.62 381 GLY A CA 1
ATOM 2838 C C . GLY A 1 381 ? 26.951 -0.346 -14.165 1.00 93.62 381 GLY A C 1
ATOM 2839 O O . GLY A 1 381 ? 27.173 -0.954 -13.114 1.00 93.62 381 GLY A O 1
ATOM 2840 N N . ASP A 1 382 ? 27.523 -0.689 -15.317 1.00 94.00 382 ASP A N 1
ATOM 2841 C CA . ASP A 1 382 ? 28.472 -1.791 -15.460 1.00 94.00 382 ASP A CA 1
ATOM 2842 C C . ASP A 1 382 ? 29.593 -1.478 -16.462 1.00 94.00 382 ASP A C 1
ATOM 2844 O O . ASP A 1 382 ? 29.558 -0.501 -17.207 1.00 94.00 382 ASP A O 1
ATOM 2848 N N . ALA A 1 383 ? 30.616 -2.335 -16.475 1.00 90.31 383 ALA A N 1
ATOM 2849 C CA . ALA A 1 383 ? 31.754 -2.208 -17.382 1.00 90.31 383 ALA A CA 1
ATOM 2850 C C . ALA A 1 383 ? 31.403 -2.495 -18.854 1.00 90.31 383 ALA A C 1
ATOM 2852 O O . ALA A 1 383 ? 32.203 -2.189 -19.736 1.00 90.31 383 ALA A O 1
ATOM 2853 N N . GLU A 1 384 ? 30.241 -3.096 -19.117 1.00 89.06 384 GLU A N 1
ATOM 2854 C CA . GLU A 1 384 ? 29.751 -3.384 -20.468 1.00 89.06 384 GLU A CA 1
ATOM 2855 C C . GLU A 1 384 ? 29.138 -2.133 -21.120 1.00 89.06 384 GLU A C 1
ATOM 2857 O O . GLU A 1 384 ? 28.936 -2.106 -22.334 1.00 89.06 384 GLU A O 1
ATOM 2862 N N . GLY A 1 385 ? 28.910 -1.073 -20.336 1.00 83.62 385 GLY A N 1
ATOM 2863 C CA . GLY A 1 385 ? 28.344 0.186 -20.805 1.00 83.62 385 GLY A CA 1
ATOM 2864 C C . GLY A 1 385 ? 26.824 0.139 -20.921 1.00 83.62 385 GLY A C 1
ATOM 2865 O O . GLY A 1 385 ? 26.246 0.896 -21.706 1.00 83.62 385 GLY A O 1
ATOM 2866 N N . SER A 1 386 ? 26.169 -0.745 -20.161 1.00 87.94 386 SER A N 1
ATOM 2867 C CA . SER A 1 386 ? 24.713 -0.821 -20.096 1.00 87.94 386 SER A CA 1
ATOM 2868 C C . SER A 1 386 ? 24.108 0.532 -19.737 1.00 87.94 386 SER A C 1
ATOM 2870 O O . SER A 1 386 ? 24.394 1.112 -18.682 1.00 87.94 386 SER A O 1
ATOM 2872 N N . VAL A 1 387 ? 23.208 1.017 -20.594 1.00 89.25 387 VAL A N 1
ATOM 2873 C CA . VAL A 1 387 ? 22.544 2.310 -20.407 1.00 89.25 387 VAL A CA 1
ATOM 2874 C C . VAL A 1 387 ? 21.692 2.273 -19.140 1.00 89.25 387 VAL A C 1
ATOM 2876 O O . VAL A 1 387 ? 20.685 1.567 -19.068 1.00 89.25 387 VAL A O 1
ATOM 2879 N N . THR A 1 388 ? 22.112 3.044 -18.137 1.00 92.38 388 THR A N 1
ATOM 2880 C CA . THR A 1 388 ? 21.471 3.125 -16.819 1.00 92.38 388 THR A CA 1
ATOM 2881 C C . THR A 1 388 ? 20.978 4.546 -16.603 1.00 92.38 388 THR A C 1
ATOM 2883 O O . THR A 1 388 ? 21.774 5.457 -16.383 1.00 92.38 388 THR A O 1
ATOM 2886 N N . ARG A 1 389 ? 19.667 4.764 -16.699 1.00 91.00 389 ARG A N 1
ATOM 2887 C CA . ARG A 1 389 ? 19.078 6.110 -16.673 1.00 91.00 389 ARG A CA 1
ATOM 2888 C C . ARG A 1 389 ? 18.494 6.425 -15.310 1.00 91.00 389 ARG A C 1
ATOM 2890 O O . ARG A 1 389 ? 17.584 5.740 -14.861 1.00 91.00 389 ARG A O 1
ATOM 2897 N N . ILE A 1 390 ? 18.954 7.502 -14.697 1.00 91.00 390 ILE A N 1
ATOM 2898 C CA . ILE A 1 390 ? 18.336 8.113 -13.528 1.00 91.00 390 ILE A CA 1
ATOM 2899 C C . ILE A 1 390 ? 17.462 9.263 -14.016 1.00 91.00 390 ILE A C 1
ATOM 2901 O O . ILE A 1 390 ? 17.986 10.251 -14.523 1.00 91.00 390 ILE A O 1
ATOM 2905 N N . ARG A 1 391 ? 16.142 9.155 -13.867 1.00 86.12 391 ARG A N 1
ATOM 2906 C CA . ARG A 1 391 ? 15.221 10.251 -14.180 1.00 86.12 391 ARG A CA 1
ATOM 2907 C C . ARG A 1 391 ? 14.937 11.080 -12.941 1.00 86.12 391 ARG A C 1
ATOM 2909 O O . ARG A 1 391 ? 14.564 10.569 -11.887 1.00 86.12 391 ARG A O 1
ATOM 2916 N N . VAL A 1 392 ? 15.095 12.379 -13.114 1.00 76.31 392 VAL A N 1
ATOM 2917 C CA . VAL A 1 392 ? 14.993 13.408 -12.092 1.00 76.31 392 VAL A CA 1
ATOM 2918 C C . VAL A 1 392 ? 13.988 14.435 -12.609 1.00 76.31 392 VAL A C 1
ATOM 2920 O O . VAL A 1 392 ? 14.108 14.873 -13.747 1.00 76.31 392 VAL A O 1
ATOM 2923 N N . GLY A 1 393 ? 12.977 14.817 -11.829 1.00 64.94 393 GLY A N 1
ATOM 2924 C CA . GLY A 1 393 ? 12.057 15.887 -12.235 1.00 64.94 393 GLY A CA 1
ATOM 2925 C C . GLY A 1 393 ? 10.603 15.716 -11.806 1.00 64.94 393 GLY A C 1
ATOM 2926 O O . GLY A 1 393 ? 10.168 14.630 -11.416 1.00 64.94 393 GLY A O 1
ATOM 2927 N N . GLU A 1 394 ? 9.877 16.832 -11.918 1.00 52.09 394 GLU A N 1
ATOM 2928 C CA . GLU A 1 394 ? 8.440 17.034 -11.674 1.00 52.09 394 GLU A CA 1
ATOM 2929 C C . GLU A 1 394 ? 7.582 16.345 -12.754 1.00 52.09 394 GLU A C 1
ATOM 2931 O O . GLU A 1 394 ? 6.734 16.955 -13.405 1.00 52.09 394 GLU A O 1
ATOM 2936 N N . GLU A 1 395 ? 7.806 15.056 -13.007 1.00 52.66 395 GLU A N 1
ATOM 2937 C CA . GLU A 1 395 ? 6.756 14.282 -13.658 1.00 52.66 395 GLU A CA 1
ATOM 2938 C C . GLU A 1 395 ? 5.574 14.234 -12.681 1.00 52.66 395 GLU A C 1
ATOM 2940 O O . GLU A 1 395 ? 5.752 13.884 -11.517 1.00 52.66 395 GLU A O 1
ATOM 2945 N N . ASP A 1 396 ? 4.379 14.625 -13.130 1.00 52.06 396 ASP A N 1
ATOM 2946 C CA . ASP A 1 396 ? 3.131 14.501 -12.369 1.00 52.06 396 ASP A CA 1
ATOM 2947 C C . ASP A 1 396 ? 2.855 13.010 -12.112 1.00 52.06 396 ASP A C 1
ATOM 2949 O O . ASP A 1 396 ? 2.105 12.364 -12.840 1.00 52.06 396 ASP A O 1
ATOM 2953 N N . ARG A 1 397 ? 3.552 12.414 -11.136 1.00 54.66 397 ARG A N 1
ATOM 2954 C CA . ARG A 1 397 ? 3.530 10.970 -10.853 1.00 54.66 397 ARG A CA 1
ATOM 2955 C C . ARG A 1 397 ? 2.149 10.539 -10.389 1.00 54.66 397 ARG A C 1
ATOM 2957 O O . ARG A 1 397 ? 1.660 9.495 -10.816 1.00 54.66 397 ARG A O 1
ATOM 2964 N N . ALA A 1 398 ? 1.496 11.377 -9.584 1.00 49.53 398 ALA A N 1
ATOM 2965 C CA . ALA A 1 398 ? 0.114 11.186 -9.169 1.00 49.53 398 ALA A CA 1
ATOM 2966 C C . ALA A 1 398 ? -0.834 11.225 -10.379 1.00 49.53 398 ALA A C 1
ATOM 2968 O O . ALA A 1 398 ? -1.648 10.317 -10.546 1.00 49.53 398 ALA A O 1
ATOM 2969 N N . GLY A 1 399 ? -0.681 12.197 -11.281 1.00 49.94 399 GLY A N 1
ATOM 2970 C CA . GLY A 1 399 ? -1.467 12.294 -12.510 1.00 49.94 399 GLY A CA 1
ATOM 2971 C C . GLY A 1 399 ? -1.159 11.210 -13.544 1.00 49.94 399 GLY A C 1
ATOM 2972 O O . GLY A 1 399 ? -2.073 10.749 -14.225 1.00 49.94 399 GLY A O 1
ATOM 2973 N N . GLN A 1 400 ? 0.080 10.719 -13.639 1.00 53.88 400 GLN A N 1
ATOM 2974 C CA . GLN A 1 400 ? 0.441 9.569 -14.472 1.00 53.88 400 GLN A CA 1
ATOM 2975 C C . GLN A 1 400 ? -0.148 8.273 -13.910 1.00 53.88 400 GLN A C 1
ATOM 2977 O O . GLN A 1 400 ? -0.740 7.504 -14.668 1.00 53.88 400 GLN A O 1
ATOM 2982 N N . LYS A 1 401 ? -0.038 8.037 -12.595 1.00 54.94 401 LYS A N 1
ATOM 2983 C CA . LYS A 1 401 ? -0.651 6.894 -11.901 1.00 54.94 401 LYS A CA 1
ATOM 2984 C C . LYS A 1 401 ? -2.173 6.925 -12.058 1.00 54.94 401 LYS A C 1
ATOM 2986 O O . LYS A 1 401 ? -2.749 5.945 -12.529 1.00 54.94 401 LYS A O 1
ATOM 2991 N N . GLN A 1 402 ? -2.821 8.064 -11.789 1.00 57.28 402 GLN A N 1
ATOM 2992 C CA . GLN A 1 402 ? -4.258 8.258 -12.024 1.00 57.28 402 GLN A CA 1
ATOM 2993 C C . GLN A 1 402 ? -4.630 8.107 -13.503 1.00 57.28 402 GLN A C 1
ATOM 2995 O O . GLN A 1 402 ? -5.653 7.504 -13.825 1.00 57.28 402 GLN A O 1
ATOM 3000 N N . GLY A 1 403 ? -3.808 8.623 -14.417 1.00 55.16 403 GLY A N 1
ATOM 3001 C CA . GLY A 1 403 ? -3.992 8.499 -15.860 1.00 55.16 403 GLY A CA 1
ATOM 3002 C C . GLY A 1 403 ? -3.968 7.043 -16.322 1.00 55.16 403 GLY A C 1
ATOM 3003 O O . GLY A 1 403 ? -4.864 6.626 -17.057 1.00 55.16 403 GLY A O 1
ATOM 3004 N N . ARG A 1 404 ? -3.004 6.253 -15.831 1.00 61.34 404 ARG A N 1
ATOM 3005 C CA . ARG A 1 404 ? -2.905 4.804 -16.074 1.00 61.34 404 ARG A CA 1
ATOM 3006 C C . ARG A 1 404 ? -4.088 4.056 -15.463 1.00 61.34 404 ARG A C 1
ATOM 3008 O O . ARG A 1 404 ? -4.768 3.343 -16.189 1.00 61.34 404 ARG A O 1
ATOM 3015 N N . LEU A 1 405 ? -4.420 4.293 -14.190 1.00 61.19 405 LEU A N 1
ATOM 3016 C CA . LEU A 1 405 ? -5.595 3.704 -13.524 1.00 61.19 405 LEU A CA 1
ATOM 3017 C C . LEU A 1 405 ? -6.898 4.000 -14.276 1.00 61.19 405 LEU A C 1
ATOM 3019 O O . LEU A 1 405 ? -7.750 3.125 -14.430 1.00 61.19 405 LEU A O 1
ATOM 3023 N N . LYS A 1 406 ? -7.058 5.226 -14.782 1.00 68.50 406 LYS A N 1
ATOM 3024 C CA . LYS A 1 406 ? -8.219 5.633 -15.577 1.00 68.50 406 LYS A CA 1
ATOM 3025 C C . LYS A 1 406 ? -8.249 4.944 -16.941 1.00 68.50 406 LYS A C 1
ATOM 3027 O O . LYS A 1 406 ? -9.326 4.523 -17.365 1.00 68.50 406 LYS A O 1
ATOM 3032 N N . ALA A 1 407 ? -7.104 4.815 -17.611 1.00 63.25 407 ALA A N 1
ATOM 3033 C CA . ALA A 1 407 ? -6.984 4.084 -18.870 1.00 63.25 407 ALA A CA 1
ATOM 3034 C C . ALA A 1 407 ? -7.288 2.588 -18.681 1.00 63.25 407 ALA A C 1
ATOM 3036 O O . ALA A 1 407 ? -8.100 2.037 -19.424 1.00 63.25 407 ALA A O 1
ATOM 3037 N N . ASP A 1 408 ? -6.745 1.967 -17.633 1.00 63.31 408 ASP A N 1
ATOM 3038 C CA . ASP A 1 408 ? -7.029 0.587 -17.228 1.00 63.31 408 ASP A CA 1
ATOM 3039 C C . ASP A 1 408 ? -8.517 0.383 -16.948 1.00 63.31 408 ASP A C 1
ATOM 3041 O O . ASP A 1 408 ? -9.139 -0.543 -17.472 1.00 63.31 408 ASP A O 1
ATOM 3045 N N . LEU A 1 40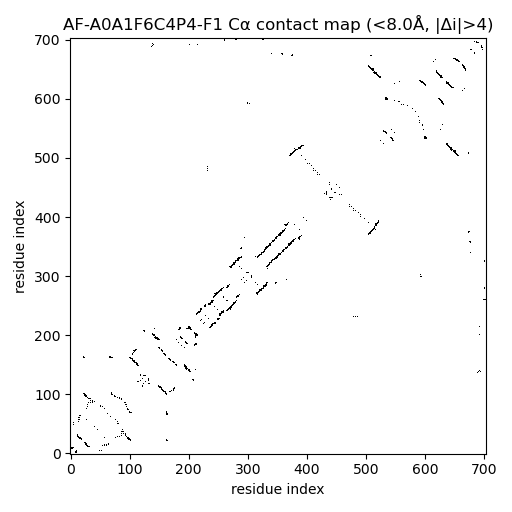9 ? -9.121 1.281 -16.165 1.00 73.75 409 LEU A N 1
ATOM 3046 C CA . LEU A 1 409 ? -10.548 1.250 -15.861 1.00 73.75 409 LEU A CA 1
ATOM 3047 C C . LEU A 1 409 ? -11.393 1.334 -17.139 1.00 73.75 409 LEU A C 1
ATOM 3049 O O . LEU A 1 409 ? -12.365 0.592 -17.285 1.00 73.75 409 LEU A O 1
ATOM 3053 N N . GLN A 1 410 ? -11.038 2.218 -18.074 1.00 74.25 410 GLN A N 1
ATOM 3054 C CA . GLN A 1 410 ? -11.727 2.340 -19.361 1.00 74.25 410 GLN A CA 1
ATOM 3055 C C . GLN A 1 410 ? -11.551 1.087 -20.229 1.00 74.25 410 GLN A C 1
ATOM 3057 O O . GLN A 1 410 ? -12.537 0.570 -20.756 1.00 74.25 410 GLN A O 1
ATOM 3062 N N . GLY A 1 411 ? -10.329 0.559 -20.331 1.00 68.81 411 GLY A N 1
ATOM 3063 C CA . GLY A 1 411 ? -10.035 -0.666 -21.073 1.00 68.81 411 GLY A CA 1
ATOM 3064 C C . GLY A 1 411 ? -10.793 -1.874 -20.519 1.00 68.81 411 GLY A C 1
ATOM 3065 O O . GLY A 1 411 ? -11.380 -2.647 -21.280 1.00 68.81 411 GLY A O 1
ATOM 3066 N N . ARG A 1 412 ? -10.869 -2.004 -19.190 1.00 78.25 412 ARG A N 1
ATOM 3067 C CA . ARG A 1 412 ? -11.621 -3.073 -18.516 1.00 78.25 412 ARG A CA 1
ATOM 3068 C C . ARG A 1 412 ? -13.127 -2.929 -18.686 1.00 78.25 412 ARG A C 1
ATOM 3070 O O . ARG A 1 412 ? -13.790 -3.936 -18.922 1.00 78.25 412 ARG A O 1
ATOM 3077 N N . LYS A 1 413 ? -13.666 -1.706 -18.660 1.00 77.06 413 LYS A N 1
ATOM 3078 C CA . LYS A 1 413 ? -15.078 -1.452 -18.996 1.00 77.06 413 LYS A CA 1
ATOM 3079 C C . LYS A 1 413 ? -15.410 -1.908 -20.418 1.00 77.06 413 LYS A C 1
ATOM 3081 O O . LYS A 1 413 ? -16.368 -2.653 -20.595 1.00 77.06 413 LYS A O 1
ATOM 3086 N N . ALA A 1 414 ? -14.583 -1.558 -21.402 1.00 75.44 414 ALA A N 1
ATOM 3087 C CA . ALA A 1 414 ? -14.794 -1.969 -22.792 1.00 75.44 414 ALA A CA 1
ATOM 3088 C C . ALA A 1 414 ? -14.694 -3.499 -22.984 1.00 75.44 414 ALA A C 1
ATOM 3090 O O . ALA A 1 414 ? -15.487 -4.112 -23.707 1.00 75.44 414 ALA A O 1
ATOM 3091 N N . ALA A 1 415 ? -13.737 -4.148 -22.310 1.00 73.19 415 ALA A N 1
ATOM 3092 C CA . ALA A 1 415 ? -13.619 -5.605 -22.321 1.00 73.19 415 ALA A CA 1
ATOM 3093 C C . ALA A 1 415 ? -14.844 -6.283 -21.682 1.00 73.19 415 ALA A C 1
ATOM 3095 O O . ALA A 1 415 ? -15.359 -7.267 -22.222 1.00 73.19 415 ALA A O 1
ATOM 3096 N N . LEU A 1 416 ? -15.344 -5.732 -20.572 1.00 83.69 416 LEU A N 1
ATOM 3097 C CA . LEU A 1 416 ? -16.552 -6.207 -19.905 1.00 83.69 416 LEU A CA 1
ATOM 3098 C C . LEU A 1 416 ? -17.788 -6.064 -20.802 1.00 83.69 416 LEU A C 1
ATOM 3100 O O . LEU A 1 416 ? -18.547 -7.021 -20.922 1.00 83.69 416 LEU A O 1
ATOM 3104 N N . GLU A 1 417 ? -17.969 -4.926 -21.474 1.00 87.62 417 GLU A N 1
ATOM 3105 C CA . GLU A 1 417 ? -19.054 -4.728 -22.449 1.00 87.62 417 GLU A CA 1
ATOM 3106 C C . GLU A 1 417 ? -19.017 -5.794 -23.555 1.00 87.62 417 GLU A C 1
ATOM 3108 O O . GLU A 1 417 ? -20.038 -6.398 -23.887 1.00 87.62 417 GLU A O 1
ATOM 3113 N N . THR A 1 418 ? -17.822 -6.113 -24.061 1.00 85.44 418 THR A N 1
ATOM 3114 C CA . THR A 1 418 ? -17.635 -7.172 -25.065 1.00 85.44 418 THR A CA 1
ATOM 3115 C C . THR A 1 418 ? -18.008 -8.559 -24.522 1.00 85.44 418 THR A C 1
ATOM 3117 O O . THR A 1 418 ? -18.628 -9.360 -25.228 1.00 85.44 418 THR A O 1
ATOM 3120 N N . LEU A 1 419 ? -17.648 -8.873 -23.272 1.00 86.31 419 LEU A N 1
ATOM 3121 C CA . LEU A 1 419 ? -18.012 -10.137 -22.619 1.00 86.31 419 LEU A CA 1
ATOM 3122 C C . LEU A 1 419 ? -19.520 -10.253 -22.386 1.00 86.31 419 LEU A C 1
ATOM 3124 O O . LEU A 1 419 ? -20.093 -11.310 -22.658 1.00 86.31 419 LEU A O 1
ATOM 3128 N N . VAL A 1 420 ? -20.161 -9.171 -21.940 1.00 92.50 420 VAL A N 1
ATOM 3129 C CA . VAL A 1 420 ? -21.618 -9.103 -21.763 1.00 92.50 420 VAL A CA 1
ATOM 3130 C C . VAL A 1 420 ? -22.321 -9.376 -23.093 1.00 92.50 420 VAL A C 1
ATOM 3132 O O . VAL A 1 420 ? -23.155 -10.278 -23.153 1.00 92.50 420 VAL A O 1
ATOM 3135 N N . GLY A 1 421 ? -21.898 -8.729 -24.184 1.00 91.88 421 GLY A N 1
ATOM 3136 C CA . GLY A 1 421 ? -22.467 -8.984 -25.512 1.00 91.88 421 GLY A CA 1
ATOM 3137 C C . GLY A 1 421 ? -22.283 -10.432 -25.992 1.00 91.88 421 GLY A C 1
ATO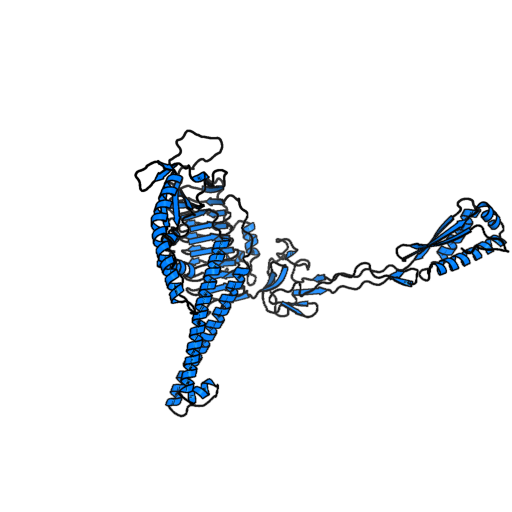M 3138 O O . GLY A 1 421 ? -23.181 -11.012 -26.604 1.00 91.88 421 GLY A O 1
ATOM 3139 N N . ARG A 1 422 ? -21.147 -11.077 -25.679 1.00 94.06 422 ARG A N 1
ATOM 3140 C CA . ARG A 1 422 ? -20.930 -12.509 -25.978 1.00 94.06 422 ARG A CA 1
ATOM 3141 C C . ARG A 1 422 ? -21.865 -13.419 -25.178 1.00 94.06 422 ARG A C 1
ATOM 3143 O O . ARG A 1 422 ? -22.336 -14.417 -25.726 1.00 94.06 422 ARG A O 1
ATOM 3150 N N . LEU A 1 423 ? -22.113 -13.107 -23.904 1.00 95.19 423 LEU A N 1
ATOM 3151 C CA . LEU A 1 423 ? -23.050 -13.850 -23.060 1.00 95.19 423 LEU A CA 1
ATOM 3152 C C . LEU A 1 423 ? -24.482 -13.731 -23.594 1.00 95.19 423 LEU A C 1
ATOM 3154 O O . LEU A 1 423 ? -25.145 -14.756 -23.759 1.00 95.19 423 LEU A O 1
ATOM 3158 N N . GLU A 1 424 ? -24.925 -12.517 -23.918 1.00 95.50 424 GLU A N 1
ATOM 3159 C CA . GLU A 1 424 ? -26.248 -12.248 -24.494 1.00 95.50 424 GLU A CA 1
ATOM 3160 C C . GLU A 1 424 ? -26.442 -12.997 -25.819 1.00 95.50 424 GLU A C 1
ATOM 3162 O O . GLU A 1 424 ? -27.395 -13.762 -25.967 1.00 95.50 424 GLU A O 1
ATOM 3167 N N . ALA A 1 425 ? -25.483 -12.899 -26.747 1.00 93.94 425 ALA A N 1
ATOM 3168 C CA . ALA A 1 425 ? -25.541 -13.613 -28.024 1.00 93.94 425 ALA A CA 1
ATOM 3169 C C . ALA A 1 425 ? -25.598 -15.145 -27.853 1.00 93.94 425 ALA A C 1
ATOM 3171 O O . ALA A 1 425 ? -26.293 -15.840 -28.603 1.00 93.94 425 ALA A O 1
ATOM 3172 N N . HIS A 1 426 ? -24.882 -15.693 -26.864 1.00 95.19 426 HIS A N 1
ATOM 3173 C CA . HIS A 1 426 ? -24.920 -17.127 -26.558 1.00 95.19 426 HIS A CA 1
ATOM 3174 C C . HIS A 1 426 ? -26.273 -17.548 -25.969 1.00 95.19 426 HIS A C 1
ATOM 3176 O O . HIS A 1 426 ? -26.830 -18.568 -26.382 1.00 95.19 426 HIS A O 1
ATOM 3182 N N . GLN A 1 427 ? -26.837 -16.748 -25.059 1.00 93.88 427 GLN A N 1
ATOM 3183 C CA . GLN A 1 427 ? -28.173 -16.967 -24.497 1.00 93.88 427 GLN A CA 1
ATOM 3184 C C . GLN A 1 427 ? -29.255 -16.907 -25.586 1.00 93.88 427 GLN A C 1
ATOM 3186 O O . GLN A 1 427 ? -30.049 -17.843 -25.701 1.00 93.88 427 GLN A O 1
ATOM 3191 N N . GLU A 1 428 ? -29.222 -15.901 -26.464 1.00 94.62 428 GLU A N 1
ATOM 3192 C CA . GLU A 1 428 ? -30.106 -15.829 -27.632 1.00 94.62 428 GLU A CA 1
ATOM 3193 C C . GLU A 1 428 ? -29.963 -17.060 -28.538 1.00 94.62 428 GLU A C 1
ATOM 3195 O O . GLU A 1 428 ? -30.951 -17.584 -29.056 1.00 94.62 428 GLU A O 1
ATOM 3200 N N . GLY A 1 429 ? -28.737 -17.550 -28.746 1.00 93.69 429 GLY A N 1
ATOM 3201 C CA . GLY A 1 429 ? -28.475 -18.776 -29.499 1.00 93.69 429 GLY A CA 1
ATOM 3202 C C . GLY A 1 429 ? -29.175 -19.995 -28.890 1.00 93.69 429 GLY A C 1
ATOM 3203 O O . GLY A 1 429 ? -29.809 -20.774 -29.613 1.00 93.69 429 GLY A O 1
ATOM 3204 N N . MET A 1 430 ? -29.124 -20.129 -27.561 1.00 93.25 430 MET A N 1
ATOM 3205 C CA . MET A 1 430 ? -29.838 -21.180 -26.828 1.00 93.25 430 MET A CA 1
ATOM 3206 C C . MET A 1 430 ? -31.362 -21.031 -26.951 1.00 93.25 430 MET A C 1
ATOM 3208 O O . MET A 1 430 ? -32.054 -22.033 -27.149 1.00 93.25 430 MET A O 1
ATOM 3212 N N . GLU A 1 431 ? -31.897 -19.810 -26.903 1.00 93.00 431 GLU A N 1
ATOM 3213 C CA . GLU A 1 431 ? -33.328 -19.546 -27.109 1.00 93.00 431 GLU A CA 1
ATOM 3214 C C . GLU A 1 431 ? -33.782 -19.845 -28.543 1.00 93.00 431 GLU A C 1
ATOM 3216 O O . GLU A 1 431 ? -34.845 -20.432 -28.766 1.00 93.00 431 GLU A O 1
ATOM 3221 N N . ARG A 1 432 ? -32.965 -19.504 -29.546 1.00 92.88 432 ARG A N 1
ATOM 3222 C CA . ARG A 1 432 ? -33.228 -19.850 -30.951 1.00 92.88 432 ARG A CA 1
ATOM 3223 C C . ARG A 1 432 ? -33.275 -21.363 -31.148 1.00 92.88 432 ARG A C 1
ATOM 3225 O O . ARG A 1 432 ? -34.092 -21.833 -31.938 1.00 92.88 432 ARG A O 1
ATOM 3232 N N . GLN A 1 433 ? -32.446 -22.135 -30.443 1.00 88.94 433 GLN A N 1
ATOM 3233 C CA . GLN A 1 433 ? -32.549 -23.597 -30.457 1.00 88.94 433 GLN A CA 1
ATOM 3234 C C . GLN A 1 433 ? -33.801 -24.112 -29.740 1.00 88.94 433 GLN A C 1
ATOM 3236 O O . GLN A 1 433 ? -34.438 -25.034 -30.251 1.00 88.94 433 GLN A O 1
ATOM 3241 N N . ALA A 1 434 ? -34.224 -23.482 -28.641 1.00 89.44 434 ALA A N 1
ATOM 3242 C CA . ALA A 1 434 ? -35.485 -23.824 -27.978 1.00 89.44 434 ALA A CA 1
ATOM 3243 C C . ALA A 1 434 ? -36.693 -23.656 -28.915 1.00 89.44 434 ALA A C 1
ATOM 3245 O O . ALA A 1 434 ? -37.581 -24.504 -28.936 1.00 89.44 434 ALA A O 1
ATOM 3246 N N . LYS A 1 435 ? -36.692 -22.624 -29.769 1.00 90.62 435 LYS A N 1
ATOM 3247 C CA . LYS A 1 435 ? -37.736 -22.424 -30.793 1.00 90.62 435 LYS A CA 1
ATOM 3248 C C . LYS A 1 435 ? -37.758 -23.522 -31.871 1.00 90.62 435 LYS A C 1
ATOM 3250 O O . LYS A 1 435 ? -38.788 -23.713 -32.507 1.00 90.62 435 LYS A O 1
ATOM 3255 N N . LYS A 1 436 ? -36.647 -24.241 -32.087 1.00 88.94 436 LYS A N 1
ATOM 3256 C CA . LYS A 1 436 ? -36.510 -25.286 -33.121 1.00 88.94 436 LYS A CA 1
ATOM 3257 C C . LYS A 1 436 ? -36.863 -26.696 -32.637 1.00 88.94 436 LYS A C 1
ATOM 3259 O O . LYS A 1 436 ? -37.055 -27.572 -33.475 1.00 88.94 436 LYS A O 1
ATOM 3264 N N . GLY A 1 437 ? -36.931 -26.946 -31.326 1.00 88.75 437 GLY A N 1
ATOM 3265 C CA . GLY A 1 437 ? -37.151 -28.298 -30.806 1.00 88.75 437 GLY A CA 1
ATOM 3266 C C . GLY A 1 437 ? -37.710 -28.346 -29.386 1.00 88.75 437 GLY A C 1
ATOM 3267 O O . GLY A 1 437 ? -37.141 -27.776 -28.456 1.00 88.75 437 GLY A O 1
ATOM 3268 N N . ALA A 1 438 ? -38.792 -29.112 -29.208 1.00 87.81 438 ALA A N 1
ATOM 3269 C CA . ALA A 1 438 ? -39.504 -29.243 -27.934 1.00 87.81 438 ALA A CA 1
ATOM 3270 C C . ALA A 1 438 ? -38.635 -29.824 -26.802 1.00 87.81 438 ALA A C 1
ATOM 3272 O O . ALA A 1 438 ? -38.777 -29.412 -25.652 1.00 87.81 438 ALA A O 1
ATOM 3273 N N . TYR A 1 439 ? -37.713 -30.744 -27.120 1.00 90.44 439 TYR A N 1
ATOM 3274 C CA . TYR A 1 439 ? -36.810 -31.339 -26.129 1.00 90.44 439 TYR A CA 1
ATOM 3275 C C . TYR A 1 439 ? -35.807 -30.313 -25.570 1.00 90.44 439 TYR A C 1
ATOM 3277 O O . TYR A 1 439 ? -35.676 -30.185 -24.357 1.00 90.44 439 TYR A O 1
ATOM 3285 N N . TRP A 1 440 ? -35.176 -29.499 -26.428 1.00 93.56 440 TRP A N 1
ATOM 3286 C CA . TRP A 1 440 ? -34.285 -28.411 -25.990 1.00 93.56 440 TRP A CA 1
ATOM 3287 C C . TRP A 1 440 ? -35.034 -27.341 -25.188 1.00 93.56 440 TRP A C 1
ATOM 3289 O O . TRP A 1 440 ? -34.533 -26.868 -24.172 1.00 93.56 440 TRP A O 1
ATOM 3299 N N . ALA A 1 441 ? -36.253 -26.980 -25.605 1.00 91.12 441 ALA A N 1
ATOM 3300 C CA . ALA A 1 441 ? -37.090 -26.034 -24.867 1.00 91.12 441 ALA A CA 1
ATOM 3301 C C . ALA A 1 441 ? -37.429 -26.523 -23.450 1.00 91.12 441 ALA A C 1
ATOM 3303 O O . ALA A 1 441 ? -37.415 -25.727 -22.512 1.00 91.12 441 ALA A O 1
ATOM 3304 N N . ALA A 1 442 ? -37.702 -27.822 -23.286 1.00 89.88 442 ALA A N 1
ATOM 3305 C CA . ALA A 1 442 ? -37.939 -28.428 -21.977 1.00 89.88 442 ALA A CA 1
ATOM 3306 C C . ALA A 1 442 ? -36.675 -28.380 -21.098 1.00 89.88 442 ALA A C 1
ATOM 3308 O O . ALA A 1 442 ? -36.750 -27.962 -19.944 1.00 89.88 442 ALA A O 1
ATOM 3309 N N . LEU A 1 443 ? -35.505 -28.719 -21.657 1.00 91.38 443 LEU A N 1
ATOM 3310 C CA . LEU A 1 443 ? -34.225 -28.629 -20.942 1.00 91.38 443 LEU A CA 1
ATOM 3311 C C . LEU A 1 443 ? -33.900 -27.190 -20.512 1.00 91.38 443 LEU A C 1
ATOM 3313 O O . LEU A 1 443 ? -33.486 -26.971 -19.376 1.00 91.38 443 LEU A O 1
ATOM 3317 N N . LEU A 1 444 ? -34.140 -26.198 -21.379 1.00 91.69 444 LEU A N 1
ATOM 3318 C CA . LEU A 1 444 ? -33.908 -24.781 -21.075 1.00 91.69 444 LEU A CA 1
ATOM 3319 C C . LEU A 1 444 ? -34.814 -24.267 -19.941 1.00 91.69 444 LEU A C 1
ATOM 3321 O O . LEU A 1 444 ? -34.390 -23.421 -19.161 1.00 91.69 444 LEU A O 1
ATOM 3325 N N . LYS A 1 445 ? -36.031 -24.813 -19.813 1.00 91.88 445 LYS A N 1
ATOM 3326 C CA . LYS A 1 445 ? -36.955 -24.554 -18.693 1.00 91.88 445 LYS A CA 1
ATOM 3327 C C . LYS A 1 445 ? -36.590 -25.304 -17.403 1.00 91.88 445 LYS A C 1
ATOM 3329 O O . LYS A 1 445 ? -37.294 -25.167 -16.407 1.00 91.88 445 LYS A O 1
ATOM 3334 N N . GLY A 1 446 ? -35.517 -26.096 -17.410 1.00 88.56 446 GLY A N 1
ATOM 3335 C CA . GLY A 1 446 ? -35.066 -26.878 -16.258 1.00 88.56 446 GLY A CA 1
ATOM 3336 C C . GLY A 1 446 ? -35.790 -28.215 -16.076 1.00 88.56 446 GLY A C 1
ATOM 3337 O O . GLY A 1 446 ? -35.653 -28.848 -15.028 1.00 88.56 446 GLY A O 1
ATOM 3338 N N . GLU A 1 447 ? -36.554 -28.679 -17.069 1.00 89.38 447 GLU A N 1
ATOM 3339 C CA . GLU A 1 447 ? -37.254 -29.958 -16.970 1.00 89.38 447 GLU A CA 1
ATOM 3340 C C . GLU A 1 447 ? -36.281 -31.141 -17.097 1.00 89.38 447 GLU A C 1
ATOM 3342 O O . GLU A 1 447 ? -35.553 -31.280 -18.083 1.00 89.38 447 GLU A O 1
ATOM 3347 N N . LYS A 1 448 ? -36.302 -32.059 -16.124 1.00 81.06 448 LYS A N 1
ATOM 3348 C CA . LYS A 1 448 ? -35.489 -33.284 -16.145 1.00 81.06 448 LYS A CA 1
ATOM 3349 C C . LYS A 1 448 ? -36.196 -34.383 -16.945 1.00 81.06 448 LYS A C 1
ATOM 3351 O O . LYS A 1 448 ? -36.901 -35.213 -16.376 1.00 81.06 448 LYS A O 1
ATOM 3356 N N . ARG A 1 449 ? -36.023 -34.384 -18.272 1.00 81.31 449 ARG A N 1
ATOM 3357 C CA . ARG A 1 449 ? -36.596 -35.399 -19.180 1.00 81.31 449 ARG A CA 1
ATOM 3358 C C . ARG A 1 449 ? -35.520 -36.345 -19.741 1.00 81.31 449 ARG A C 1
ATOM 3360 O O . ARG A 1 449 ? -34.589 -35.861 -20.389 1.00 81.31 449 ARG A O 1
ATOM 3367 N N . PRO A 1 450 ? -35.639 -37.676 -19.565 1.00 85.69 450 PRO A N 1
ATOM 3368 C CA . PRO A 1 450 ? -34.721 -38.626 -20.192 1.00 85.69 450 PRO A CA 1
ATOM 3369 C C . PRO A 1 450 ? -34.907 -38.637 -21.724 1.00 85.69 450 PRO A C 1
ATOM 3371 O O . PRO A 1 450 ? -36.047 -38.525 -22.185 1.00 85.69 450 PRO A O 1
ATOM 3374 N N . PRO A 1 451 ? -33.823 -38.767 -22.512 1.00 89.25 451 PRO A N 1
ATOM 3375 C CA . PRO A 1 451 ? -33.896 -38.729 -23.970 1.00 89.25 451 PRO A CA 1
ATOM 3376 C C . PRO A 1 451 ? -34.560 -39.991 -24.540 1.00 89.25 451 PRO A C 1
ATOM 3378 O O . PRO A 1 451 ? -34.208 -41.119 -24.192 1.00 89.25 451 PRO A O 1
ATOM 3381 N N . ARG A 1 452 ? -35.506 -39.809 -25.461 1.00 87.31 452 ARG A N 1
ATOM 3382 C CA . ARG A 1 452 ? -36.214 -40.863 -26.196 1.00 87.31 452 ARG A CA 1
ATOM 3383 C C . ARG A 1 452 ? -35.520 -41.114 -27.531 1.00 87.31 452 ARG A C 1
ATOM 3385 O O . ARG A 1 452 ? -35.941 -40.651 -28.588 1.00 87.31 452 ARG A O 1
ATOM 3392 N N . GLY A 1 453 ? -34.429 -41.869 -27.467 1.00 90.12 453 GLY A N 1
ATOM 3393 C CA . GLY A 1 453 ? -33.681 -42.320 -28.638 1.00 90.12 453 GLY A CA 1
ATOM 3394 C C . GLY A 1 453 ? -32.484 -41.436 -29.019 1.00 90.12 453 GLY A C 1
ATOM 3395 O O . GLY A 1 453 ? -32.176 -40.447 -28.352 1.00 90.12 453 GLY A O 1
ATOM 3396 N N . PRO A 1 454 ? -31.768 -41.799 -30.097 1.00 87.88 454 PRO A N 1
ATOM 3397 C CA . PRO A 1 454 ? -30.434 -41.270 -30.395 1.00 87.88 454 PRO A CA 1
ATOM 3398 C C . PRO A 1 454 ? -30.403 -39.772 -30.739 1.00 87.88 454 PRO A C 1
ATOM 3400 O O . PRO A 1 454 ? -29.399 -39.107 -30.482 1.00 87.88 454 PRO A O 1
ATOM 3403 N N . VAL A 1 455 ? -31.492 -39.220 -31.283 1.00 88.31 455 VAL A N 1
ATOM 3404 C CA . VAL A 1 455 ? -31.592 -37.788 -31.616 1.00 88.31 455 VAL A CA 1
ATOM 3405 C C . VAL A 1 455 ? -31.647 -36.936 -30.346 1.00 88.31 455 VAL A C 1
ATOM 3407 O O . VAL A 1 455 ? -30.833 -36.027 -30.192 1.00 88.31 455 VAL A O 1
ATOM 3410 N N . GLU A 1 456 ? -32.541 -37.256 -29.406 1.00 90.88 456 GLU A N 1
ATOM 3411 C CA . GLU A 1 456 ? -32.646 -36.528 -28.133 1.00 90.88 456 GLU A CA 1
ATOM 3412 C C . GLU A 1 456 ? -31.383 -36.691 -27.279 1.00 90.88 456 GLU A C 1
ATOM 3414 O O . GLU A 1 456 ? -30.939 -35.722 -26.667 1.00 90.88 456 GLU A O 1
ATOM 3419 N N . SER A 1 457 ? -30.725 -37.857 -27.316 1.00 88.75 457 SER A N 1
ATOM 3420 C CA . SER A 1 457 ? -29.432 -38.054 -26.645 1.00 88.75 457 SER A CA 1
ATOM 3421 C C . SER A 1 457 ? -28.352 -37.104 -27.172 1.00 88.75 457 SER A C 1
ATOM 3423 O O . SER A 1 457 ? -27.577 -36.552 -26.392 1.00 88.75 457 SER A O 1
ATOM 3425 N N . ARG A 1 458 ? -28.309 -36.857 -28.489 1.00 91.19 458 ARG A N 1
ATOM 3426 C CA . ARG A 1 458 ? -27.362 -35.903 -29.088 1.00 91.19 458 ARG A CA 1
ATOM 3427 C C . ARG A 1 458 ? -27.682 -34.459 -28.695 1.00 91.19 458 ARG A C 1
ATOM 3429 O O . ARG A 1 458 ? -26.767 -33.697 -28.388 1.00 91.19 458 ARG A O 1
ATOM 3436 N N . ILE A 1 459 ? -28.967 -34.104 -28.675 1.00 91.31 459 ILE A N 1
ATOM 3437 C CA . ILE A 1 459 ? -29.460 -32.781 -28.260 1.00 91.31 459 ILE A CA 1
ATOM 3438 C C . ILE A 1 459 ? -29.126 -32.523 -26.783 1.00 91.31 459 ILE A C 1
ATOM 3440 O O . ILE A 1 459 ? -28.671 -31.435 -26.444 1.00 91.31 459 ILE A O 1
ATOM 3444 N N . LEU A 1 460 ? -29.271 -33.529 -25.915 1.00 90.75 460 LEU A N 1
ATOM 3445 C CA . LEU A 1 460 ? -28.917 -33.441 -24.497 1.00 90.75 460 LEU A CA 1
ATOM 3446 C C . LEU A 1 460 ? -27.428 -33.117 -24.291 1.00 90.75 460 LEU A C 1
ATOM 3448 O O . LEU A 1 460 ? -27.087 -32.232 -23.509 1.00 90.75 460 LEU A O 1
ATOM 3452 N N . VAL A 1 461 ? -26.535 -33.794 -25.021 1.00 90.81 461 VAL A N 1
ATOM 3453 C CA . VAL A 1 461 ? -25.085 -33.527 -24.957 1.00 90.81 461 VAL A CA 1
ATOM 3454 C C . VAL A 1 461 ? -24.765 -32.103 -25.420 1.00 90.81 461 VAL A C 1
ATOM 3456 O O . VAL A 1 461 ? -24.010 -31.395 -24.753 1.00 90.81 461 VAL A O 1
ATOM 3459 N N . GLN A 1 462 ? -25.365 -31.657 -26.528 1.00 91.56 462 GLN A N 1
ATOM 3460 C CA . GLN A 1 462 ? -25.203 -30.287 -27.027 1.00 91.56 462 GLN A CA 1
ATOM 3461 C C . GLN A 1 462 ? -25.715 -29.247 -26.020 1.00 91.56 462 GLN A C 1
ATOM 3463 O O . GLN A 1 462 ? -25.071 -28.217 -25.821 1.00 91.56 462 GLN A O 1
ATOM 3468 N N . PHE A 1 463 ? -26.830 -29.533 -25.342 1.00 93.25 463 PHE A N 1
ATOM 3469 C CA . PHE A 1 463 ? -27.386 -28.658 -24.314 1.00 93.25 463 PHE A CA 1
ATOM 3470 C C . PHE A 1 463 ? -26.431 -28.511 -23.134 1.00 93.25 463 PHE A C 1
ATOM 3472 O O . PHE A 1 463 ? -26.152 -27.392 -22.715 1.00 93.25 463 PHE A O 1
ATOM 3479 N N . PHE A 1 464 ? -25.863 -29.612 -22.635 1.00 91.94 464 PHE A N 1
ATOM 3480 C CA . PHE A 1 464 ? -24.891 -29.546 -21.543 1.00 91.94 464 PHE A CA 1
ATOM 3481 C C . PHE A 1 464 ? -23.627 -28.772 -21.920 1.00 91.94 464 PHE A C 1
ATOM 3483 O O . PHE A 1 464 ? -23.122 -28.001 -21.105 1.00 91.94 464 PHE A O 1
ATOM 3490 N N . GLN A 1 465 ? -23.132 -28.920 -23.151 1.00 91.38 465 GLN A N 1
ATOM 3491 C CA . GLN A 1 465 ? -22.008 -28.118 -23.643 1.00 91.38 465 GLN A CA 1
ATOM 3492 C C . GLN A 1 465 ? -22.358 -26.623 -23.678 1.00 91.38 465 GLN A C 1
ATOM 3494 O O . GLN A 1 465 ? -21.585 -25.800 -23.186 1.00 91.38 465 GLN A O 1
ATOM 3499 N N . ALA A 1 466 ? -23.541 -26.272 -24.191 1.00 91.38 466 ALA A N 1
ATOM 3500 C CA . ALA A 1 466 ? -24.014 -24.892 -24.235 1.00 91.38 466 ALA A CA 1
ATOM 3501 C C . ALA A 1 466 ? -24.236 -24.302 -22.831 1.00 91.38 466 ALA A C 1
ATOM 3503 O O . ALA A 1 466 ? -23.837 -23.165 -22.583 1.00 91.38 466 ALA A O 1
ATOM 3504 N N . ALA A 1 467 ? -24.803 -25.075 -21.902 1.00 90.38 467 ALA A N 1
ATOM 3505 C CA . ALA A 1 467 ? -25.011 -24.678 -20.512 1.00 90.38 467 ALA A CA 1
ATOM 3506 C C . ALA A 1 467 ? -23.682 -24.477 -19.767 1.00 90.38 467 ALA A C 1
ATOM 3508 O O . ALA A 1 467 ? -23.523 -23.488 -19.056 1.00 90.38 467 ALA A O 1
ATOM 3509 N N . LYS A 1 468 ? -22.694 -25.356 -19.986 1.00 88.81 468 LYS A N 1
ATOM 3510 C CA . LYS A 1 468 ? -21.336 -25.193 -19.444 1.00 88.81 468 LYS A CA 1
ATOM 3511 C C . LYS A 1 468 ? -20.674 -23.919 -19.971 1.00 88.81 468 LYS A C 1
ATOM 3513 O O . LYS A 1 468 ? -20.063 -23.184 -19.201 1.00 88.81 468 LYS A O 1
ATOM 3518 N N . GLN A 1 469 ? -20.817 -23.640 -21.268 1.00 90.19 469 GLN A N 1
ATOM 3519 C CA . GLN A 1 469 ? -20.289 -22.417 -21.873 1.00 90.19 469 GLN A CA 1
ATOM 3520 C C . GLN A 1 469 ? -20.989 -21.159 -21.336 1.00 90.19 469 GLN A C 1
ATOM 3522 O O . GLN A 1 469 ? -20.317 -20.164 -21.078 1.00 90.19 469 GLN A O 1
ATOM 3527 N N . LYS A 1 470 ? -22.312 -21.212 -21.121 1.00 93.12 470 LYS A N 1
ATOM 3528 C CA . LYS A 1 470 ? -23.079 -20.127 -20.495 1.00 93.12 470 LYS A CA 1
ATOM 3529 C C . LYS A 1 470 ? -22.573 -19.844 -19.079 1.00 93.12 470 LYS A C 1
ATOM 3531 O O . LYS A 1 470 ? -22.220 -18.708 -18.801 1.00 93.12 470 LYS A O 1
ATOM 3536 N N . ALA A 1 471 ? -22.467 -20.871 -18.234 1.00 84.44 471 ALA A N 1
ATOM 3537 C CA . ALA A 1 471 ? -21.982 -20.724 -16.860 1.00 84.44 471 ALA A CA 1
ATOM 3538 C C . ALA A 1 471 ? -20.563 -20.128 -16.807 1.00 84.44 471 ALA A C 1
ATOM 3540 O O . ALA A 1 471 ? -20.280 -19.262 -15.985 1.00 84.44 471 ALA A O 1
ATOM 3541 N N . ARG A 1 472 ? -19.685 -20.539 -17.734 1.00 80.88 472 ARG A N 1
ATOM 3542 C CA . ARG A 1 472 ? -18.347 -19.952 -17.880 1.00 80.88 472 ARG A CA 1
ATOM 3543 C C . ARG A 1 472 ? -18.403 -18.459 -18.222 1.00 80.88 472 ARG A C 1
ATOM 3545 O O . ARG A 1 472 ? -17.710 -17.676 -17.588 1.00 80.88 472 ARG A O 1
ATOM 3552 N N . LEU A 1 473 ? -19.213 -18.066 -19.208 1.00 86.69 473 LEU A N 1
ATOM 3553 C CA . LEU A 1 473 ? -19.363 -16.658 -19.599 1.00 86.69 473 LEU A CA 1
ATOM 3554 C C . LEU A 1 473 ? -19.995 -15.810 -18.483 1.00 86.69 473 LEU A C 1
ATOM 3556 O O . LEU A 1 473 ? -19.580 -14.676 -18.277 1.00 86.69 473 LEU A O 1
ATOM 3560 N N . GLU A 1 474 ? -20.968 -16.350 -17.744 1.00 87.56 474 GLU A N 1
ATOM 3561 C CA . GLU A 1 474 ? -21.569 -15.681 -16.580 1.00 87.56 474 GLU A CA 1
ATOM 3562 C C . GLU A 1 474 ? -20.532 -15.404 -15.490 1.00 87.56 474 GLU A C 1
ATOM 3564 O O . GLU A 1 474 ? -20.511 -14.307 -14.930 1.00 87.56 474 GLU A O 1
ATOM 3569 N N . GLN A 1 475 ? -19.645 -16.367 -15.236 1.00 74.38 475 GLN A N 1
ATOM 3570 C CA . GLN A 1 475 ? -18.536 -16.193 -14.308 1.00 74.38 475 GLN A CA 1
ATOM 3571 C C . GLN A 1 475 ? -17.541 -15.133 -14.807 1.00 74.38 475 GLN A C 1
ATOM 3573 O O . GLN A 1 475 ? -17.260 -14.191 -14.075 1.00 74.38 475 GLN A O 1
ATOM 3578 N N . GLU A 1 476 ? -17.104 -15.201 -16.072 1.00 76.50 476 GLU A N 1
ATOM 3579 C CA . GLU A 1 476 ? -16.205 -14.198 -16.676 1.00 76.50 476 GLU A CA 1
ATOM 3580 C C . GLU A 1 476 ? -16.791 -12.766 -16.598 1.00 76.50 476 GLU A C 1
ATOM 3582 O O . GLU A 1 476 ? -16.070 -11.806 -16.324 1.00 76.50 476 GLU A O 1
ATOM 3587 N N . VAL A 1 477 ? -18.109 -12.605 -16.784 1.00 83.94 477 VAL A N 1
ATOM 3588 C CA . VAL A 1 477 ? -18.804 -11.311 -16.636 1.00 83.94 477 VAL A CA 1
ATOM 3589 C C . VAL A 1 477 ? -18.853 -10.849 -15.178 1.00 83.94 477 VAL A C 1
ATOM 3591 O O . VAL A 1 477 ? -18.653 -9.663 -14.908 1.00 83.94 477 VAL A O 1
ATOM 3594 N N . ALA A 1 478 ? -19.145 -11.746 -14.234 1.00 74.94 478 ALA A N 1
ATOM 3595 C CA . ALA A 1 478 ? -19.157 -11.412 -12.810 1.00 74.94 478 ALA A CA 1
ATOM 3596 C C . ALA A 1 478 ? -17.770 -10.954 -12.332 1.00 74.94 478 ALA A C 1
ATOM 3598 O O . ALA A 1 478 ? -17.662 -9.956 -11.616 1.00 74.94 478 ALA A O 1
ATOM 3599 N N . ASP A 1 479 ? -16.725 -11.630 -12.799 1.00 68.81 479 ASP A N 1
ATOM 3600 C CA . ASP A 1 479 ? -15.336 -11.318 -12.483 1.00 68.81 479 ASP A CA 1
ATOM 3601 C C . ASP A 1 479 ? -14.930 -9.958 -13.068 1.00 68.81 479 ASP A C 1
ATOM 3603 O O . ASP A 1 479 ? -14.403 -9.106 -12.351 1.00 68.81 479 ASP A O 1
ATOM 3607 N N . GLY A 1 480 ? -15.269 -9.696 -14.335 1.00 71.31 480 GLY A N 1
ATOM 3608 C CA . GLY A 1 480 ? -15.012 -8.400 -14.967 1.00 71.31 480 GLY A CA 1
ATOM 3609 C C . GLY A 1 480 ? -15.756 -7.234 -14.298 1.00 71.31 480 GLY A C 1
ATOM 3610 O O . GLY A 1 480 ? -15.210 -6.137 -14.192 1.00 71.31 480 GLY A O 1
ATOM 3611 N N . LYS A 1 481 ? -16.978 -7.454 -13.787 1.00 78.12 481 LYS A N 1
ATOM 3612 C CA . LYS A 1 481 ? -17.712 -6.441 -13.002 1.00 78.12 481 LYS A CA 1
ATOM 3613 C C . LYS A 1 481 ? -16.987 -6.078 -11.707 1.00 78.12 481 LYS A C 1
ATOM 3615 O O . LYS A 1 481 ? -16.940 -4.897 -11.371 1.00 78.12 481 LYS A O 1
ATOM 3620 N N . ARG A 1 482 ? -16.433 -7.071 -11.001 1.00 71.12 482 ARG A N 1
ATOM 3621 C CA . ARG A 1 482 ? -15.627 -6.842 -9.791 1.00 71.12 482 ARG A CA 1
ATOM 3622 C C . ARG A 1 482 ? -14.368 -6.048 -10.117 1.00 71.12 482 ARG A C 1
ATOM 3624 O O . ARG A 1 482 ? -14.184 -4.985 -9.547 1.00 71.12 482 ARG A O 1
ATOM 3631 N N . GLU A 1 483 ? -13.601 -6.467 -11.128 1.00 67.25 483 GLU A N 1
ATOM 3632 C CA . GLU A 1 483 ? -12.386 -5.751 -11.556 1.00 67.25 483 GLU A CA 1
ATOM 3633 C C . GLU A 1 483 ? -12.649 -4.261 -11.854 1.00 67.25 483 GLU A C 1
ATOM 3635 O O . GLU A 1 483 ? -11.877 -3.396 -11.441 1.00 67.25 483 GLU A O 1
ATOM 3640 N N . VAL A 1 484 ? -13.751 -3.941 -12.544 1.00 76.44 484 VAL A N 1
ATOM 3641 C CA . VAL A 1 484 ? -14.146 -2.549 -12.828 1.00 76.44 484 VAL A CA 1
ATOM 3642 C C . VAL A 1 484 ? -14.514 -1.781 -11.555 1.00 76.44 484 VAL A C 1
ATOM 3644 O O . VAL A 1 484 ? -14.177 -0.601 -11.441 1.00 76.44 484 VAL A O 1
ATOM 3647 N N . ALA A 1 485 ? -15.222 -2.414 -10.617 1.00 72.12 485 ALA A N 1
ATOM 3648 C CA . ALA A 1 485 ? -15.605 -1.788 -9.354 1.00 72.12 485 ALA A CA 1
ATOM 3649 C C . ALA A 1 485 ? -14.376 -1.477 -8.489 1.00 72.12 485 ALA A C 1
ATOM 3651 O O . ALA A 1 485 ? -14.244 -0.355 -7.999 1.00 72.12 485 ALA A O 1
ATOM 3652 N N . ASP A 1 486 ? -13.455 -2.431 -8.382 1.00 65.31 486 ASP A N 1
ATOM 3653 C CA . ASP A 1 486 ? -12.251 -2.316 -7.561 1.00 65.31 486 ASP A CA 1
ATOM 3654 C C . ASP A 1 486 ? -11.310 -1.236 -8.110 1.00 65.31 486 ASP A C 1
ATOM 3656 O O . ASP A 1 486 ? -10.877 -0.352 -7.373 1.00 65.31 486 ASP A O 1
ATOM 3660 N N . LEU A 1 487 ? -11.076 -1.217 -9.430 1.00 67.06 487 LEU A N 1
ATOM 3661 C CA . LEU A 1 487 ? -10.336 -0.135 -10.098 1.00 67.06 487 LEU A CA 1
ATOM 3662 C C . LEU A 1 487 ? -10.985 1.238 -9.867 1.00 67.06 487 LEU A C 1
ATOM 3664 O O . LEU A 1 487 ? -10.290 2.239 -9.699 1.00 67.06 487 LEU A O 1
ATOM 3668 N N . GLY A 1 488 ? -12.319 1.288 -9.851 1.00 73.00 488 GLY A N 1
ATOM 3669 C CA . GLY A 1 488 ? -13.073 2.500 -9.547 1.00 73.00 488 GLY A CA 1
ATOM 3670 C C . GLY A 1 488 ? -12.866 2.989 -8.112 1.00 73.00 488 GLY A C 1
ATOM 3671 O O . GLY A 1 488 ? -12.727 4.193 -7.911 1.00 73.00 488 GLY A O 1
ATOM 3672 N N . GLN A 1 489 ? -12.814 2.080 -7.134 1.00 66.12 489 GLN A N 1
ATOM 3673 C CA . GLN A 1 489 ? -12.528 2.419 -5.735 1.00 66.12 489 GLN A CA 1
ATOM 3674 C C . GLN A 1 489 ? -11.084 2.878 -5.540 1.00 66.12 489 GLN A C 1
ATOM 3676 O O . GLN A 1 489 ? -10.856 3.883 -4.874 1.00 66.12 489 GLN A O 1
ATOM 3681 N N . MET A 1 490 ? -10.119 2.205 -6.170 1.00 64.75 490 MET A N 1
ATOM 3682 C CA . MET A 1 490 ? -8.712 2.613 -6.129 1.00 64.75 490 MET A CA 1
ATOM 3683 C C . MET A 1 490 ? -8.514 4.035 -6.660 1.00 64.75 490 MET A C 1
ATOM 3685 O O . MET A 1 490 ? -7.841 4.840 -6.026 1.00 64.75 490 MET A O 1
ATOM 3689 N N . LEU A 1 491 ? -9.168 4.379 -7.775 1.00 66.50 491 LEU A N 1
ATOM 3690 C CA . LEU A 1 491 ? -9.124 5.733 -8.334 1.00 66.50 491 LEU A CA 1
ATOM 3691 C C . LEU A 1 491 ? -9.726 6.792 -7.385 1.00 66.50 491 LEU A C 1
ATOM 3693 O O . LEU A 1 491 ? -9.352 7.957 -7.460 1.00 66.50 491 LEU A O 1
ATOM 3697 N N . GLN A 1 492 ? -10.663 6.406 -6.511 1.00 61.91 492 GLN A N 1
ATOM 3698 C CA . GLN A 1 492 ? -11.287 7.298 -5.524 1.00 61.91 492 GLN A CA 1
ATOM 3699 C C . GLN A 1 492 ? -10.486 7.417 -4.219 1.00 61.91 492 GLN A C 1
ATOM 3701 O O . GLN A 1 492 ? -10.620 8.425 -3.533 1.00 61.91 492 GLN A O 1
ATOM 3706 N N . GLY A 1 493 ? -9.686 6.406 -3.864 1.00 52.44 493 GLY A N 1
ATOM 3707 C CA . GLY A 1 493 ? -8.836 6.412 -2.666 1.00 52.44 493 GLY A CA 1
ATOM 3708 C C . GLY A 1 493 ? -7.539 7.213 -2.823 1.00 52.44 493 GLY A C 1
ATOM 3709 O O . GLY A 1 493 ? -7.016 7.720 -1.837 1.00 52.44 493 GLY A O 1
ATOM 3710 N N . ASP A 1 494 ? -7.062 7.388 -4.057 1.00 49.47 494 ASP A N 1
ATOM 3711 C CA . ASP A 1 494 ? -5.785 8.034 -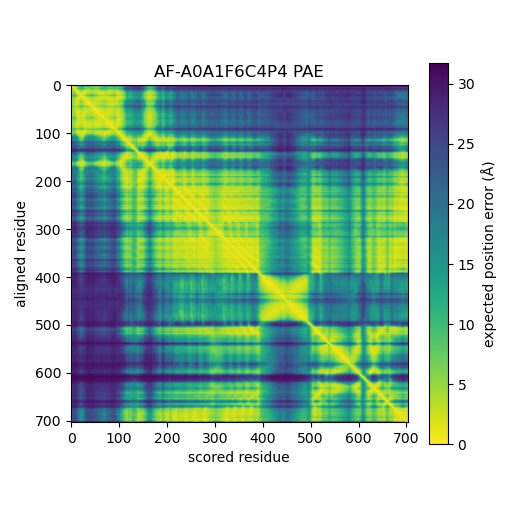4.406 1.00 49.47 494 ASP A CA 1
ATOM 3712 C C . ASP A 1 494 ? -5.872 9.583 -4.455 1.00 49.47 494 ASP A C 1
ATOM 3714 O O . ASP A 1 494 ? -5.170 10.237 -5.226 1.00 49.47 494 ASP A O 1
ATOM 3718 N N . THR A 1 495 ? -6.748 10.211 -3.659 1.00 35.16 495 THR A N 1
ATOM 3719 C CA . THR A 1 495 ? -6.876 11.686 -3.577 1.00 35.16 495 THR A CA 1
ATOM 3720 C C . THR A 1 495 ? -5.835 12.341 -2.653 1.00 35.16 495 THR A C 1
ATOM 3722 O O . THR A 1 495 ? -6.057 13.446 -2.165 1.00 35.16 495 THR A O 1
ATOM 3725 N N . GLY A 1 496 ? -4.723 11.656 -2.377 1.00 38.94 496 GLY A N 1
ATOM 3726 C CA . GLY A 1 496 ? -3.665 12.100 -1.471 1.00 38.94 496 GLY A CA 1
ATOM 3727 C C . GLY A 1 496 ? -2.671 13.055 -2.129 1.00 38.94 496 GLY A C 1
ATOM 3728 O O . GLY A 1 496 ? -1.958 12.672 -3.049 1.00 38.94 496 GLY A O 1
ATOM 3729 N N . GLU A 1 497 ? -2.703 14.288 -1.626 1.00 36.12 497 GLU A N 1
ATOM 3730 C CA . GLU A 1 497 ? -1.712 15.373 -1.609 1.00 36.12 497 GLU A CA 1
ATOM 3731 C C . GLU A 1 497 ? -0.408 15.154 -2.396 1.00 36.12 497 GLU A C 1
ATOM 3733 O O . GLU A 1 497 ? 0.416 14.296 -2.080 1.00 36.12 497 GLU A O 1
ATOM 3738 N N . GLY A 1 498 ? -0.209 16.010 -3.406 1.00 33.75 498 GLY A N 1
ATOM 3739 C CA . GLY A 1 498 ? 1.072 16.173 -4.081 1.00 33.75 498 GLY A CA 1
ATOM 3740 C C . GLY A 1 498 ? 2.172 16.453 -3.060 1.00 33.75 498 GLY A C 1
ATOM 3741 O O . GLY A 1 498 ? 2.019 17.323 -2.203 1.00 33.75 498 GLY A O 1
ATOM 3742 N N . GLY A 1 499 ? 3.244 15.664 -3.143 1.00 34.38 499 GLY A N 1
ATOM 3743 C CA . GLY A 1 499 ? 4.396 15.771 -2.257 1.00 34.38 499 GLY A CA 1
ATOM 3744 C C . GLY A 1 499 ? 5.004 17.171 -2.264 1.00 34.38 499 GLY A C 1
ATOM 3745 O O . GLY A 1 499 ? 4.916 17.896 -3.255 1.00 34.38 499 GLY A O 1
ATOM 3746 N N . GLU A 1 500 ? 5.607 17.523 -1.129 1.00 33.47 500 GLU A N 1
ATOM 3747 C CA . GLU A 1 500 ? 6.275 18.798 -0.886 1.00 33.47 500 GLU A CA 1
ATOM 3748 C C . GLU A 1 500 ? 7.195 19.192 -2.053 1.00 33.47 500 GLU A C 1
ATOM 3750 O O . GLU A 1 500 ? 8.176 18.514 -2.372 1.00 33.47 500 GLU A O 1
ATOM 3755 N N . GLU A 1 501 ? 6.881 20.324 -2.686 1.00 37.94 501 GLU A N 1
ATOM 3756 C CA . GLU A 1 501 ? 7.762 20.979 -3.645 1.00 37.94 501 GLU A CA 1
ATOM 3757 C C . GLU A 1 501 ? 9.041 21.442 -2.925 1.00 37.94 501 GLU A C 1
ATOM 3759 O O . GLU A 1 501 ? 8.993 22.329 -2.074 1.00 37.94 501 GLU A O 1
ATOM 3764 N N . GLY A 1 502 ? 10.203 20.889 -3.299 1.00 48.12 502 GLY A N 1
ATOM 3765 C CA . GLY A 1 502 ? 11.491 21.564 -3.073 1.00 48.12 502 GLY A CA 1
ATOM 3766 C C . GLY A 1 502 ? 12.612 20.802 -2.359 1.00 48.12 502 GLY A C 1
ATOM 3767 O O . GLY A 1 502 ? 13.658 21.407 -2.132 1.00 48.12 502 GLY A O 1
ATOM 3768 N N . ALA A 1 503 ? 12.473 19.515 -2.025 1.00 54.53 503 ALA A N 1
ATOM 3769 C CA . ALA A 1 503 ? 13.603 18.748 -1.486 1.00 54.53 503 ALA A CA 1
ATOM 3770 C C . ALA A 1 503 ? 14.645 18.425 -2.579 1.00 54.53 503 ALA A C 1
ATOM 3772 O O . ALA A 1 503 ? 14.294 18.050 -3.699 1.00 54.53 503 ALA A O 1
ATOM 3773 N N . ALA A 1 504 ? 15.937 18.572 -2.261 1.00 64.75 504 ALA A N 1
ATOM 3774 C CA . ALA A 1 504 ? 17.020 18.138 -3.143 1.00 64.75 504 ALA A CA 1
ATOM 3775 C C . ALA A 1 504 ? 16.976 16.612 -3.323 1.00 64.75 504 ALA A C 1
ATOM 3777 O O . ALA A 1 504 ? 16.752 15.877 -2.361 1.00 64.75 504 ALA A O 1
ATOM 3778 N N . LEU A 1 505 ? 17.204 16.145 -4.551 1.00 78.81 505 LEU A N 1
ATOM 3779 C CA . LEU A 1 505 ? 17.259 14.719 -4.862 1.00 78.81 505 LEU A CA 1
ATOM 3780 C C . LEU A 1 505 ? 18.700 14.239 -4.714 1.00 78.81 505 LEU A C 1
ATOM 3782 O O . LEU A 1 505 ? 19.616 14.797 -5.321 1.00 78.81 505 LEU A O 1
ATOM 3786 N N . GLU A 1 506 ? 18.905 13.192 -3.922 1.00 83.56 506 GLU A N 1
ATOM 3787 C CA . GLU A 1 506 ? 20.239 12.666 -3.625 1.00 83.56 506 GLU A CA 1
ATOM 3788 C C . GLU A 1 506 ? 20.375 11.216 -4.100 1.00 83.56 506 GLU A C 1
ATOM 3790 O O . GLU A 1 506 ? 19.549 10.363 -3.777 1.00 83.56 506 GLU A O 1
ATOM 3795 N N . ALA A 1 507 ? 21.424 10.934 -4.873 1.00 87.69 507 ALA A N 1
ATOM 3796 C CA . ALA A 1 507 ? 21.810 9.601 -5.310 1.00 87.69 507 ALA A CA 1
ATOM 3797 C C . ALA A 1 507 ? 23.215 9.259 -4.787 1.00 87.69 507 ALA A C 1
ATOM 3799 O O . ALA A 1 507 ? 24.220 9.761 -5.286 1.00 87.69 507 ALA A O 1
ATOM 3800 N N . CYS A 1 508 ? 23.294 8.382 -3.789 1.00 89.38 508 CYS A N 1
ATOM 3801 C CA . CYS A 1 508 ? 24.551 7.964 -3.166 1.00 89.38 508 CYS A CA 1
ATOM 3802 C C . CYS A 1 508 ? 24.995 6.596 -3.685 1.00 89.38 508 CYS A C 1
ATOM 3804 O O . CYS A 1 508 ? 24.235 5.629 -3.597 1.00 89.38 508 CYS A O 1
ATOM 3806 N N . VAL A 1 509 ? 26.237 6.505 -4.171 1.00 90.75 509 VAL A N 1
ATOM 3807 C CA . VAL A 1 509 ? 26.823 5.271 -4.707 1.00 90.75 509 VAL A CA 1
ATOM 3808 C C . VAL A 1 509 ? 28.073 4.885 -3.914 1.00 90.75 509 VAL A C 1
ATOM 3810 O O . VAL A 1 509 ? 29.008 5.672 -3.791 1.00 90.75 509 VAL A O 1
ATOM 3813 N N . GLY A 1 510 ? 28.084 3.669 -3.365 1.00 88.12 510 GLY A N 1
ATOM 3814 C CA . GLY A 1 510 ? 29.212 3.105 -2.613 1.00 88.12 510 GLY A CA 1
ATOM 3815 C C . GLY A 1 510 ? 30.219 2.329 -3.457 1.00 88.12 510 GLY A C 1
ATOM 3816 O O . GLY A 1 510 ? 31.290 1.998 -2.969 1.00 88.12 510 GLY A O 1
ATOM 3817 N N . GLY A 1 511 ? 29.880 2.004 -4.704 1.00 89.25 511 GLY A N 1
ATOM 3818 C CA . GLY A 1 511 ? 30.780 1.367 -5.658 1.00 89.25 511 GLY A CA 1
ATOM 3819 C C . GLY A 1 511 ? 31.261 2.326 -6.742 1.00 89.25 511 GLY A C 1
ATOM 3820 O O . GLY A 1 511 ? 31.513 3.509 -6.517 1.00 89.25 511 GLY A O 1
ATOM 3821 N N . THR A 1 512 ? 31.413 1.793 -7.951 1.00 90.75 512 THR A N 1
ATOM 3822 C CA . THR A 1 512 ? 31.786 2.576 -9.134 1.00 90.75 512 THR A CA 1
ATOM 3823 C C . THR A 1 512 ? 30.540 2.986 -9.911 1.00 90.75 512 THR A C 1
ATOM 3825 O O . THR A 1 512 ? 29.679 2.153 -10.195 1.00 90.75 512 THR A O 1
ATOM 3828 N N . VAL A 1 513 ? 30.464 4.261 -10.281 1.00 91.31 513 VAL A N 1
ATOM 3829 C CA . VAL A 1 513 ? 29.562 4.781 -11.306 1.00 91.31 513 VAL A CA 1
ATOM 3830 C C . VAL A 1 513 ? 30.252 4.607 -12.652 1.00 91.31 513 VAL A C 1
ATOM 3832 O O . VAL A 1 513 ? 31.290 5.221 -12.901 1.00 91.31 513 VAL A O 1
ATOM 3835 N N . TYR A 1 514 ? 29.718 3.729 -13.494 1.00 92.00 514 TYR A N 1
ATOM 3836 C CA . TYR A 1 514 ? 30.326 3.376 -14.773 1.00 92.00 514 TYR A CA 1
ATOM 3837 C C . TYR A 1 514 ? 29.908 4.308 -15.921 1.00 92.00 514 TYR A C 1
ATOM 3839 O O . TYR A 1 514 ? 28.836 4.925 -15.874 1.00 92.00 514 TYR A O 1
ATOM 3847 N N . PRO A 1 515 ? 30.712 4.362 -17.000 1.00 87.06 515 PRO A N 1
ATOM 3848 C CA . PRO A 1 515 ? 30.289 4.960 -18.257 1.00 87.06 515 PRO A CA 1
ATOM 3849 C C . PRO A 1 515 ? 29.002 4.300 -18.767 1.00 87.06 515 PRO A C 1
ATOM 3851 O O . PRO A 1 515 ? 28.864 3.081 -18.728 1.00 87.06 515 PRO A O 1
ATOM 3854 N N . GLY A 1 516 ? 28.044 5.105 -19.230 1.00 86.12 516 GLY A N 1
ATOM 3855 C CA . GLY A 1 516 ? 26.699 4.635 -19.606 1.00 86.12 516 GLY A CA 1
ATOM 3856 C C . GLY A 1 516 ? 25.607 4.969 -18.585 1.00 86.12 516 GLY A C 1
ATOM 3857 O O . GLY A 1 516 ? 24.420 4.857 -18.899 1.00 86.12 516 GLY A O 1
ATOM 3858 N N . VAL A 1 517 ? 25.987 5.464 -17.402 1.00 90.88 517 VAL A N 1
ATOM 3859 C CA . VAL A 1 517 ? 25.054 6.107 -16.471 1.00 90.88 517 VAL A CA 1
ATOM 3860 C C . VAL A 1 517 ? 24.669 7.489 -16.999 1.00 90.88 517 VAL A C 1
ATOM 3862 O O . VAL A 1 517 ? 25.530 8.319 -17.308 1.00 90.88 517 VAL A O 1
ATOM 3865 N N . LEU A 1 518 ? 23.362 7.725 -17.102 1.00 90.38 518 LEU A N 1
ATOM 3866 C CA . LEU A 1 518 ? 22.764 8.968 -17.579 1.00 90.38 518 LEU A CA 1
ATOM 3867 C C . LEU A 1 518 ? 21.864 9.541 -16.489 1.00 90.38 518 LEU A C 1
ATOM 3869 O O . LEU A 1 518 ? 20.914 8.883 -16.075 1.00 90.38 518 LEU A O 1
ATOM 3873 N N . VAL A 1 519 ? 22.115 10.771 -16.060 1.00 88.94 519 VAL A N 1
ATOM 3874 C CA . VAL A 1 519 ? 21.155 11.532 -15.251 1.00 88.94 519 VAL A CA 1
ATOM 3875 C C . VAL A 1 519 ? 20.328 12.372 -16.205 1.00 88.94 519 VAL A C 1
ATOM 3877 O O . VAL A 1 519 ? 20.877 13.103 -17.025 1.00 88.94 519 VAL A O 1
ATOM 3880 N N . GLU A 1 520 ? 19.012 12.259 -16.132 1.00 86.62 520 GLU A N 1
ATOM 3881 C CA . GLU A 1 520 ? 18.098 12.910 -17.054 1.00 86.62 520 GLU A CA 1
ATOM 3882 C C . GLU A 1 520 ? 17.090 13.756 -16.306 1.00 86.62 520 GLU A C 1
ATOM 3884 O O . GLU A 1 520 ? 16.373 13.269 -15.438 1.00 86.62 520 GLU A O 1
ATOM 3889 N N . LEU A 1 521 ? 16.995 15.013 -16.714 1.00 81.12 521 LEU A N 1
ATOM 3890 C CA . LEU A 1 521 ? 16.002 15.950 -16.233 1.00 81.12 521 LEU A CA 1
ATOM 3891 C C . LEU A 1 521 ? 15.083 16.340 -17.375 1.00 81.12 521 LEU A C 1
ATOM 3893 O O . LEU A 1 521 ? 15.548 16.880 -18.377 1.00 81.12 521 LEU A O 1
ATOM 3897 N N . VAL A 1 522 ? 13.786 16.102 -17.211 1.00 78.25 522 VAL A N 1
ATOM 3898 C CA . VAL A 1 522 ? 12.767 16.453 -18.203 1.00 78.25 522 VAL A CA 1
ATOM 3899 C C . VAL A 1 522 ? 11.804 17.462 -17.598 1.00 78.25 522 VAL A C 1
ATOM 3901 O O . VAL A 1 522 ? 11.176 17.186 -16.581 1.00 78.25 522 VAL A O 1
ATOM 3904 N N . ARG A 1 523 ? 11.670 18.628 -18.234 1.00 78.31 523 ARG A N 1
ATOM 3905 C CA . ARG A 1 523 ? 10.727 19.674 -17.818 1.00 78.31 523 ARG A CA 1
ATOM 3906 C C . ARG A 1 523 ? 10.252 20.520 -19.004 1.00 78.31 523 ARG A C 1
ATOM 3908 O O . ARG A 1 523 ? 10.877 20.478 -20.069 1.00 78.31 523 ARG A O 1
ATOM 3915 N N . PRO A 1 524 ? 9.156 21.287 -18.866 1.00 81.12 524 PRO A N 1
ATOM 3916 C CA . PRO A 1 524 ? 8.837 22.350 -19.813 1.00 81.12 524 PRO A CA 1
ATOM 3917 C C . PRO A 1 524 ? 10.015 23.325 -19.959 1.00 81.12 524 PRO A C 1
ATOM 3919 O O . PRO A 1 524 ? 10.686 23.643 -18.984 1.00 81.12 524 PRO A O 1
ATOM 3922 N N . LEU A 1 525 ? 10.270 23.794 -21.180 1.00 83.25 525 LEU A N 1
ATOM 3923 C CA . LEU A 1 525 ? 11.328 24.760 -21.471 1.00 83.25 525 LEU A CA 1
ATOM 3924 C C . LEU A 1 525 ? 10.971 26.126 -20.865 1.00 83.25 525 LEU A C 1
ATOM 3926 O O . LEU A 1 525 ? 10.001 26.762 -21.294 1.00 83.25 525 LEU A O 1
ATOM 3930 N N . GLU A 1 526 ? 11.769 26.588 -19.906 1.00 83.06 526 GLU A N 1
ATOM 3931 C CA . GLU A 1 526 ? 11.540 27.842 -19.186 1.00 83.06 526 GLU A CA 1
ATOM 3932 C C . GLU A 1 526 ? 12.219 29.034 -19.864 1.00 83.06 526 GLU A C 1
ATOM 3934 O O . GLU A 1 526 ? 13.086 28.890 -20.726 1.00 83.06 526 GLU A O 1
ATOM 3939 N N . THR A 1 527 ? 11.838 30.249 -19.463 1.00 81.25 527 THR A N 1
ATOM 3940 C CA . THR A 1 527 ? 12.458 31.483 -19.968 1.00 81.25 527 THR A CA 1
ATOM 3941 C C . THR A 1 527 ? 13.939 31.577 -19.620 1.00 81.25 527 THR A C 1
ATOM 3943 O O . THR A 1 527 ? 14.704 32.070 -20.441 1.00 81.25 527 THR A O 1
ATOM 3946 N N . ALA A 1 528 ? 14.341 31.073 -18.449 1.00 78.00 528 ALA A N 1
ATOM 3947 C CA . ALA A 1 528 ? 15.735 31.072 -18.008 1.00 78.00 528 ALA A CA 1
ATOM 3948 C C . ALA A 1 528 ? 16.643 30.197 -18.895 1.00 78.00 528 ALA A C 1
ATOM 3950 O O . ALA A 1 528 ? 17.817 30.510 -19.056 1.00 78.00 528 ALA A O 1
ATOM 3951 N N . ASP A 1 529 ? 16.099 29.147 -19.524 1.00 79.94 529 ASP A N 1
ATOM 3952 C CA . ASP A 1 529 ? 16.868 28.247 -20.392 1.00 79.94 529 ASP A CA 1
ATOM 3953 C C . ASP A 1 529 ? 17.153 28.863 -21.777 1.00 79.94 529 ASP A C 1
ATOM 3955 O O . ASP A 1 529 ? 18.091 28.469 -22.467 1.00 79.94 529 ASP A O 1
ATOM 3959 N N . LEU A 1 530 ? 16.333 29.819 -22.231 1.00 83.81 530 LEU A N 1
ATOM 3960 C CA . LEU A 1 530 ? 16.311 30.271 -23.630 1.00 83.81 530 LEU A CA 1
ATOM 3961 C C . LEU A 1 530 ? 17.628 30.889 -24.114 1.00 83.81 530 LEU A C 1
ATOM 3963 O O . LEU A 1 530 ? 17.930 30.807 -25.309 1.00 83.81 530 LEU A O 1
ATOM 3967 N N . GLU A 1 531 ? 18.386 31.494 -23.202 1.00 81.00 531 GLU A N 1
ATOM 3968 C CA . GLU A 1 531 ? 19.644 32.187 -23.490 1.00 81.00 531 GLU A CA 1
ATOM 3969 C C . GLU A 1 531 ? 20.873 31.262 -23.442 1.00 81.00 531 GLU A C 1
ATOM 3971 O O . GLU A 1 531 ? 21.969 31.688 -23.815 1.00 81.00 531 GLU A O 1
ATOM 3976 N N . GLU A 1 532 ? 20.717 29.990 -23.046 1.00 81.75 532 GLU A N 1
ATOM 3977 C CA . GLU A 1 532 ? 21.838 29.048 -22.981 1.00 81.75 532 GLU A CA 1
ATOM 3978 C C . GLU A 1 532 ? 22.477 28.838 -24.361 1.00 81.75 532 GLU A C 1
ATOM 3980 O O . GLU A 1 532 ? 21.805 28.528 -25.353 1.00 81.75 532 GLU A O 1
ATOM 3985 N N . LYS A 1 533 ? 23.807 28.989 -24.413 1.00 81.62 533 LYS A N 1
ATOM 3986 C CA . LYS A 1 533 ? 24.606 28.770 -25.620 1.00 81.62 533 LYS A CA 1
ATOM 3987 C C . LYS A 1 533 ? 24.852 27.284 -25.826 1.00 81.62 533 LYS A C 1
ATOM 3989 O O . LYS A 1 533 ? 25.436 26.614 -24.975 1.00 81.62 533 LYS A O 1
ATOM 3994 N N . VAL A 1 534 ? 24.456 26.791 -26.992 1.00 84.00 534 VAL A N 1
ATOM 3995 C CA . VAL A 1 534 ? 24.553 25.378 -27.344 1.00 84.00 534 VAL A CA 1
ATOM 3996 C C . VAL A 1 534 ? 25.066 25.158 -28.762 1.00 84.00 534 VAL A C 1
ATOM 3998 O O . VAL A 1 534 ? 24.940 26.010 -29.640 1.00 84.00 534 VAL A O 1
ATOM 4001 N N . LEU A 1 535 ? 25.617 23.974 -28.997 1.00 83.75 535 LEU A N 1
ATOM 4002 C CA . LEU A 1 535 ? 26.063 23.466 -30.286 1.00 83.75 535 LEU A CA 1
ATOM 4003 C C . LEU A 1 535 ? 25.077 22.404 -30.775 1.00 83.75 535 LEU A C 1
ATOM 4005 O O . LEU A 1 535 ? 24.760 21.461 -30.054 1.00 83.75 535 LEU A O 1
ATOM 4009 N N . ARG A 1 536 ? 24.615 22.495 -32.022 1.00 80.88 536 ARG A N 1
ATOM 4010 C CA . ARG A 1 536 ? 23.808 21.418 -32.621 1.00 80.88 536 ARG A CA 1
ATOM 4011 C C . ARG A 1 536 ? 24.665 20.207 -32.985 1.00 80.88 536 ARG A C 1
ATOM 4013 O O . ARG A 1 536 ? 25.622 20.360 -33.747 1.00 80.88 536 ARG A O 1
ATOM 4020 N N . LYS A 1 537 ? 24.236 19.000 -32.584 1.00 76.50 537 LYS A N 1
ATOM 4021 C CA . LYS A 1 537 ? 24.873 17.742 -33.032 1.00 76.50 537 LYS A CA 1
ATOM 4022 C C . LYS A 1 537 ? 24.782 17.558 -34.552 1.00 76.50 537 LYS A C 1
ATOM 4024 O O . LYS A 1 537 ? 25.765 17.208 -35.193 1.00 76.50 537 LYS A O 1
ATOM 4029 N N . ALA A 1 538 ? 23.631 17.866 -35.153 1.00 63.44 538 ALA A N 1
ATOM 4030 C CA . ALA A 1 538 ? 23.359 17.589 -36.568 1.00 63.44 538 ALA A CA 1
ATOM 4031 C C . ALA A 1 538 ? 23.856 18.661 -37.573 1.00 63.44 538 ALA A C 1
ATOM 4033 O O . ALA A 1 538 ? 23.507 18.590 -38.748 1.00 63.44 538 ALA A O 1
ATOM 4034 N N . GLY A 1 539 ? 24.635 19.672 -37.152 1.00 57.47 539 GLY A N 1
ATOM 4035 C CA . GLY A 1 539 ? 24.843 20.898 -37.950 1.00 57.47 539 GLY A CA 1
ATOM 4036 C C . GLY A 1 539 ? 26.262 21.475 -38.014 1.00 57.47 539 GLY A C 1
ATOM 4037 O O . GLY A 1 539 ? 26.407 22.638 -38.381 1.00 57.47 539 GLY A O 1
ATOM 4038 N N . GLY A 1 540 ? 27.300 20.716 -37.650 1.00 56.25 540 GLY A N 1
ATOM 4039 C CA . GLY A 1 540 ? 28.695 21.158 -37.815 1.00 56.25 540 GLY A CA 1
ATOM 4040 C C . GLY A 1 540 ? 29.187 22.202 -36.801 1.00 56.25 540 GLY A C 1
ATOM 4041 O O . GLY A 1 540 ? 30.042 23.012 -37.140 1.00 56.25 540 GLY A O 1
ATOM 4042 N N . GLY A 1 541 ? 28.665 22.201 -35.568 1.00 61.16 541 GLY A N 1
ATOM 4043 C CA . GLY A 1 541 ? 29.255 22.974 -34.463 1.00 61.16 541 GLY A CA 1
ATOM 4044 C C . GLY A 1 541 ? 28.948 24.477 -34.454 1.00 61.16 541 GLY A C 1
ATOM 4045 O O . GLY A 1 541 ? 29.685 25.251 -33.851 1.00 61.16 541 GLY A O 1
ATOM 4046 N N . ARG A 1 542 ? 27.863 24.927 -35.096 1.00 74.19 542 ARG A N 1
ATOM 4047 C CA . ARG A 1 542 ? 27.401 26.315 -34.938 1.00 74.19 542 ARG A CA 1
ATOM 4048 C C . ARG A 1 542 ? 26.834 26.527 -33.530 1.00 74.19 542 ARG A C 1
ATOM 4050 O O . ARG A 1 542 ? 25.871 25.856 -33.155 1.00 74.19 542 ARG A O 1
ATOM 4057 N N . VAL A 1 543 ? 27.400 27.489 -32.797 1.00 78.81 543 VAL A N 1
ATOM 4058 C CA . VAL A 1 543 ? 26.843 27.976 -31.526 1.00 78.81 543 VAL A CA 1
ATOM 4059 C C . VAL A 1 543 ? 25.557 28.756 -31.813 1.00 78.81 543 VAL A C 1
ATOM 4061 O O . VAL A 1 543 ? 25.543 29.644 -32.668 1.00 78.81 543 VAL A O 1
ATOM 4064 N N . CYS A 1 544 ? 24.481 28.412 -31.116 1.00 82.88 544 CYS A N 1
ATOM 4065 C CA . CYS A 1 544 ? 23.163 29.045 -31.186 1.00 82.88 544 CYS A CA 1
ATOM 4066 C C . CYS A 1 544 ? 22.520 29.067 -29.791 1.00 82.88 544 CYS A C 1
ATOM 4068 O O . CYS A 1 544 ? 23.053 28.465 -28.857 1.00 82.88 544 CYS A O 1
ATOM 4070 N N . SER A 1 545 ? 21.401 29.775 -29.633 1.00 86.75 545 SER A N 1
ATOM 4071 C CA . SER A 1 545 ? 20.632 29.762 -28.380 1.00 86.75 545 SER A CA 1
ATOM 4072 C C . SER A 1 545 ? 19.495 28.740 -28.421 1.00 86.75 545 SER A C 1
ATOM 4074 O O . SER A 1 545 ? 18.984 28.389 -29.492 1.00 86.75 545 SER A O 1
ATOM 4076 N N . LEU A 1 546 ? 19.031 28.295 -27.249 1.00 86.31 546 LEU A N 1
ATOM 4077 C CA . LEU A 1 546 ? 17.840 27.441 -27.159 1.00 86.31 546 LEU A CA 1
ATOM 4078 C C . LEU A 1 546 ? 16.585 28.118 -27.730 1.00 86.31 546 LEU A C 1
ATOM 4080 O O . LEU A 1 546 ? 15.711 27.438 -28.272 1.00 86.31 546 LEU A O 1
ATOM 4084 N N . GLN A 1 547 ? 16.508 29.451 -27.697 1.00 88.75 547 GLN A N 1
ATOM 4085 C CA . GLN A 1 547 ? 15.435 30.213 -28.337 1.00 88.75 547 GLN A CA 1
ATOM 4086 C C . GLN A 1 547 ? 15.398 30.052 -29.865 1.00 88.75 547 GLN A C 1
ATOM 4088 O O . GLN A 1 547 ? 14.311 29.930 -30.440 1.00 88.75 547 GLN A O 1
ATOM 4093 N N . GLU A 1 548 ? 16.556 30.049 -30.531 1.00 87.06 548 GLU A N 1
ATOM 4094 C CA . GLU A 1 548 ? 16.639 29.844 -31.983 1.00 87.06 548 GLU A CA 1
ATOM 4095 C C . GLU A 1 548 ? 16.145 28.443 -32.355 1.00 87.06 548 GLU A C 1
ATOM 4097 O O . GLU A 1 548 ? 15.287 28.292 -33.227 1.00 87.06 548 GLU A O 1
ATOM 4102 N N . ILE A 1 549 ? 16.590 27.429 -31.608 1.00 87.56 549 ILE A N 1
ATOM 4103 C CA . ILE A 1 549 ? 16.167 26.037 -31.795 1.00 87.56 549 ILE A CA 1
ATOM 4104 C C . ILE A 1 549 ? 14.665 25.877 -31.541 1.00 87.56 549 ILE A C 1
ATOM 4106 O O . ILE A 1 549 ? 13.975 25.242 -32.340 1.00 87.56 549 ILE A O 1
ATOM 4110 N N . LYS A 1 550 ? 14.134 26.494 -30.477 1.00 89.44 550 LYS A N 1
ATOM 4111 C CA . LYS A 1 550 ? 12.695 26.522 -30.181 1.00 89.44 550 LYS A CA 1
ATOM 4112 C C . LYS A 1 550 ? 11.901 27.081 -31.360 1.00 89.44 550 LYS A C 1
ATOM 4114 O O . LYS A 1 550 ? 10.897 26.496 -31.750 1.00 89.44 550 LYS A O 1
ATOM 4119 N N . LYS A 1 551 ? 12.340 28.205 -31.938 1.00 89.44 551 LYS A N 1
ATOM 4120 C CA . LYS A 1 551 ? 11.654 28.856 -33.065 1.00 89.44 551 LYS A CA 1
ATOM 4121 C C . LYS A 1 551 ? 11.627 27.967 -34.308 1.00 89.44 551 LYS A C 1
ATOM 4123 O O . LYS A 1 551 ? 10.608 27.920 -34.996 1.00 89.44 551 LYS A O 1
ATOM 4128 N N . GLU A 1 552 ? 12.723 27.272 -34.587 1.00 88.75 552 GLU A N 1
ATOM 4129 C CA . GLU A 1 552 ? 12.806 26.332 -35.704 1.00 88.75 552 GLU A CA 1
ATOM 4130 C C . GLU A 1 552 ? 11.906 25.111 -35.497 1.00 88.75 552 GLU A C 1
ATOM 4132 O O . GLU A 1 552 ? 11.101 24.805 -36.374 1.00 88.75 552 GLU A O 1
ATOM 4137 N N . LEU A 1 553 ? 11.950 24.484 -34.317 1.00 89.19 553 LEU A N 1
ATOM 4138 C CA . LEU A 1 553 ? 11.067 23.365 -33.980 1.00 89.19 553 LEU A CA 1
ATOM 4139 C C . LEU A 1 553 ? 9.589 23.767 -34.061 1.00 89.19 553 LEU A C 1
ATOM 4141 O O . LEU A 1 553 ? 8.787 23.048 -34.650 1.00 89.19 553 LEU A O 1
ATOM 4145 N N . SER A 1 554 ? 9.220 24.944 -33.547 1.00 89.50 554 SER A N 1
ATOM 4146 C CA . SER A 1 554 ? 7.852 25.464 -33.666 1.00 89.50 554 SER A CA 1
ATOM 4147 C C . SER A 1 554 ? 7.415 25.637 -35.121 1.00 89.50 554 SER A C 1
ATOM 4149 O O . SER A 1 554 ? 6.248 25.407 -35.441 1.00 89.50 554 SER A O 1
ATOM 4151 N N . LYS A 1 555 ? 8.336 26.022 -36.013 1.00 91.06 555 LYS A N 1
ATOM 4152 C CA . LYS A 1 555 ? 8.059 26.117 -37.449 1.00 91.06 555 LYS A CA 1
ATOM 4153 C C . LYS A 1 555 ? 7.827 24.732 -38.056 1.00 91.06 555 LYS A C 1
ATOM 4155 O O . LYS A 1 555 ? 6.807 24.541 -38.707 1.00 91.06 555 LYS A O 1
ATOM 4160 N N . GLU A 1 556 ? 8.703 23.763 -37.789 1.00 90.69 556 GLU A N 1
ATOM 4161 C CA . GLU A 1 556 ? 8.542 22.382 -38.277 1.00 90.69 556 GLU A CA 1
ATOM 4162 C C . GLU A 1 556 ? 7.225 21.749 -37.811 1.00 90.69 556 GLU A C 1
ATOM 4164 O O . GLU A 1 556 ? 6.527 21.085 -38.584 1.00 90.69 556 GLU A O 1
ATOM 4169 N N . VAL A 1 557 ? 6.855 21.989 -36.551 1.00 89.25 557 VAL A N 1
ATOM 4170 C CA . VAL A 1 557 ? 5.570 21.555 -36.006 1.00 89.25 557 VAL A CA 1
ATOM 4171 C C . VAL A 1 557 ? 4.422 22.247 -36.729 1.00 89.25 557 VAL A C 1
ATOM 4173 O O . VAL A 1 557 ? 3.493 21.569 -37.156 1.00 89.25 557 VAL A O 1
ATOM 4176 N N . SER A 1 558 ? 4.465 23.569 -36.903 1.00 89.00 558 SER A N 1
ATOM 4177 C CA . SER A 1 558 ? 3.407 24.310 -37.601 1.00 89.00 558 SER A CA 1
ATOM 4178 C C . SER A 1 558 ? 3.216 23.813 -39.038 1.00 89.00 558 SER A C 1
ATOM 4180 O O . SER A 1 558 ? 2.078 23.551 -39.441 1.00 89.00 558 SER A O 1
ATOM 4182 N N . ASP A 1 559 ? 4.311 23.566 -39.760 1.00 90.06 559 ASP A N 1
ATOM 4183 C CA . ASP A 1 559 ? 4.306 23.025 -41.123 1.00 90.06 559 ASP A CA 1
ATOM 4184 C C . ASP A 1 559 ? 3.681 21.612 -41.179 1.00 90.06 559 ASP A C 1
ATOM 4186 O O . ASP A 1 559 ? 3.061 21.222 -42.172 1.00 90.06 559 ASP A O 1
ATOM 4190 N N . TYR A 1 560 ? 3.784 20.832 -40.097 1.00 87.12 560 TYR A N 1
ATOM 4191 C CA . TYR A 1 560 ? 3.178 19.502 -39.986 1.00 87.12 560 TYR A CA 1
ATOM 4192 C C . TYR A 1 560 ? 1.712 19.511 -39.528 1.00 87.12 560 TYR A C 1
ATOM 4194 O O . TYR A 1 560 ? 0.908 18.710 -40.029 1.00 87.12 560 TYR A O 1
ATOM 4202 N N . VAL A 1 561 ? 1.390 20.353 -38.542 1.00 86.12 561 VAL A N 1
ATOM 4203 C CA . VAL A 1 561 ? 0.118 20.380 -37.806 1.00 86.12 561 VAL A CA 1
ATOM 4204 C C . VAL A 1 561 ? -0.970 21.070 -38.619 1.00 86.12 561 VAL A C 1
ATOM 4206 O O . VAL A 1 561 ? -2.031 20.477 -38.819 1.00 86.12 561 VAL A O 1
ATOM 4209 N N . THR A 1 562 ? -0.691 22.268 -39.137 1.00 87.38 562 THR A N 1
ATOM 4210 C CA . THR A 1 562 ? -1.667 23.129 -39.828 1.00 87.38 562 THR A CA 1
ATOM 4211 C C . THR A 1 562 ? -2.412 22.396 -40.958 1.00 87.38 562 THR A C 1
ATOM 4213 O O . THR A 1 562 ? -3.630 22.240 -40.856 1.00 87.38 562 THR A O 1
ATOM 4216 N N . PRO A 1 563 ? -1.736 21.793 -41.962 1.00 87.75 563 PRO A N 1
ATOM 4217 C CA . PRO A 1 563 ? -2.432 21.122 -43.067 1.00 87.75 563 PRO A CA 1
ATOM 4218 C C . PRO A 1 563 ? -3.159 19.829 -42.660 1.00 87.75 563 PRO A C 1
ATOM 4220 O O . PRO A 1 563 ? -3.954 19.288 -43.431 1.00 87.75 563 PRO A O 1
ATOM 4223 N N . ARG A 1 564 ? -2.857 19.260 -41.484 1.00 86.12 564 ARG A N 1
ATOM 4224 C CA . ARG A 1 564 ? -3.536 18.061 -40.969 1.00 86.12 564 ARG A CA 1
ATOM 4225 C C . ARG A 1 564 ? -4.750 18.414 -40.128 1.00 86.12 564 ARG A C 1
ATOM 4227 O O . ARG A 1 564 ? -5.730 17.680 -40.201 1.00 86.12 564 ARG A O 1
ATOM 4234 N N . GLN A 1 565 ? -4.692 19.490 -39.346 1.00 83.81 565 GLN A N 1
ATOM 4235 C CA . GLN A 1 565 ? -5.831 19.971 -38.565 1.00 83.81 565 GLN A CA 1
ATOM 4236 C C . GLN A 1 565 ? -7.008 20.321 -39.474 1.00 83.81 565 GLN A C 1
ATOM 4238 O O . GLN A 1 565 ? -8.101 19.818 -39.235 1.00 83.81 565 GLN A O 1
ATOM 4243 N N . GLU A 1 566 ? -6.760 21.031 -40.576 1.00 84.88 566 GLU A N 1
ATOM 4244 C CA . GLU A 1 566 ? -7.782 21.347 -41.584 1.00 84.88 566 GLU A CA 1
ATOM 4245 C C . GLU A 1 566 ? -8.470 20.072 -42.112 1.00 84.88 566 GLU A C 1
ATOM 4247 O O . GLU A 1 566 ? -9.688 19.922 -42.022 1.00 84.88 566 GLU A O 1
ATOM 4252 N N . ARG A 1 567 ? -7.692 19.066 -42.539 1.00 84.88 567 ARG A N 1
ATOM 4253 C CA . ARG A 1 567 ? -8.241 17.774 -43.008 1.00 84.88 567 ARG A CA 1
ATOM 4254 C C . ARG A 1 567 ? -8.980 16.992 -41.920 1.00 84.88 567 ARG A C 1
ATOM 4256 O O . ARG A 1 567 ? -9.887 16.214 -42.221 1.00 84.88 567 ARG A O 1
ATOM 4263 N N . LEU A 1 568 ? -8.550 17.106 -40.662 1.00 84.69 568 LEU A N 1
ATOM 4264 C CA . LEU A 1 568 ? -9.197 16.443 -39.528 1.00 84.69 568 LEU A CA 1
ATOM 4265 C C . LEU A 1 568 ? -10.540 17.089 -39.205 1.00 84.69 568 LEU A C 1
ATOM 4267 O O . LEU A 1 568 ? -11.493 16.361 -38.931 1.00 84.69 568 LEU A O 1
ATOM 4271 N N . GLU A 1 569 ? -10.625 18.416 -39.257 1.00 83.81 569 GLU A N 1
ATOM 4272 C CA . GLU A 1 569 ? -11.872 19.159 -39.088 1.00 83.81 569 GLU A CA 1
ATOM 4273 C C . GLU A 1 569 ? -12.864 18.838 -40.204 1.00 83.81 569 GLU A C 1
ATOM 4275 O O . GLU A 1 569 ? -14.003 18.483 -39.904 1.00 83.81 569 GLU A O 1
ATOM 4280 N N . GLU A 1 570 ? -12.423 18.823 -41.464 1.00 85.00 570 GLU A N 1
ATOM 4281 C CA . GLU A 1 570 ? -13.243 18.386 -42.602 1.00 85.00 570 GLU A CA 1
ATOM 4282 C C . GLU A 1 570 ? -13.783 16.963 -42.399 1.00 85.00 570 GLU A C 1
ATOM 4284 O O . GLU A 1 570 ? -14.978 16.701 -42.555 1.00 85.00 570 GLU A O 1
ATOM 4289 N N . ARG A 1 571 ? -12.923 16.026 -41.976 1.00 82.88 571 ARG A N 1
ATOM 4290 C CA . ARG A 1 571 ? -13.336 14.650 -41.665 1.00 82.88 571 ARG A CA 1
ATOM 4291 C C . ARG A 1 571 ? -14.292 14.572 -40.478 1.00 82.88 571 ARG A C 1
ATOM 4293 O O . ARG A 1 571 ? -15.206 13.750 -40.507 1.00 82.88 571 ARG A O 1
ATOM 4300 N N . ARG A 1 572 ? -14.084 15.373 -39.429 1.00 82.81 572 ARG A N 1
ATOM 4301 C CA . ARG A 1 572 ? -14.976 15.430 -38.261 1.00 82.81 572 ARG A CA 1
ATOM 4302 C C . ARG A 1 572 ? -16.349 15.938 -38.666 1.00 82.81 572 ARG A C 1
ATOM 4304 O O . ARG A 1 572 ? -17.323 15.255 -38.377 1.00 82.81 572 ARG A O 1
ATOM 4311 N N . GLN A 1 573 ? -16.414 17.038 -39.414 1.00 84.81 573 GLN A N 1
ATOM 4312 C CA . GLN A 1 573 ? -17.660 17.584 -39.953 1.00 84.81 573 GLN A CA 1
ATOM 4313 C C . GLN A 1 573 ? -18.370 16.577 -40.868 1.00 84.81 573 GLN A C 1
ATOM 4315 O O . GLN A 1 573 ? -19.580 16.384 -40.755 1.00 84.81 573 GLN A O 1
ATOM 4320 N N . ALA A 1 574 ? -17.627 15.865 -41.719 1.00 83.50 574 ALA A N 1
ATOM 4321 C CA . ALA A 1 574 ? -18.182 14.803 -42.553 1.00 83.50 574 ALA A CA 1
ATOM 4322 C C . ALA A 1 574 ? -18.746 13.642 -41.709 1.00 83.50 574 ALA A C 1
ATOM 4324 O O . ALA A 1 574 ? -19.837 13.148 -41.988 1.00 83.50 574 ALA A O 1
ATOM 4325 N N . LEU A 1 575 ? -18.046 13.221 -40.648 1.00 81.38 575 LEU A N 1
ATOM 4326 C CA . LEU A 1 575 ? -18.533 12.206 -39.705 1.00 81.38 575 LEU A CA 1
ATOM 4327 C C . LEU A 1 575 ? -19.746 12.691 -38.895 1.00 81.38 575 LEU A C 1
ATOM 4329 O O . LEU A 1 575 ? -20.677 11.918 -38.692 1.00 81.38 575 LEU A O 1
ATOM 4333 N N . ASP A 1 576 ? -19.764 13.950 -38.452 1.00 82.00 576 ASP A N 1
ATOM 4334 C CA . ASP A 1 576 ? -20.918 14.591 -37.801 1.00 82.00 576 ASP A CA 1
ATOM 4335 C C . ASP A 1 576 ? -22.156 14.534 -38.696 1.00 82.00 576 ASP A C 1
ATOM 4337 O O . ASP A 1 576 ? -23.236 14.160 -38.244 1.00 82.00 576 ASP A O 1
ATOM 4341 N N . GLN A 1 577 ? -21.994 14.858 -39.980 1.00 84.31 577 GLN A N 1
ATOM 4342 C CA . GLN A 1 577 ? -23.079 14.806 -40.956 1.00 84.31 577 GLN A CA 1
ATOM 4343 C C . GLN A 1 577 ? -23.528 13.368 -41.250 1.00 84.31 577 GLN A C 1
ATOM 4345 O O . GLN A 1 577 ? -24.728 13.101 -41.274 1.00 84.31 577 GLN A O 1
ATOM 4350 N N . MET A 1 578 ? -22.591 12.430 -41.428 1.00 80.94 578 MET A N 1
ATOM 4351 C CA . MET A 1 578 ? -22.895 11.026 -41.745 1.00 80.94 578 MET A CA 1
ATOM 4352 C C . MET A 1 578 ? -23.565 10.262 -40.593 1.00 80.94 578 MET A C 1
ATOM 4354 O O . MET A 1 578 ? -24.361 9.355 -40.842 1.00 80.94 578 MET A O 1
ATOM 4358 N N . PHE A 1 579 ? -23.251 10.605 -39.341 1.00 79.81 579 PHE A N 1
ATOM 4359 C CA . PHE A 1 579 ? -23.741 9.899 -38.148 1.00 79.81 579 PHE A CA 1
ATOM 4360 C C . PHE A 1 579 ? -24.758 10.706 -37.329 1.00 79.81 579 PHE A C 1
ATOM 4362 O O . PHE A 1 579 ? -25.095 10.324 -36.207 1.00 79.81 579 PHE A O 1
ATOM 4369 N N . LYS A 1 580 ? -25.295 11.798 -37.884 1.00 79.31 580 LYS A N 1
ATOM 4370 C CA . LYS A 1 580 ? -26.327 12.612 -37.236 1.00 79.31 580 LYS A CA 1
ATOM 4371 C C . LYS A 1 580 ? -27.554 11.755 -36.886 1.00 79.31 580 LYS A C 1
ATOM 4373 O O . LYS A 1 580 ? -28.216 11.225 -37.773 1.00 79.31 580 LYS A O 1
ATOM 4378 N N . GLY A 1 581 ? -27.854 11.624 -35.591 1.00 69.75 581 GLY A N 1
ATOM 4379 C CA . GLY A 1 581 ? -28.999 10.852 -35.087 1.00 69.75 581 GLY A CA 1
ATOM 4380 C C . GLY A 1 581 ? -28.780 9.337 -34.955 1.00 69.75 581 GLY A C 1
ATOM 4381 O O . GLY A 1 581 ? -29.753 8.615 -34.767 1.00 69.75 581 GLY A O 1
ATOM 4382 N N . ARG A 1 582 ? -27.538 8.839 -35.056 1.00 71.88 582 ARG A N 1
ATOM 4383 C CA . ARG A 1 582 ? -27.196 7.430 -34.784 1.00 71.88 582 ARG A CA 1
ATOM 4384 C C . ARG A 1 582 ? -26.586 7.269 -33.390 1.00 71.88 582 ARG A C 1
ATOM 4386 O O . ARG A 1 582 ? -25.786 8.101 -32.979 1.00 71.88 582 ARG A O 1
ATOM 4393 N N . GLU A 1 583 ? -26.918 6.175 -32.702 1.00 56.25 583 GLU A N 1
ATOM 4394 C CA . GLU A 1 583 ? -26.403 5.876 -31.352 1.00 56.25 583 GLU A CA 1
ATOM 4395 C C . GLU A 1 583 ? -24.923 5.469 -31.338 1.00 56.25 583 GLU A C 1
ATOM 4397 O O . GLU A 1 583 ? -24.206 5.788 -30.396 1.00 56.25 583 GLU A O 1
ATOM 4402 N N . GLN A 1 584 ? -24.434 4.805 -32.390 1.00 51.59 584 GLN A N 1
ATOM 4403 C CA . GLN A 1 584 ? -23.025 4.422 -32.503 1.00 51.59 584 GLN A CA 1
ATOM 4404 C C . GLN A 1 584 ? -22.299 5.317 -33.500 1.00 51.59 584 GLN A C 1
ATOM 4406 O O . GLN A 1 584 ? -22.599 5.324 -34.699 1.00 51.59 584 GLN A O 1
ATOM 4411 N N . ARG A 1 585 ? -21.315 6.056 -32.988 1.00 66.06 585 ARG A N 1
ATOM 4412 C CA . ARG A 1 585 ? -20.474 6.966 -33.757 1.00 66.06 585 ARG A CA 1
ATOM 4413 C C . ARG A 1 585 ? -19.012 6.518 -33.666 1.00 66.06 585 ARG A C 1
ATOM 4415 O O . ARG A 1 585 ? -18.539 6.253 -32.563 1.00 66.06 585 ARG A O 1
ATOM 4422 N N . PRO A 1 586 ? -18.284 6.419 -34.790 1.00 69.69 586 PRO A N 1
ATOM 4423 C CA . PRO A 1 586 ? -16.863 6.094 -34.753 1.00 69.69 586 PRO A CA 1
ATOM 4424 C C . PRO A 1 586 ? -16.071 7.186 -34.024 1.00 69.69 586 PRO A C 1
ATOM 4426 O O . PRO A 1 586 ? -16.457 8.359 -34.040 1.00 69.69 586 PRO A O 1
ATOM 4429 N N . HIS A 1 587 ? -14.949 6.799 -33.410 1.00 60.25 587 HIS A N 1
ATOM 4430 C CA . HIS A 1 587 ? -14.056 7.743 -32.741 1.00 60.25 587 HIS A CA 1
ATOM 4431 C C . HIS A 1 587 ? -13.626 8.855 -33.702 1.00 60.25 587 HIS A C 1
ATOM 4433 O O . HIS A 1 587 ? -13.267 8.597 -34.855 1.00 60.25 587 HIS A O 1
ATOM 4439 N N . ALA A 1 588 ? -13.672 10.099 -33.220 1.00 67.44 588 ALA A N 1
ATOM 4440 C CA . ALA A 1 588 ? -13.230 11.244 -33.995 1.00 67.44 588 ALA A CA 1
ATOM 4441 C C . ALA A 1 588 ? -11.759 11.053 -34.396 1.00 67.44 588 ALA A C 1
ATOM 4443 O O . ALA A 1 588 ? -10.947 10.667 -33.555 1.00 67.44 588 ALA A O 1
ATOM 4444 N N . PRO A 1 589 ? -11.392 11.324 -35.656 1.00 68.75 589 PRO A N 1
ATOM 4445 C CA . PRO A 1 589 ? -10.007 11.229 -36.066 1.00 68.75 589 PRO A CA 1
ATOM 4446 C C . PRO A 1 589 ? -9.186 12.259 -35.283 1.00 68.75 589 PRO A C 1
ATOM 4448 O O . PRO A 1 589 ? -9.633 13.386 -35.024 1.00 68.75 589 PRO A O 1
ATOM 4451 N N . GLU A 1 590 ? -7.993 11.841 -34.879 1.00 71.31 590 GLU A N 1
ATOM 4452 C CA . GLU A 1 590 ? -7.068 12.636 -34.082 1.00 71.31 590 GLU A CA 1
ATOM 4453 C C . GLU A 1 590 ? -5.780 12.892 -34.857 1.00 71.31 590 GLU A C 1
ATOM 4455 O O . GLU A 1 590 ? -5.374 12.103 -35.715 1.00 71.31 590 GLU A O 1
ATOM 4460 N N . LEU A 1 591 ? -5.111 13.993 -34.522 1.00 74.31 591 LEU A N 1
ATOM 4461 C CA . LEU A 1 591 ? -3.791 14.294 -35.050 1.00 74.31 591 LEU A CA 1
ATOM 4462 C C . LEU A 1 591 ? -2.791 13.234 -34.560 1.00 74.31 591 LEU A C 1
ATOM 4464 O O . LEU A 1 591 ? -2.717 12.995 -33.348 1.00 74.31 591 LEU A O 1
ATOM 4468 N N . PRO A 1 592 ? -2.013 12.592 -35.451 1.00 71.31 592 PRO A N 1
ATOM 4469 C CA . PRO A 1 592 ? -0.940 11.704 -35.024 1.00 71.31 592 PRO A CA 1
ATOM 4470 C C . PRO A 1 592 ? 0.068 12.493 -34.189 1.00 71.31 592 PRO A C 1
ATOM 4472 O O . PRO A 1 592 ? 0.544 13.543 -34.633 1.00 71.31 592 PRO A O 1
ATOM 4475 N N . ASN A 1 593 ? 0.367 12.008 -32.982 1.00 71.81 593 ASN A N 1
ATOM 4476 C CA . ASN A 1 593 ? 1.310 12.681 -32.100 1.00 71.81 593 ASN A CA 1
ATOM 4477 C C . ASN A 1 593 ? 2.739 12.402 -32.569 1.00 71.81 593 ASN A C 1
ATOM 4479 O O . ASN A 1 593 ? 3.305 11.370 -32.237 1.00 71.81 593 ASN A O 1
ATOM 4483 N N . LYS A 1 594 ? 3.289 13.296 -33.393 1.00 80.31 594 LYS A N 1
ATOM 4484 C CA . LYS A 1 594 ? 4.681 13.230 -33.841 1.00 80.31 594 LYS A CA 1
ATOM 4485 C C . LYS A 1 594 ? 5.553 14.086 -32.921 1.00 80.31 594 LYS A C 1
ATOM 4487 O O . LYS A 1 594 ? 5.198 15.236 -32.658 1.00 80.31 594 LYS A O 1
ATOM 4492 N N . ARG A 1 595 ? 6.688 13.542 -32.483 1.00 80.12 595 ARG A N 1
ATOM 4493 C CA . ARG A 1 595 ? 7.746 14.277 -31.780 1.00 80.12 595 ARG A CA 1
ATOM 4494 C C . ARG A 1 595 ? 8.676 14.948 -32.790 1.00 80.12 595 ARG A C 1
ATOM 4496 O O . ARG A 1 595 ? 9.168 14.293 -33.707 1.00 80.12 595 ARG A O 1
ATOM 4503 N N . PHE A 1 596 ? 8.923 16.237 -32.609 1.00 84.50 596 PHE A N 1
ATOM 4504 C CA . PHE A 1 596 ? 9.994 16.972 -33.282 1.00 84.50 596 PHE A CA 1
ATOM 4505 C C . PHE A 1 596 ? 11.063 17.248 -32.244 1.00 84.50 596 PHE A C 1
ATOM 4507 O O . PHE A 1 596 ? 10.716 17.635 -31.129 1.00 84.50 596 PHE A O 1
ATOM 4514 N N . GLN A 1 597 ? 12.332 17.021 -32.573 1.00 87.81 597 GLN A N 1
ATOM 4515 C CA . GLN A 1 597 ? 13.408 17.181 -31.607 1.00 87.81 597 GLN A CA 1
ATOM 4516 C C . GLN A 1 597 ? 14.691 17.707 -32.232 1.00 87.81 597 GLN A C 1
ATOM 4518 O O . GLN A 1 597 ? 14.974 17.460 -33.401 1.00 87.81 597 GLN A O 1
ATOM 4523 N N . ALA A 1 598 ? 15.478 18.394 -31.417 1.00 86.75 598 ALA A N 1
ATOM 4524 C CA . ALA A 1 598 ? 16.816 18.841 -31.748 1.00 86.75 598 ALA A CA 1
ATOM 4525 C C . ALA A 1 598 ? 17.763 18.485 -30.601 1.00 86.75 598 ALA A C 1
ATOM 4527 O O . ALA A 1 598 ? 17.534 18.866 -29.452 1.00 86.75 598 ALA A O 1
ATOM 4528 N N . GLU A 1 599 ? 18.829 17.765 -30.936 1.00 87.12 599 GLU A N 1
ATOM 4529 C CA . GLU A 1 599 ? 19.895 17.417 -30.001 1.00 87.12 599 GLU A CA 1
ATOM 4530 C C . GLU A 1 599 ? 20.964 18.505 -29.964 1.00 87.12 599 GLU A C 1
ATOM 4532 O O . GLU A 1 599 ? 21.414 19.017 -31.000 1.00 87.12 599 GLU A O 1
ATOM 4537 N N . VAL A 1 600 ? 21.384 18.832 -28.749 1.00 86.75 600 VAL A N 1
ATOM 4538 C CA . VAL A 1 600 ? 22.316 19.909 -28.459 1.00 86.75 600 VAL A CA 1
ATOM 4539 C C . VAL A 1 600 ? 23.408 19.454 -27.497 1.00 86.75 600 VAL A C 1
ATOM 4541 O O . VAL A 1 600 ? 23.200 18.601 -26.638 1.00 86.75 600 VAL A O 1
ATOM 4544 N N . LEU A 1 601 ? 24.581 20.047 -27.654 1.00 83.31 601 LEU A N 1
ATOM 4545 C CA . LEU A 1 601 ? 25.731 19.933 -26.766 1.00 83.31 601 LEU A CA 1
ATOM 4546 C C . LEU A 1 601 ? 25.946 21.296 -26.119 1.00 83.31 601 LEU A C 1
ATOM 4548 O O . LEU A 1 601 ? 25.810 22.321 -26.789 1.00 83.31 601 LEU A O 1
ATOM 4552 N N . PHE A 1 602 ? 26.285 21.333 -24.839 1.00 77.81 602 PHE A N 1
ATOM 4553 C CA . PHE A 1 602 ? 26.634 22.600 -24.204 1.00 77.81 602 PHE A CA 1
ATOM 4554 C C . PHE A 1 602 ? 28.095 22.910 -24.495 1.00 77.81 602 PHE A C 1
ATOM 4556 O O . PHE A 1 602 ? 28.941 22.019 -24.460 1.00 77.81 602 PHE A O 1
ATOM 4563 N N . ALA A 1 603 ? 28.382 24.162 -24.850 1.00 63.91 603 ALA A N 1
ATOM 4564 C CA . ALA A 1 603 ? 29.766 24.598 -24.952 1.00 63.91 603 ALA A CA 1
ATOM 4565 C C . ALA A 1 603 ? 30.398 24.506 -23.556 1.00 63.91 603 ALA A C 1
ATOM 4567 O O . ALA A 1 603 ? 29.769 24.941 -22.589 1.00 63.91 603 ALA A O 1
ATOM 4568 N N . ALA A 1 604 ? 31.610 23.950 -23.458 1.00 55.97 604 ALA A N 1
ATOM 4569 C CA . ALA A 1 604 ? 32.401 24.048 -22.236 1.00 55.97 604 ALA A CA 1
ATOM 4570 C C . ALA A 1 604 ? 32.457 25.529 -21.844 1.00 55.97 604 ALA A C 1
ATOM 4572 O O . ALA A 1 604 ? 32.739 26.377 -22.695 1.00 55.97 604 ALA A O 1
ATOM 4573 N N . SER A 1 605 ? 32.098 25.859 -20.605 1.00 48.53 605 SER A N 1
ATOM 4574 C CA . SER A 1 605 ? 32.220 27.233 -20.133 1.00 48.53 605 SER A CA 1
ATOM 4575 C C . SER A 1 605 ? 33.690 27.625 -20.229 1.00 48.53 605 SER A C 1
ATOM 4577 O O . SER A 1 605 ? 34.511 27.023 -19.538 1.00 48.53 605 SER A O 1
ATOM 4579 N N . ASP A 1 606 ? 34.019 28.591 -21.089 1.00 36.16 606 ASP A N 1
ATOM 4580 C CA . ASP A 1 606 ? 35.351 29.187 -21.125 1.00 36.16 606 ASP A CA 1
ATOM 4581 C C . ASP A 1 606 ? 35.726 29.594 -19.689 1.00 36.16 606 ASP A C 1
ATOM 4583 O O . ASP A 1 606 ? 34.999 30.335 -19.017 1.00 36.16 606 ASP A O 1
ATOM 4587 N N . GLU A 1 607 ? 36.821 29.022 -19.197 1.00 38.19 607 GLU A N 1
ATOM 4588 C CA . GLU A 1 607 ? 37.372 29.206 -17.860 1.00 38.19 607 GLU A CA 1
ATOM 4589 C C . GLU A 1 607 ? 37.762 30.674 -17.621 1.00 38.19 607 GLU A C 1
ATOM 4591 O O . GLU A 1 607 ? 38.929 31.021 -17.725 1.00 38.19 607 GLU A O 1
ATOM 4596 N N . GLU A 1 608 ? 36.830 31.574 -17.302 1.00 30.16 608 GLU A N 1
ATOM 4597 C CA . GLU A 1 608 ? 37.221 32.934 -16.874 1.00 30.16 608 GLU A CA 1
ATOM 4598 C C . GLU A 1 608 ? 36.245 33.625 -15.904 1.00 30.16 608 GLU A C 1
ATOM 4600 O O . GLU A 1 608 ? 36.406 34.793 -15.554 1.00 30.16 608 GLU A O 1
ATOM 4605 N N . GLY A 1 609 ? 35.269 32.888 -15.368 1.00 31.66 609 GLY A N 1
ATOM 4606 C CA . GLY A 1 609 ? 34.283 33.414 -14.423 1.00 31.66 609 GLY A CA 1
ATOM 4607 C C . GLY A 1 609 ? 34.039 32.497 -13.233 1.00 31.66 609 GLY A C 1
ATOM 4608 O O . GLY A 1 609 ? 32.922 32.027 -13.054 1.00 31.66 609 GLY A O 1
ATOM 4609 N N . ALA A 1 610 ? 35.053 32.264 -12.394 1.00 32.69 610 ALA A N 1
ATOM 4610 C CA . ALA A 1 610 ? 34.860 31.717 -11.048 1.00 32.69 610 ALA A CA 1
ATOM 4611 C C . ALA A 1 610 ? 34.116 32.747 -10.167 1.00 32.69 610 ALA A C 1
ATOM 4613 O O . ALA A 1 610 ? 34.697 33.423 -9.316 1.00 32.69 610 ALA A O 1
ATOM 4614 N N . GLY A 1 611 ? 32.821 32.921 -10.436 1.00 29.17 611 GLY A N 1
ATOM 4615 C CA . GLY A 1 611 ? 31.881 33.642 -9.590 1.00 29.17 611 GLY A CA 1
ATOM 4616 C C . GLY A 1 611 ? 31.604 32.844 -8.318 1.00 29.17 611 GLY A C 1
ATOM 4617 O O . GLY A 1 611 ? 31.587 31.618 -8.325 1.00 29.17 611 GLY A O 1
ATOM 4618 N N . LYS A 1 612 ? 31.415 33.554 -7.208 1.00 34.00 612 LYS A N 1
ATOM 4619 C CA . LYS A 1 612 ? 31.332 33.028 -5.837 1.00 34.00 612 LYS A CA 1
ATOM 4620 C C . LYS A 1 612 ? 30.110 32.149 -5.514 1.00 34.00 612 LYS A C 1
ATOM 4622 O O . LYS A 1 612 ? 30.006 31.735 -4.365 1.00 34.00 612 LYS A O 1
ATOM 4627 N N . ASP A 1 613 ? 29.272 31.797 -6.485 1.00 29.61 613 ASP A N 1
ATOM 4628 C CA . ASP A 1 613 ? 28.135 30.892 -6.294 1.00 29.61 613 ASP A CA 1
ATOM 4629 C C . ASP A 1 613 ? 28.350 29.619 -7.124 1.00 29.61 613 ASP A C 1
ATOM 4631 O O . ASP A 1 613 ? 28.292 29.608 -8.352 1.00 29.61 613 ASP A O 1
ATOM 4635 N N . GLY A 1 614 ? 28.739 28.560 -6.413 1.00 37.16 614 GLY A N 1
ATOM 4636 C CA . GLY A 1 614 ? 29.412 27.383 -6.944 1.00 37.16 614 GLY A CA 1
ATOM 4637 C C . GLY A 1 614 ? 28.591 26.506 -7.889 1.00 37.16 614 GLY A C 1
ATOM 4638 O O . GLY A 1 614 ? 27.493 26.050 -7.580 1.00 37.16 614 GLY A O 1
ATOM 4639 N N . GLY A 1 615 ? 29.222 26.133 -8.994 1.00 35.94 615 GLY A N 1
ATOM 4640 C CA . GLY A 1 615 ? 28.791 25.060 -9.879 1.00 35.94 615 GLY A CA 1
ATOM 4641 C C . GLY A 1 615 ? 30.016 24.452 -10.540 1.00 35.94 615 GLY A C 1
ATOM 4642 O O . GLY A 1 615 ? 30.228 24.649 -11.726 1.00 35.94 615 GLY A O 1
ATOM 4643 N N . VAL A 1 616 ? 30.873 23.786 -9.762 1.00 40.56 616 VAL A N 1
ATOM 4644 C CA . VAL A 1 616 ? 31.965 22.996 -10.344 1.00 40.56 616 VAL A CA 1
ATOM 4645 C C . VAL A 1 616 ? 31.315 21.805 -11.047 1.00 40.56 616 VAL A C 1
ATOM 4647 O O . VAL A 1 616 ? 30.844 20.881 -10.381 1.00 40.56 616 VAL A O 1
ATOM 4650 N N . GLU A 1 617 ? 31.230 21.858 -12.379 1.00 52.91 617 GLU A N 1
ATOM 4651 C CA . GLU A 1 617 ? 30.990 20.679 -13.211 1.00 52.91 617 GLU A CA 1
ATOM 4652 C C . GLU A 1 617 ? 32.097 19.673 -12.870 1.00 52.91 617 GLU A C 1
ATOM 4654 O O . GLU A 1 617 ? 33.288 19.962 -12.990 1.00 52.91 617 GLU A O 1
ATOM 4659 N N . ALA A 1 618 ? 31.717 18.532 -12.300 1.00 52.59 618 ALA A N 1
ATOM 4660 C CA . ALA A 1 618 ? 32.687 17.544 -11.858 1.00 52.59 618 ALA A CA 1
ATOM 4661 C C . ALA A 1 618 ? 33.450 16.969 -13.069 1.00 52.59 618 ALA A C 1
ATOM 4663 O O . ALA A 1 618 ? 32.834 16.739 -14.113 1.00 52.59 618 ALA A O 1
ATOM 4664 N N . PRO A 1 619 ? 34.765 16.700 -12.950 1.00 53.75 619 PRO A N 1
ATOM 4665 C CA . PRO A 1 619 ? 35.523 16.050 -14.016 1.00 53.75 619 PRO A CA 1
ATOM 4666 C C . PRO A 1 619 ? 34.878 14.699 -14.375 1.00 53.75 619 PRO A C 1
ATOM 4668 O O . PRO A 1 619 ? 34.604 13.895 -13.485 1.00 53.75 619 PRO A O 1
ATOM 4671 N N . GLY A 1 620 ? 34.617 14.468 -15.667 1.00 61.16 620 GLY A N 1
ATOM 4672 C CA . GLY A 1 620 ? 34.040 13.218 -16.186 1.00 61.16 620 GLY A CA 1
ATOM 4673 C C . GLY A 1 620 ? 32.523 13.224 -16.439 1.00 61.16 620 GLY A C 1
ATOM 4674 O O . GLY A 1 620 ? 31.979 12.179 -16.801 1.00 61.16 620 GLY A O 1
ATOM 4675 N N . LEU A 1 621 ? 31.830 14.361 -16.272 1.00 70.62 621 LEU A N 1
ATOM 4676 C CA . LEU A 1 621 ? 30.419 14.524 -16.655 1.00 70.62 621 LEU A CA 1
ATOM 4677 C C . LEU A 1 621 ? 30.260 15.381 -17.911 1.00 70.62 621 LEU A C 1
ATOM 4679 O O . LEU A 1 621 ? 30.537 16.576 -17.906 1.00 70.62 621 LEU A O 1
ATOM 4683 N N . HIS A 1 622 ? 29.732 14.774 -18.970 1.00 78.44 622 HIS A N 1
ATOM 4684 C CA . HIS A 1 622 ? 29.428 15.448 -20.224 1.00 78.44 622 HIS A CA 1
ATOM 4685 C C . HIS A 1 622 ? 27.945 15.844 -20.288 1.00 78.44 622 HIS A C 1
ATOM 4687 O O . HIS A 1 622 ? 27.053 15.010 -20.094 1.00 78.44 622 HIS A O 1
ATOM 4693 N N . ARG A 1 623 ? 27.658 17.117 -20.594 1.00 81.50 623 ARG A N 1
ATOM 4694 C CA . ARG A 1 623 ? 26.293 17.665 -20.650 1.00 81.50 623 ARG A CA 1
ATOM 4695 C C . ARG A 1 623 ? 25.740 17.653 -22.076 1.00 81.50 623 ARG A C 1
ATOM 4697 O O . ARG A 1 623 ? 26.304 18.245 -22.994 1.00 81.50 623 ARG A O 1
ATOM 4704 N N . GLU A 1 624 ? 24.579 17.039 -22.249 1.00 85.75 624 GLU A N 1
ATOM 4705 C CA . GLU A 1 624 ? 23.806 17.018 -23.491 1.00 85.75 624 GLU A CA 1
ATOM 4706 C C . GLU A 1 624 ? 22.382 17.523 -23.242 1.00 85.75 624 GLU A C 1
ATOM 4708 O O . GLU A 1 624 ? 21.877 17.520 -22.118 1.00 85.75 624 GLU A O 1
ATOM 4713 N N . GLY A 1 625 ? 21.715 17.989 -24.291 1.00 84.31 625 GLY A N 1
ATOM 4714 C CA . GLY A 1 625 ? 20.332 18.438 -24.220 1.00 84.31 625 GLY A CA 1
ATOM 4715 C C . GLY A 1 625 ? 19.528 17.964 -25.419 1.00 84.31 625 GLY A C 1
ATOM 4716 O O . GLY A 1 625 ? 20.045 17.823 -26.524 1.00 84.31 625 GLY A O 1
ATOM 4717 N N . VAL A 1 626 ? 18.237 17.750 -25.211 1.00 85.62 626 VAL A N 1
ATOM 4718 C CA . VAL A 1 626 ? 17.270 17.476 -26.269 1.00 85.62 626 VAL A CA 1
ATOM 4719 C C . VAL A 1 626 ? 16.090 18.407 -26.064 1.00 85.62 626 VAL A C 1
ATOM 4721 O O . VAL A 1 626 ? 15.383 18.319 -25.060 1.00 85.62 626 VAL A O 1
ATOM 4724 N N . LEU A 1 627 ? 15.870 19.307 -27.018 1.00 86.44 627 LEU A N 1
ATOM 4725 C CA . LEU A 1 627 ? 14.640 20.089 -27.074 1.00 86.44 627 LEU A CA 1
ATOM 4726 C C . LEU A 1 627 ? 13.662 19.319 -27.929 1.00 86.44 627 LEU A C 1
ATOM 4728 O O . LEU A 1 627 ? 14.018 18.900 -29.029 1.00 86.44 627 LEU A O 1
ATOM 4732 N N . TYR A 1 628 ? 12.443 19.138 -27.443 1.00 84.00 628 TYR A N 1
ATOM 4733 C CA . TYR A 1 628 ? 11.422 18.451 -28.211 1.00 84.00 628 TYR A CA 1
ATOM 4734 C C . TYR A 1 628 ? 10.037 19.039 -27.987 1.00 84.00 628 TYR A C 1
ATOM 4736 O O . TYR A 1 628 ? 9.744 19.668 -26.974 1.00 84.00 628 TYR A O 1
ATOM 4744 N N . VAL A 1 629 ? 9.182 18.862 -28.981 1.00 82.81 629 VAL A N 1
ATOM 4745 C CA . VAL A 1 629 ? 7.817 19.381 -29.001 1.00 82.81 629 VAL A CA 1
ATOM 4746 C C . VAL A 1 629 ? 6.915 18.369 -29.690 1.00 82.81 629 VAL A C 1
ATOM 4748 O O . VAL A 1 629 ? 7.293 17.718 -30.671 1.00 82.81 629 VAL A O 1
ATOM 4751 N N . TYR A 1 630 ? 5.713 18.223 -29.148 1.00 78.44 630 TYR A N 1
ATOM 4752 C CA . TYR A 1 630 ? 4.711 17.305 -29.660 1.00 78.44 630 TYR A CA 1
ATOM 4753 C C . TYR A 1 630 ? 3.770 18.002 -30.624 1.00 78.44 630 TYR A C 1
ATOM 4755 O O . TYR A 1 630 ? 3.263 19.082 -30.342 1.00 78.44 630 TYR A O 1
ATOM 4763 N N . ALA A 1 631 ? 3.445 17.334 -31.730 1.00 80.94 631 ALA A N 1
ATOM 4764 C CA . ALA A 1 631 ? 2.455 17.828 -32.682 1.00 80.94 631 ALA A CA 1
ATOM 4765 C C . ALA A 1 631 ? 1.079 18.080 -32.038 1.00 80.94 631 ALA A C 1
ATOM 4767 O O . ALA A 1 631 ? 0.354 18.965 -32.486 1.00 80.94 631 ALA A O 1
ATOM 4768 N N . ARG A 1 632 ? 0.699 17.307 -31.007 1.00 77.62 632 ARG A N 1
ATOM 4769 C CA . ARG A 1 632 ? -0.563 17.507 -30.269 1.00 77.62 632 ARG A CA 1
ATOM 4770 C C . ARG A 1 632 ? -0.521 18.669 -29.282 1.00 77.62 632 ARG A C 1
ATOM 4772 O O . ARG A 1 632 ? -1.571 19.213 -28.957 1.00 77.62 632 ARG A O 1
ATOM 4779 N N . GLU A 1 633 ? 0.668 19.045 -28.828 1.00 77.94 633 GLU A N 1
ATOM 4780 C CA . GLU A 1 633 ? 0.883 20.121 -27.861 1.00 77.94 633 GLU A CA 1
ATOM 4781 C C . GLU A 1 633 ? 1.941 21.091 -28.398 1.00 77.94 633 GLU A C 1
ATOM 4783 O O . GLU A 1 633 ? 2.986 21.274 -27.776 1.00 77.94 633 GLU A O 1
ATOM 4788 N N . PRO A 1 634 ? 1.691 21.724 -29.561 1.00 81.19 634 PRO A N 1
ATOM 4789 C CA . PRO A 1 634 ? 2.681 22.558 -30.246 1.00 81.19 634 PRO A CA 1
ATOM 4790 C C . PRO A 1 634 ? 3.149 23.752 -29.399 1.00 81.19 634 PRO A C 1
ATOM 4792 O O . PRO A 1 634 ? 4.234 24.287 -29.612 1.00 81.19 634 PRO A O 1
ATOM 4795 N N . GLN A 1 635 ? 2.338 24.166 -28.425 1.00 80.88 635 GLN A N 1
ATOM 4796 C CA . GLN A 1 635 ? 2.644 25.222 -27.464 1.00 80.88 635 GLN A CA 1
ATOM 4797 C C . GLN A 1 635 ? 3.579 24.781 -26.326 1.00 80.88 635 GLN A C 1
ATOM 4799 O O . GLN A 1 635 ? 4.181 25.638 -25.679 1.00 80.88 635 GLN A O 1
ATOM 4804 N N . LYS A 1 636 ? 3.702 23.474 -26.062 1.00 81.38 636 LYS A N 1
ATOM 4805 C CA . LYS A 1 636 ? 4.547 22.937 -24.994 1.00 81.38 636 LYS A CA 1
ATOM 4806 C C . LYS A 1 636 ? 5.837 22.390 -25.581 1.00 81.38 636 LYS A C 1
ATOM 4808 O O . LYS A 1 636 ? 5.882 21.305 -26.156 1.00 81.38 636 LYS A O 1
ATOM 4813 N N . VAL A 1 637 ? 6.897 23.168 -25.413 1.00 83.25 637 VAL A N 1
ATOM 4814 C CA . VAL A 1 637 ? 8.254 22.735 -25.731 1.00 83.25 637 VAL A CA 1
ATOM 4815 C C . VAL A 1 637 ? 8.869 22.198 -24.454 1.00 83.25 637 VAL A C 1
ATOM 4817 O O . VAL A 1 637 ? 8.837 22.868 -23.425 1.00 83.25 637 VAL A O 1
ATOM 4820 N N . TYR A 1 638 ? 9.402 20.992 -24.533 1.00 82.94 638 TYR A N 1
ATOM 4821 C CA . TYR A 1 638 ? 10.076 20.311 -23.446 1.00 82.94 638 TYR A CA 1
ATOM 4822 C C . TYR A 1 638 ? 11.578 20.367 -23.655 1.00 82.94 638 TYR A C 1
ATOM 4824 O O . TYR A 1 638 ? 12.081 20.394 -24.784 1.00 82.94 638 TYR A O 1
ATOM 4832 N N . PHE A 1 639 ? 12.287 20.355 -22.541 1.00 84.44 639 PHE A N 1
ATOM 4833 C CA . PHE A 1 639 ? 13.727 20.317 -22.502 1.00 84.44 639 PHE A CA 1
ATOM 4834 C C . PHE A 1 639 ? 14.162 19.143 -21.636 1.00 84.44 639 PHE A C 1
ATOM 4836 O O . PHE A 1 639 ? 13.902 19.103 -20.434 1.00 84.44 639 PHE A O 1
ATOM 4843 N N . LYS A 1 640 ? 14.801 18.168 -22.283 1.00 84.88 640 LYS A N 1
ATOM 4844 C CA . LYS A 1 640 ? 15.474 17.053 -21.627 1.00 84.88 640 LYS A CA 1
ATOM 4845 C C . LYS A 1 640 ? 16.953 17.393 -21.521 1.00 84.88 640 LYS A C 1
ATOM 4847 O O . LYS A 1 640 ? 17.644 17.418 -22.536 1.00 84.88 640 LYS A O 1
ATOM 4852 N N . ARG A 1 641 ? 17.445 17.643 -20.314 1.00 85.50 641 ARG A N 1
ATOM 4853 C CA . ARG A 1 641 ? 18.875 17.798 -20.029 1.00 85.50 641 ARG A CA 1
ATOM 4854 C C . ARG A 1 641 ? 19.434 16.450 -19.583 1.00 85.50 641 ARG A C 1
ATOM 4856 O O . ARG A 1 641 ? 18.798 15.755 -18.795 1.00 85.50 641 ARG A O 1
ATOM 4863 N N . VAL A 1 642 ? 20.582 16.063 -20.123 1.00 87.12 642 VAL A N 1
ATOM 4864 C CA . VAL A 1 642 ? 21.225 14.772 -19.871 1.00 87.12 642 VAL A CA 1
ATOM 4865 C C . VAL A 1 642 ? 22.654 15.021 -19.418 1.00 87.12 642 VAL A C 1
ATOM 4867 O O . VAL A 1 642 ? 23.404 15.727 -20.086 1.00 87.12 642 VAL A O 1
ATOM 4870 N N . TRP A 1 643 ? 23.041 14.420 -18.303 1.00 87.19 643 TRP A N 1
ATOM 4871 C CA . TRP A 1 643 ? 24.427 14.362 -17.865 1.00 87.19 643 TRP A CA 1
ATOM 4872 C C . TRP A 1 643 ? 24.909 12.924 -17.996 1.00 87.19 643 TRP A C 1
ATOM 4874 O O . TRP A 1 643 ? 24.326 12.013 -17.406 1.00 87.19 643 TRP A O 1
ATOM 4884 N N . ARG A 1 644 ? 25.946 12.721 -18.804 1.00 87.38 644 ARG A N 1
ATOM 4885 C CA . ARG A 1 644 ? 26.547 11.416 -19.073 1.00 87.38 644 ARG A CA 1
ATOM 4886 C C . ARG A 1 644 ? 27.851 11.295 -18.306 1.00 87.38 644 ARG A C 1
ATOM 4888 O O . ARG A 1 644 ? 28.691 12.184 -18.388 1.00 87.38 644 ARG A O 1
ATOM 4895 N N . VAL A 1 645 ? 28.025 10.175 -17.618 1.00 84.69 645 VAL A N 1
ATOM 4896 C CA . VAL A 1 645 ? 29.318 9.796 -17.043 1.00 84.69 645 VAL A CA 1
ATOM 4897 C C . VAL A 1 645 ? 30.194 9.236 -18.166 1.00 84.69 645 VAL A C 1
ATOM 4899 O O . VAL A 1 645 ? 29.801 8.267 -18.822 1.00 84.69 645 VAL A O 1
ATOM 4902 N N . GLU A 1 646 ? 31.336 9.871 -18.427 1.00 80.56 646 GLU A N 1
ATOM 4903 C CA . GLU A 1 646 ? 32.311 9.436 -19.442 1.00 80.56 646 GLU A CA 1
ATOM 4904 C C . GLU A 1 646 ? 33.422 8.579 -18.836 1.00 80.56 646 GLU A C 1
ATOM 4906 O O . GLU A 1 646 ? 33.778 7.546 -19.404 1.00 80.56 646 GLU A O 1
ATOM 4911 N N . ASP A 1 647 ? 33.905 8.967 -17.655 1.00 82.75 647 ASP A N 1
ATOM 4912 C CA . ASP A 1 647 ? 34.947 8.257 -16.919 1.00 82.75 647 ASP A CA 1
ATOM 4913 C C . ASP A 1 647 ? 34.370 7.576 -15.671 1.00 82.75 647 ASP A C 1
ATOM 4915 O O . ASP A 1 647 ? 33.523 8.162 -14.994 1.00 82.75 647 ASP A O 1
ATOM 4919 N N . PRO A 1 648 ? 34.823 6.359 -15.310 1.00 85.56 648 PRO A N 1
ATOM 4920 C CA . PRO A 1 648 ? 34.365 5.695 -14.096 1.00 85.56 648 PRO A CA 1
ATOM 4921 C C . PRO A 1 648 ? 34.660 6.520 -12.834 1.00 85.56 648 PRO A C 1
ATOM 4923 O O . PRO A 1 648 ? 35.814 6.859 -12.559 1.00 85.56 648 PRO A O 1
ATOM 4926 N N . LEU A 1 649 ? 33.636 6.768 -12.017 1.00 85.00 649 LEU A N 1
ATOM 4927 C CA . LEU A 1 649 ? 33.752 7.511 -10.757 1.00 85.00 649 LEU A CA 1
ATOM 4928 C C . LEU A 1 649 ? 33.592 6.551 -9.577 1.00 85.00 649 LEU A C 1
ATOM 4930 O O . LEU A 1 649 ? 32.596 5.839 -9.488 1.00 85.00 649 LEU A O 1
ATOM 4934 N N . LYS A 1 650 ? 34.566 6.506 -8.666 1.00 82.62 650 LYS A N 1
ATOM 4935 C CA . LYS A 1 650 ? 34.501 5.662 -7.460 1.00 82.62 650 LYS A CA 1
ATOM 4936 C C . LYS A 1 650 ? 33.905 6.419 -6.288 1.00 82.62 650 LYS A C 1
ATOM 4938 O O . LYS A 1 650 ? 34.234 7.593 -6.128 1.00 82.62 650 LYS A O 1
ATOM 4943 N N . ASP A 1 651 ? 33.112 5.714 -5.480 1.00 79.38 651 ASP A N 1
ATOM 4944 C CA . ASP A 1 651 ? 32.520 6.210 -4.238 1.00 79.38 651 ASP A CA 1
ATOM 4945 C C . ASP A 1 651 ? 31.902 7.585 -4.476 1.00 79.38 651 ASP A C 1
ATOM 4947 O O . ASP A 1 651 ? 32.408 8.576 -3.974 1.00 79.38 651 ASP A O 1
ATOM 4951 N N . ALA A 1 652 ? 30.896 7.691 -5.341 1.00 80.19 652 ALA A N 1
ATOM 4952 C CA . ALA A 1 652 ? 30.399 8.979 -5.814 1.00 80.19 652 ALA A CA 1
ATOM 4953 C C . ALA A 1 652 ? 28.993 9.276 -5.284 1.00 80.19 652 ALA A C 1
ATOM 4955 O O . ALA A 1 652 ? 28.107 8.423 -5.298 1.00 80.19 652 ALA A O 1
ATOM 4956 N N . THR A 1 653 ? 28.770 10.518 -4.866 1.00 82.25 653 THR A N 1
ATOM 4957 C CA . THR A 1 653 ? 27.438 11.060 -4.601 1.00 82.25 653 THR A CA 1
ATOM 4958 C C . THR A 1 653 ? 27.052 11.978 -5.747 1.00 82.25 653 THR A C 1
ATOM 4960 O O . THR A 1 653 ? 27.751 12.951 -6.038 1.00 82.25 653 THR A O 1
ATOM 4963 N N . ILE A 1 654 ? 25.929 11.662 -6.382 1.00 83.12 654 ILE A N 1
ATOM 4964 C CA . ILE A 1 654 ? 25.269 12.488 -7.382 1.00 83.12 654 ILE A CA 1
ATOM 4965 C C . ILE A 1 654 ? 24.143 13.239 -6.671 1.00 83.12 654 ILE A C 1
ATOM 4967 O O . ILE A 1 654 ? 23.171 12.639 -6.221 1.00 83.12 654 ILE A O 1
ATOM 4971 N N . THR A 1 655 ? 24.251 14.557 -6.579 1.00 78.62 655 THR A N 1
ATOM 4972 C CA . THR A 1 655 ? 23.210 15.409 -5.996 1.00 78.62 655 THR A CA 1
ATOM 4973 C C . THR A 1 655 ? 22.568 16.231 -7.098 1.00 78.62 655 THR A C 1
ATOM 4975 O O . THR A 1 655 ? 23.274 16.813 -7.927 1.00 78.62 655 THR A O 1
ATOM 4978 N N . VAL A 1 656 ? 21.237 16.296 -7.100 1.00 74.62 656 VAL A N 1
ATOM 4979 C CA . VAL A 1 656 ? 20.486 17.213 -7.955 1.00 74.62 656 VAL A CA 1
ATOM 4980 C C . VAL A 1 656 ? 19.797 18.263 -7.097 1.00 74.62 656 VAL A C 1
ATOM 4982 O O . VAL A 1 656 ? 18.835 17.985 -6.381 1.00 74.62 656 VAL A O 1
ATOM 4985 N N . GLU A 1 657 ? 20.303 19.489 -7.181 1.00 70.81 657 GLU A N 1
ATOM 4986 C CA . GLU A 1 657 ? 19.814 20.640 -6.421 1.00 70.81 657 GLU A CA 1
ATOM 4987 C C . GLU A 1 657 ? 19.022 21.568 -7.347 1.00 70.81 657 GLU A C 1
ATOM 4989 O O . GLU A 1 657 ? 19.462 21.879 -8.458 1.00 70.81 657 GLU A O 1
ATOM 4994 N N . LYS A 1 658 ? 17.849 22.026 -6.895 1.00 65.25 658 LYS A N 1
ATOM 4995 C CA . LYS A 1 658 ? 17.080 23.093 -7.553 1.00 65.25 658 LYS A CA 1
ATOM 4996 C C . LYS A 1 658 ? 17.622 24.438 -7.054 1.00 65.25 658 LYS A C 1
ATOM 4998 O O . LYS A 1 658 ? 17.460 24.753 -5.881 1.00 65.25 658 LYS A O 1
ATOM 5003 N N . GLY A 1 659 ? 18.296 25.192 -7.920 1.00 60.41 659 GLY A N 1
ATOM 5004 C CA . GLY A 1 659 ? 18.773 26.549 -7.637 1.00 60.41 659 GLY A CA 1
ATOM 5005 C C . GLY A 1 659 ? 17.976 27.618 -8.392 1.00 60.41 659 GLY A C 1
ATOM 5006 O O . GLY A 1 659 ? 17.122 27.301 -9.223 1.00 60.41 659 GLY A O 1
ATOM 5007 N N . ASP A 1 660 ? 18.309 28.890 -8.158 1.00 48.19 660 ASP A N 1
ATOM 5008 C CA . ASP A 1 660 ? 17.640 30.060 -8.763 1.00 48.19 660 ASP A CA 1
ATOM 5009 C C . ASP A 1 660 ? 17.754 30.120 -10.301 1.00 48.19 660 ASP A C 1
ATOM 5011 O O . ASP A 1 660 ? 16.985 30.808 -10.973 1.00 48.19 660 ASP A O 1
ATOM 5015 N N . HIS A 1 661 ? 18.711 29.385 -10.874 1.00 49.84 661 HIS A N 1
ATOM 5016 C CA . HIS A 1 661 ? 18.979 29.306 -12.315 1.00 49.84 661 HIS A CA 1
ATOM 5017 C C . HIS A 1 661 ? 18.703 27.908 -12.895 1.00 49.84 661 HIS A C 1
ATOM 5019 O O . HIS A 1 661 ? 19.233 27.538 -13.941 1.00 49.84 661 HIS A O 1
ATOM 5025 N N . GLY A 1 662 ? 17.866 27.122 -12.212 1.00 62.09 662 GLY A N 1
ATOM 5026 C CA . GLY A 1 662 ? 17.483 25.772 -12.613 1.00 62.09 662 GLY A CA 1
ATOM 5027 C C . GLY A 1 662 ? 18.201 24.682 -11.821 1.00 62.09 662 GLY A C 1
ATOM 5028 O O . GLY A 1 662 ? 18.770 24.912 -10.755 1.00 62.09 662 GLY A O 1
ATOM 5029 N N . HIS A 1 663 ? 18.138 23.454 -12.330 1.00 67.62 663 HIS A N 1
ATOM 5030 C CA . HIS A 1 663 ? 18.728 22.301 -11.660 1.00 67.62 663 HIS A CA 1
ATOM 5031 C C . HIS A 1 663 ? 20.223 22.176 -11.949 1.00 67.62 663 HIS A C 1
ATOM 5033 O O . HIS A 1 663 ? 20.651 22.180 -13.109 1.00 67.62 663 HIS A O 1
ATOM 5039 N N . THR A 1 664 ? 20.997 21.992 -10.885 1.00 69.88 664 THR A N 1
ATOM 5040 C CA . THR A 1 664 ? 22.420 21.664 -10.954 1.00 69.88 664 THR A CA 1
ATOM 5041 C C . THR A 1 664 ? 22.616 20.212 -10.553 1.00 69.88 664 THR A C 1
ATOM 5043 O O . THR A 1 664 ? 22.055 19.754 -9.560 1.00 69.88 664 THR A O 1
ATOM 5046 N N . VAL A 1 665 ? 23.393 19.481 -11.351 1.00 75.44 665 VAL A N 1
ATOM 5047 C CA . VAL A 1 665 ? 23.824 18.121 -11.022 1.00 75.44 665 VAL A CA 1
ATOM 5048 C C . VAL A 1 665 ? 25.284 18.202 -10.628 1.00 75.44 665 VAL A C 1
ATOM 5050 O O . VAL A 1 665 ? 26.119 18.652 -11.412 1.00 75.44 665 VAL A O 1
ATOM 5053 N N . ARG A 1 666 ? 25.586 17.786 -9.403 1.00 76.50 666 ARG A N 1
ATOM 5054 C CA . ARG A 1 666 ? 26.952 17.688 -8.898 1.00 76.50 666 ARG A CA 1
ATOM 5055 C C . ARG A 1 666 ? 27.278 16.230 -8.661 1.00 76.50 666 ARG A C 1
ATOM 5057 O O . ARG A 1 666 ? 26.454 15.498 -8.127 1.00 76.50 666 ARG A O 1
ATOM 5064 N N . CYS A 1 667 ? 28.487 15.830 -9.029 1.00 76.12 667 CYS A N 1
ATOM 5065 C CA . CYS A 1 667 ? 29.016 14.523 -8.685 1.00 76.12 667 CYS A CA 1
ATOM 5066 C C . CYS A 1 667 ? 30.294 14.714 -7.883 1.00 76.12 667 CYS A C 1
ATOM 5068 O O . CYS A 1 667 ? 31.288 15.223 -8.393 1.00 76.12 667 CYS A O 1
ATOM 5070 N N . VAL A 1 668 ? 30.262 14.347 -6.612 1.00 77.44 668 VAL A N 1
ATOM 5071 C CA . VAL A 1 668 ? 31.403 14.504 -5.709 1.00 77.44 668 VAL A CA 1
ATOM 5072 C C . VAL A 1 668 ? 31.808 13.144 -5.161 1.00 77.44 668 VAL A C 1
ATOM 5074 O O . VAL A 1 668 ? 30.934 12.308 -4.938 1.00 77.44 668 VAL A O 1
ATOM 5077 N N . PRO A 1 669 ? 33.104 12.898 -4.907 1.00 74.44 669 PRO A N 1
ATOM 5078 C CA . PRO A 1 669 ? 33.506 11.736 -4.133 1.00 74.44 669 PRO A CA 1
ATOM 5079 C C . PRO A 1 669 ? 32.799 11.752 -2.771 1.00 74.44 669 PRO A C 1
ATOM 5081 O O . PRO A 1 669 ? 32.965 12.676 -1.969 1.00 74.44 669 PRO A O 1
ATOM 5084 N N . SER A 1 670 ? 31.992 10.733 -2.528 1.00 71.50 670 SER A N 1
ATOM 5085 C CA . SER A 1 670 ? 31.395 10.409 -1.25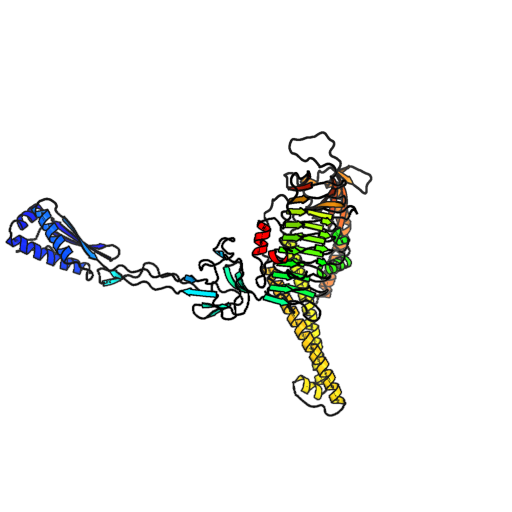2 1.00 71.50 670 SER A CA 1
ATOM 5086 C C . SER A 1 670 ? 32.490 10.058 -0.252 1.00 71.50 670 SER A C 1
ATOM 5088 O O . SER A 1 670 ? 33.304 9.157 -0.450 1.00 71.50 670 SER A O 1
ATOM 5090 N N . ARG A 1 671 ? 32.513 10.784 0.865 1.00 67.75 671 ARG A N 1
ATOM 5091 C CA . ARG A 1 671 ? 33.445 10.517 1.971 1.00 67.75 671 ARG A CA 1
ATOM 5092 C C . ARG A 1 671 ? 32.986 9.365 2.862 1.00 67.75 671 ARG A C 1
ATOM 5094 O O . ARG A 1 671 ? 33.780 8.873 3.660 1.00 67.75 671 ARG A O 1
ATOM 5101 N N . THR A 1 672 ? 31.724 8.960 2.735 1.00 75.50 672 THR A N 1
ATOM 5102 C CA . THR A 1 672 ? 31.105 7.935 3.573 1.00 75.50 672 THR A CA 1
ATOM 5103 C C . THR A 1 672 ? 30.277 7.024 2.671 1.00 75.50 672 THR A C 1
ATOM 5105 O O . THR A 1 672 ? 29.268 7.482 2.133 1.00 75.50 672 THR A O 1
ATOM 5108 N N . PRO A 1 673 ? 30.677 5.758 2.466 1.00 77.12 673 PRO A N 1
ATOM 5109 C CA . PRO A 1 673 ? 29.895 4.853 1.640 1.00 77.12 673 PRO A CA 1
ATOM 5110 C C . PRO A 1 673 ? 28.502 4.662 2.260 1.00 77.12 673 PRO A C 1
ATOM 5112 O O . PRO A 1 673 ? 28.380 4.635 3.490 1.00 77.12 673 PRO A O 1
ATOM 5115 N N . PRO A 1 674 ? 27.447 4.545 1.439 1.00 87.06 674 PRO A N 1
ATOM 5116 C CA . PRO A 1 674 ? 26.107 4.294 1.936 1.00 87.06 674 PRO A CA 1
ATOM 5117 C C . PRO A 1 674 ? 26.051 2.965 2.694 1.00 87.06 674 PRO A C 1
ATOM 5119 O O . PRO A 1 674 ? 26.565 1.940 2.243 1.00 87.06 674 PRO A O 1
ATOM 5122 N N . THR A 1 675 ? 25.398 2.982 3.850 1.00 90.31 675 THR A N 1
ATOM 5123 C CA . THR A 1 675 ? 25.166 1.779 4.650 1.00 90.31 675 THR A CA 1
ATOM 5124 C C . THR A 1 675 ? 24.058 0.941 4.006 1.00 90.31 675 THR A C 1
ATOM 5126 O O . THR A 1 675 ? 23.031 1.517 3.646 1.00 90.31 675 THR A O 1
ATOM 5129 N N . PRO A 1 676 ? 24.192 -0.397 3.904 1.00 93.94 676 PRO A N 1
ATOM 5130 C CA . PRO A 1 676 ? 23.104 -1.261 3.454 1.00 93.94 676 PRO A CA 1
ATOM 5131 C C . PRO A 1 676 ? 21.788 -0.962 4.172 1.00 93.94 676 PRO A C 1
ATOM 5133 O O . PRO A 1 676 ? 21.774 -0.814 5.397 1.00 93.94 676 PRO A O 1
ATOM 5136 N N . TRP A 1 677 ? 20.672 -0.909 3.444 1.00 94.69 677 TRP A N 1
ATOM 5137 C CA . TRP A 1 677 ? 19.365 -0.612 4.045 1.00 94.69 677 TRP A CA 1
ATOM 5138 C C . TRP A 1 677 ? 18.958 -1.687 5.058 1.00 94.69 677 TRP A C 1
ATOM 5140 O O . TRP A 1 677 ? 18.224 -1.411 6.004 1.00 94.69 677 TRP A O 1
ATOM 5150 N N . GLN A 1 678 ? 19.499 -2.902 4.925 1.00 92.62 678 GLN A N 1
ATOM 5151 C CA . GLN A 1 678 ? 19.358 -3.984 5.904 1.00 92.62 678 GLN A CA 1
ATOM 5152 C C . GLN A 1 678 ? 19.968 -3.665 7.279 1.00 92.62 678 GLN A C 1
ATOM 5154 O O . GLN A 1 678 ? 19.771 -4.425 8.225 1.00 92.62 678 GLN A O 1
ATOM 5159 N N . GLN A 1 679 ? 20.712 -2.566 7.403 1.00 93.44 679 GLN A N 1
ATOM 5160 C CA . GLN A 1 679 ? 21.267 -2.059 8.657 1.00 93.44 679 GLN A CA 1
ATOM 5161 C C . GLN A 1 679 ? 20.644 -0.714 9.069 1.00 93.44 679 GLN A C 1
ATOM 5163 O O . GLN A 1 679 ? 20.970 -0.212 10.143 1.00 93.44 679 GLN A O 1
ATOM 5168 N N . ASP 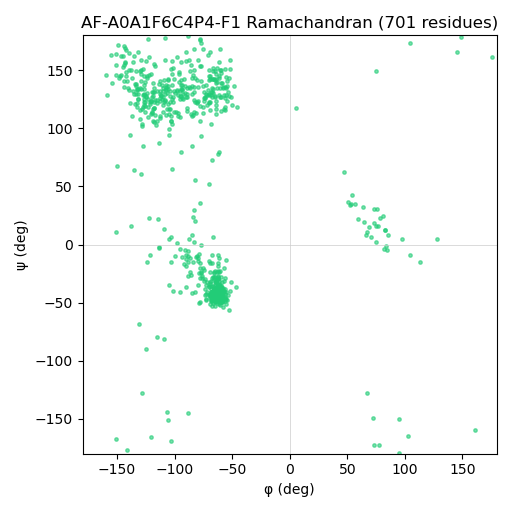A 1 680 ? 19.745 -0.142 8.260 1.00 91.62 680 ASP A N 1
ATOM 5169 C CA . ASP A 1 680 ? 19.034 1.102 8.565 1.00 91.62 680 ASP A CA 1
ATOM 5170 C C . ASP A 1 680 ? 17.935 0.827 9.621 1.00 91.62 680 ASP A C 1
ATOM 5172 O O . ASP A 1 680 ? 16.960 0.118 9.338 1.00 91.62 680 ASP A O 1
ATOM 5176 N N . PRO A 1 681 ? 18.050 1.363 10.854 1.00 89.38 681 PRO A N 1
ATOM 5177 C CA . PRO A 1 681 ? 17.098 1.082 11.927 1.00 89.38 681 PRO A CA 1
ATOM 5178 C C . PRO A 1 681 ? 15.669 1.543 11.628 1.00 89.38 681 PRO A C 1
ATOM 5180 O O . PRO A 1 681 ? 14.722 0.966 12.169 1.00 89.38 681 PRO A O 1
ATOM 5183 N N . GLU A 1 682 ? 15.494 2.585 10.813 1.00 88.06 682 GLU A N 1
ATOM 5184 C CA . GLU A 1 682 ? 14.176 3.093 10.439 1.00 88.06 682 GLU A CA 1
ATOM 5185 C C . GLU A 1 682 ? 13.494 2.138 9.458 1.00 88.06 682 GLU A C 1
ATOM 5187 O O . GLU A 1 682 ? 12.349 1.728 9.684 1.00 88.06 682 GLU A O 1
ATOM 5192 N N . VAL A 1 683 ? 14.233 1.700 8.434 1.00 91.12 683 VAL A N 1
ATOM 5193 C CA . VAL A 1 683 ? 13.759 0.705 7.461 1.00 91.12 683 VAL A CA 1
ATOM 5194 C C . VAL A 1 683 ? 13.408 -0.599 8.172 1.00 91.12 683 VAL A C 1
ATOM 5196 O O . VAL A 1 683 ? 12.299 -1.111 8.016 1.00 91.12 683 VAL A O 1
ATOM 5199 N N . LEU A 1 684 ? 14.300 -1.110 9.025 1.00 91.12 684 LEU A N 1
ATOM 5200 C CA . LEU A 1 684 ? 14.066 -2.351 9.766 1.00 91.12 684 LEU A CA 1
ATOM 5201 C C . LEU A 1 684 ? 12.840 -2.272 10.683 1.00 91.12 684 LEU A C 1
ATOM 5203 O O . LEU A 1 684 ? 12.084 -3.239 10.770 1.00 91.12 684 LEU A O 1
ATOM 5207 N N . ARG A 1 685 ? 12.607 -1.128 11.340 1.00 86.38 685 ARG A N 1
ATOM 5208 C CA . ARG A 1 685 ? 11.417 -0.919 12.179 1.00 86.38 685 ARG A CA 1
ATOM 5209 C C . ARG A 1 685 ? 10.134 -0.929 11.348 1.00 86.38 685 ARG A C 1
ATOM 5211 O O . ARG A 1 685 ? 9.145 -1.517 11.781 1.00 86.38 685 ARG A O 1
ATOM 5218 N N . ARG A 1 686 ? 10.146 -0.317 10.156 1.00 87.12 686 ARG A N 1
ATOM 5219 C CA . ARG A 1 686 ? 9.007 -0.346 9.220 1.00 87.12 686 ARG A CA 1
ATOM 5220 C C . ARG A 1 686 ? 8.710 -1.775 8.755 1.00 87.12 686 ARG A C 1
ATOM 5222 O O . ARG A 1 686 ? 7.552 -2.181 8.771 1.00 87.12 686 ARG A O 1
ATOM 5229 N N . LEU A 1 687 ? 9.743 -2.546 8.411 1.00 91.38 687 LEU A N 1
ATOM 5230 C CA . LEU A 1 687 ? 9.608 -3.944 7.985 1.00 91.38 687 LEU A CA 1
ATOM 5231 C C . LEU A 1 687 ? 9.137 -4.886 9.105 1.00 91.38 687 LEU A C 1
ATOM 5233 O O . LEU A 1 687 ? 8.496 -5.895 8.823 1.00 91.38 687 LEU A O 1
ATOM 5237 N N . GLU A 1 688 ? 9.434 -4.583 10.369 1.00 88.88 688 GLU A N 1
ATOM 5238 C CA . GLU A 1 688 ? 8.963 -5.377 11.512 1.00 88.88 688 GLU A CA 1
ATOM 5239 C C . GLU A 1 688 ? 7.443 -5.254 11.728 1.00 88.88 688 GLU A C 1
ATOM 5241 O O . GLU A 1 688 ? 6.782 -6.216 12.123 1.00 88.88 688 GLU A O 1
ATOM 5246 N N . ALA A 1 689 ? 6.880 -4.073 11.448 1.00 83.38 689 ALA A N 1
ATOM 5247 C CA . ALA A 1 689 ? 5.460 -3.776 11.648 1.00 83.38 689 ALA A CA 1
ATOM 5248 C C . ALA A 1 689 ? 4.538 -4.425 10.596 1.00 83.38 689 ALA A C 1
ATOM 5250 O O . ALA A 1 689 ? 3.340 -4.608 10.843 1.00 83.38 689 ALA A O 1
ATOM 5251 N N . ILE A 1 690 ? 5.085 -4.774 9.428 1.00 88.38 690 ILE A N 1
ATOM 5252 C CA . ILE A 1 690 ? 4.346 -5.432 8.349 1.00 88.38 690 ILE A CA 1
ATOM 5253 C C . ILE A 1 690 ? 4.440 -6.939 8.553 1.00 88.38 690 ILE A C 1
ATOM 5255 O O . ILE A 1 690 ? 5.536 -7.500 8.539 1.00 88.38 690 ILE A O 1
ATOM 5259 N N . GLN A 1 691 ? 3.296 -7.592 8.765 1.00 87.69 691 GLN A N 1
ATOM 5260 C CA . GLN A 1 691 ? 3.245 -9.011 9.113 1.00 87.69 691 GLN A CA 1
ATOM 5261 C C . GLN A 1 691 ? 2.076 -9.711 8.442 1.00 87.69 691 GLN A C 1
ATOM 5263 O O . GLN A 1 691 ? 0.994 -9.130 8.345 1.00 87.69 691 GLN A O 1
ATOM 5268 N N . ILE A 1 692 ? 2.311 -10.968 8.068 1.00 90.75 692 ILE A N 1
ATOM 5269 C CA . ILE A 1 692 ? 1.303 -11.915 7.590 1.00 90.75 692 ILE A CA 1
ATOM 5270 C C . ILE A 1 692 ? 1.503 -13.223 8.359 1.00 90.75 692 ILE A C 1
ATOM 5272 O O . ILE A 1 692 ? 2.634 -13.704 8.460 1.00 90.75 692 ILE A O 1
ATOM 5276 N N . LEU A 1 693 ? 0.434 -13.784 8.935 1.00 87.94 693 LEU A N 1
ATOM 5277 C CA . LEU A 1 693 ? 0.459 -15.036 9.714 1.00 87.94 693 LEU A CA 1
ATOM 5278 C C . LEU A 1 693 ? 1.556 -15.045 10.801 1.00 87.94 693 LEU A C 1
ATOM 5280 O O . LEU A 1 693 ? 2.210 -16.053 11.070 1.00 87.94 693 LEU A O 1
ATOM 5284 N N . GLY A 1 694 ? 1.784 -13.883 11.423 1.00 82.44 694 GLY A N 1
ATOM 5285 C CA . GLY A 1 694 ? 2.760 -13.693 12.500 1.00 82.44 694 GLY A CA 1
ATOM 5286 C C . GLY A 1 694 ? 4.232 -13.659 12.070 1.00 82.44 694 GLY A C 1
ATOM 5287 O O . GLY A 1 694 ? 5.097 -13.522 12.937 1.00 82.44 694 GLY A O 1
ATOM 5288 N N . GLN A 1 695 ? 4.539 -13.756 10.773 1.00 86.94 695 GLN A N 1
ATOM 5289 C CA . GLN A 1 695 ? 5.880 -13.509 10.246 1.00 86.94 695 GLN A CA 1
ATOM 5290 C C . GLN A 1 695 ? 6.000 -12.052 9.791 1.00 86.94 695 GLN A C 1
ATOM 5292 O O . GLN A 1 695 ? 5.118 -11.554 9.097 1.00 86.94 695 GLN A O 1
ATOM 5297 N N . SER A 1 696 ? 7.091 -11.368 10.155 1.00 90.44 696 SER A N 1
ATOM 5298 C CA . SER A 1 696 ? 7.363 -10.003 9.690 1.00 90.44 696 SER A CA 1
ATOM 5299 C C . SER A 1 696 ? 8.076 -9.967 8.340 1.00 90.44 696 SER A C 1
ATOM 5301 O O . SER A 1 696 ? 8.801 -10.899 7.972 1.00 90.44 696 SER A O 1
ATOM 5303 N N . ALA A 1 697 ? 7.906 -8.868 7.601 1.00 93.25 697 ALA A N 1
ATOM 5304 C CA . ALA A 1 697 ? 8.610 -8.645 6.339 1.00 93.25 697 ALA A CA 1
ATOM 5305 C C . ALA A 1 697 ? 10.128 -8.605 6.560 1.00 93.25 697 ALA A C 1
ATOM 5307 O O . ALA A 1 697 ? 10.895 -9.126 5.749 1.00 93.25 697 ALA A O 1
ATOM 5308 N N . ARG A 1 698 ? 10.562 -8.067 7.709 1.00 92.50 698 ARG A N 1
ATOM 5309 C CA . ARG A 1 698 ? 11.963 -8.124 8.131 1.00 92.50 698 ARG A CA 1
ATOM 5310 C C . ARG A 1 698 ? 12.441 -9.568 8.224 1.00 92.50 698 ARG A C 1
ATOM 5312 O O . ARG A 1 698 ? 13.432 -9.894 7.586 1.00 92.50 698 ARG A O 1
ATOM 5319 N N . ALA A 1 699 ? 11.732 -10.420 8.970 1.00 90.81 699 ALA A N 1
ATOM 5320 C CA . ALA A 1 699 ? 12.098 -11.825 9.136 1.00 90.81 699 ALA A CA 1
ATOM 5321 C C . ALA A 1 699 ? 12.131 -12.584 7.798 1.00 90.81 699 ALA A C 1
ATOM 5323 O O . ALA A 1 699 ? 13.011 -13.412 7.576 1.00 90.81 699 ALA A O 1
ATOM 5324 N N . LEU A 1 700 ? 11.193 -12.285 6.890 1.00 92.69 700 LEU A N 1
ATOM 5325 C CA . LEU A 1 700 ? 11.144 -12.875 5.550 1.00 92.69 700 LEU A CA 1
ATOM 5326 C C . LEU A 1 700 ? 12.390 -12.551 4.714 1.00 92.69 700 LEU A C 1
ATOM 5328 O O . LEU A 1 700 ? 12.899 -13.428 4.011 1.00 92.69 700 LEU A O 1
ATOM 5332 N N . LEU A 1 701 ? 12.866 -11.307 4.788 1.00 90.94 701 LEU A N 1
ATOM 5333 C CA . LEU A 1 701 ? 14.025 -10.839 4.034 1.00 90.94 701 LEU A CA 1
ATOM 5334 C C . LEU A 1 701 ? 15.356 -11.119 4.752 1.00 90.94 701 LEU A C 1
ATOM 5336 O O . LEU A 1 701 ? 16.382 -11.214 4.095 1.00 90.94 701 LEU A O 1
ATOM 5340 N N . SER A 1 702 ? 15.382 -11.280 6.076 1.00 80.25 702 SER A N 1
ATOM 5341 C CA . SER A 1 702 ? 16.615 -11.331 6.882 1.00 80.25 702 SER A CA 1
ATOM 5342 C C . SER A 1 702 ? 17.393 -12.660 6.843 1.00 80.25 702 SER A C 1
ATOM 5344 O O . SER A 1 702 ? 17.970 -13.069 7.848 1.00 80.25 702 SER A O 1
ATOM 5346 N N . GLY A 1 703 ? 17.437 -13.348 5.708 1.00 58.00 703 GLY A N 1
ATOM 5347 C CA . GLY A 1 703 ? 18.254 -14.549 5.497 1.00 58.00 703 GLY A CA 1
ATOM 5348 C C . GLY A 1 703 ? 18.290 -14.933 4.038 1.00 58.00 703 GLY A C 1
ATOM 5349 O O . GLY A 1 703 ? 18.912 -15.966 3.728 1.00 58.00 703 GLY A O 1
#